Protein AF-A0A8T4ZK67-F1 (afdb_monomer_lite)

Structure (mmCIF, N/CA/C/O backbone):
data_AF-A0A8T4ZK67-F1
#
_entry.id   AF-A0A8T4ZK67-F1
#
loop_
_atom_site.group_PDB
_atom_site.id
_atom_site.type_symbol
_atom_site.label_atom_id
_atom_site.label_alt_id
_atom_site.label_comp_id
_atom_site.label_asym_id
_atom_site.label_entity_id
_atom_site.label_seq_id
_atom_site.pdbx_PDB_ins_code
_atom_site.Cartn_x
_atom_site.Cartn_y
_atom_site.Cartn_z
_atom_site.occupancy
_atom_site.B_iso_or_equiv
_atom_site.auth_seq_id
_atom_site.auth_comp_id
_atom_site.auth_asym_id
_atom_site.auth_atom_id
_atom_site.pdbx_PDB_model_num
ATOM 1 N N . MET A 1 1 ? 19.513 6.076 -13.081 1.00 89.06 1 MET A N 1
ATOM 2 C CA . MET A 1 1 ? 19.685 5.201 -14.266 1.00 89.06 1 MET A CA 1
ATOM 3 C C . MET A 1 1 ? 20.317 5.959 -15.417 1.00 89.06 1 MET A C 1
ATOM 5 O O . MET A 1 1 ? 19.949 7.102 -15.662 1.00 89.06 1 MET A O 1
ATOM 9 N N . LYS A 1 2 ? 21.153 5.302 -16.224 1.00 92.25 2 LYS A N 1
ATOM 10 C CA . LYS A 1 2 ? 21.658 5.875 -17.479 1.00 92.25 2 LYS A CA 1
ATOM 11 C C . LYS A 1 2 ? 21.014 5.206 -18.690 1.00 92.25 2 LYS A C 1
ATOM 13 O O . LYS A 1 2 ? 21.149 3.998 -18.878 1.00 92.25 2 LYS A O 1
ATOM 18 N N . ILE A 1 3 ? 20.343 5.988 -19.533 1.00 94.81 3 ILE A N 1
ATOM 19 C CA . ILE A 1 3 ? 19.858 5.528 -20.842 1.00 94.81 3 ILE A CA 1
ATOM 20 C C . ILE A 1 3 ? 21.001 5.695 -21.847 1.00 94.81 3 ILE A C 1
ATOM 22 O O . ILE A 1 3 ? 21.497 6.801 -22.047 1.00 94.81 3 ILE A O 1
ATOM 26 N N . LEU A 1 4 ? 21.455 4.591 -22.442 1.00 93.31 4 LEU A N 1
ATOM 27 C CA . LEU A 1 4 ? 22.541 4.598 -23.426 1.00 93.31 4 LEU A CA 1
ATOM 28 C C . LEU A 1 4 ? 22.022 4.841 -24.840 1.00 93.31 4 LEU A C 1
ATOM 30 O O . LEU A 1 4 ? 22.664 5.536 -25.619 1.00 93.31 4 LEU A O 1
ATOM 34 N N . GLU A 1 5 ? 20.885 4.237 -25.177 1.00 94.00 5 GLU A N 1
ATOM 35 C CA . GLU A 1 5 ? 20.332 4.281 -26.524 1.00 94.00 5 GLU A CA 1
ATOM 36 C C . GLU A 1 5 ? 18.824 4.029 -26.491 1.00 94.00 5 GLU A C 1
ATOM 38 O O . GLU A 1 5 ? 18.356 3.124 -25.798 1.00 94.00 5 GLU A O 1
ATOM 43 N N . THR A 1 6 ? 18.074 4.798 -27.277 1.00 93.75 6 THR A N 1
ATOM 44 C CA . THR A 1 6 ? 16.626 4.643 -27.444 1.00 93.75 6 THR A CA 1
ATOM 45 C C . THR A 1 6 ? 16.321 4.544 -28.930 1.00 93.75 6 THR A C 1
ATOM 47 O O . THR A 1 6 ? 16.503 5.513 -29.665 1.00 93.75 6 THR A O 1
ATOM 50 N N . ASN A 1 7 ? 15.826 3.392 -29.379 1.00 92.38 7 ASN A N 1
ATOM 51 C CA . ASN A 1 7 ? 15.426 3.177 -30.763 1.00 92.38 7 ASN A CA 1
ATOM 52 C C . ASN A 1 7 ? 14.009 2.601 -30.815 1.00 92.38 7 ASN A C 1
ATOM 54 O O . ASN A 1 7 ? 13.793 1.391 -30.875 1.00 92.38 7 ASN A O 1
ATOM 58 N N . LEU A 1 8 ? 13.026 3.504 -30.813 1.00 89.62 8 LEU A N 1
ATOM 59 C CA . LEU A 1 8 ? 11.607 3.139 -30.822 1.00 89.62 8 LEU A CA 1
ATOM 60 C C . LEU A 1 8 ? 11.163 2.509 -32.149 1.00 89.62 8 LEU A C 1
ATOM 62 O O . LEU A 1 8 ? 10.215 1.732 -32.150 1.00 89.62 8 LEU A O 1
ATOM 66 N N . LYS A 1 9 ? 11.860 2.792 -33.262 1.00 84.81 9 LYS A N 1
ATOM 67 C CA . LYS A 1 9 ? 11.578 2.171 -34.570 1.00 84.81 9 LYS A CA 1
ATOM 68 C C . LYS A 1 9 ? 11.889 0.676 -34.553 1.00 84.81 9 LYS A C 1
ATOM 70 O O . LYS A 1 9 ? 11.106 -0.112 -35.064 1.00 84.81 9 LYS A O 1
ATOM 75 N N . ASN A 1 10 ? 12.999 0.307 -33.914 1.00 83.88 10 ASN A N 1
ATOM 76 C CA . ASN A 1 10 ? 13.413 -1.083 -33.723 1.00 83.88 10 ASN A CA 1
ATOM 77 C C . ASN A 1 10 ? 12.908 -1.673 -32.392 1.00 83.88 10 ASN A C 1
ATOM 79 O O . ASN A 1 10 ? 13.289 -2.780 -32.025 1.00 83.88 10 ASN A O 1
ATOM 83 N N . GLY A 1 11 ? 12.074 -0.932 -31.653 1.00 91.56 11 GLY A N 1
ATOM 84 C CA . GLY A 1 11 ? 11.416 -1.396 -30.435 1.00 91.56 11 GLY A CA 1
ATOM 85 C C . GLY A 1 11 ? 12.327 -1.629 -29.227 1.00 91.56 11 GLY A C 1
ATOM 86 O O . GLY A 1 11 ? 11.892 -2.316 -28.301 1.00 91.56 11 GLY A O 1
ATOM 87 N N . TYR A 1 12 ? 13.546 -1.074 -29.174 1.00 94.31 12 TYR A N 1
ATOM 88 C CA . TYR A 1 12 ? 14.473 -1.319 -28.058 1.00 94.31 12 TYR A CA 1
ATOM 89 C C . TYR A 1 12 ? 14.955 -0.066 -27.323 1.00 94.31 12 TYR A C 1
ATOM 91 O O . TYR A 1 12 ? 15.088 1.021 -27.889 1.00 94.31 12 TYR A O 1
ATOM 99 N N . VAL A 1 13 ? 15.269 -0.256 -26.040 1.00 96.75 13 VAL A N 1
ATOM 100 C CA . VAL A 1 13 ? 15.920 0.732 -25.174 1.00 96.75 13 VAL A CA 1
ATOM 101 C C . VAL A 1 13 ? 17.054 0.052 -24.413 1.00 96.75 13 VAL A C 1
ATOM 103 O O . VAL A 1 13 ? 16.867 -1.004 -23.805 1.00 96.75 13 VAL A O 1
ATOM 106 N N . LYS A 1 14 ? 18.242 0.656 -24.446 1.00 96.62 14 LYS A N 1
ATOM 107 C CA . LYS A 1 14 ? 19.442 0.181 -23.756 1.00 96.62 14 LYS A CA 1
ATOM 108 C C . LYS A 1 14 ? 19.721 1.049 -22.538 1.00 96.62 14 LYS A C 1
ATOM 110 O O . LYS A 1 14 ? 19.848 2.268 -22.649 1.00 96.62 14 LYS A O 1
ATOM 115 N N . VAL A 1 15 ? 19.850 0.412 -21.381 1.00 96.88 15 VAL A N 1
ATOM 116 C CA . VAL A 1 15 ? 19.938 1.077 -20.077 1.00 96.88 15 VAL A CA 1
ATOM 117 C C . VAL A 1 15 ? 21.036 0.470 -19.212 1.00 96.88 15 VAL A C 1
ATOM 119 O O . VAL A 1 15 ? 21.424 -0.687 -19.388 1.00 96.88 15 VAL A O 1
ATOM 122 N N . VAL A 1 16 ? 21.524 1.262 -18.262 1.00 96.25 16 VAL A N 1
ATOM 123 C CA . VAL A 1 16 ? 22.438 0.842 -17.199 1.00 96.25 16 VAL A CA 1
ATOM 124 C C . VAL A 1 16 ? 21.830 1.274 -15.860 1.00 96.25 16 VAL A C 1
ATOM 126 O O . VAL A 1 16 ? 21.692 2.480 -15.634 1.00 96.25 16 VAL A O 1
ATOM 129 N N . PRO A 1 17 ? 21.443 0.331 -14.982 1.00 94.25 17 PRO A N 1
ATOM 130 C CA . PRO A 1 17 ? 21.007 0.655 -13.630 1.00 94.25 17 PRO A CA 1
ATOM 131 C C . PRO A 1 17 ? 22.216 1.091 -12.796 1.00 94.25 17 PRO A C 1
ATOM 133 O O . PRO A 1 17 ? 23.233 0.406 -12.775 1.00 94.25 17 PRO A O 1
ATOM 136 N N . GLU A 1 18 ? 22.122 2.226 -12.119 1.00 90.44 18 GLU A N 1
ATOM 137 C CA . GLU A 1 18 ? 23.173 2.816 -11.281 1.00 90.44 18 GLU A CA 1
ATOM 138 C C . GLU A 1 18 ? 22.795 2.785 -9.796 1.00 90.44 18 GLU A C 1
ATOM 140 O O . GLU A 1 18 ? 23.676 2.718 -8.944 1.00 90.44 18 GLU A O 1
ATOM 145 N N . THR A 1 19 ? 21.496 2.784 -9.482 1.00 87.88 19 THR A N 1
ATOM 146 C CA . THR A 1 19 ? 20.968 2.734 -8.112 1.00 87.88 19 THR A CA 1
ATOM 147 C C . THR A 1 19 ? 19.999 1.565 -7.918 1.00 87.88 19 THR A C 1
ATOM 149 O O . THR A 1 19 ? 19.511 0.967 -8.878 1.00 87.88 19 THR A O 1
ATOM 152 N N . LEU A 1 20 ? 19.686 1.233 -6.660 1.00 86.25 20 LEU A N 1
ATOM 153 C CA . LEU A 1 20 ? 18.661 0.228 -6.348 1.00 86.25 20 LEU A CA 1
ATOM 154 C C . LEU A 1 20 ? 17.262 0.654 -6.822 1.00 86.25 20 LEU A C 1
ATOM 156 O O . LEU A 1 20 ? 16.488 -0.197 -7.253 1.00 86.25 20 LEU A O 1
ATOM 160 N N . ASP A 1 21 ? 16.967 1.957 -6.814 1.00 87.31 21 ASP A N 1
ATOM 161 C CA . ASP A 1 21 ? 15.710 2.508 -7.333 1.00 87.31 21 ASP A CA 1
ATOM 162 C C . ASP A 1 21 ? 15.529 2.200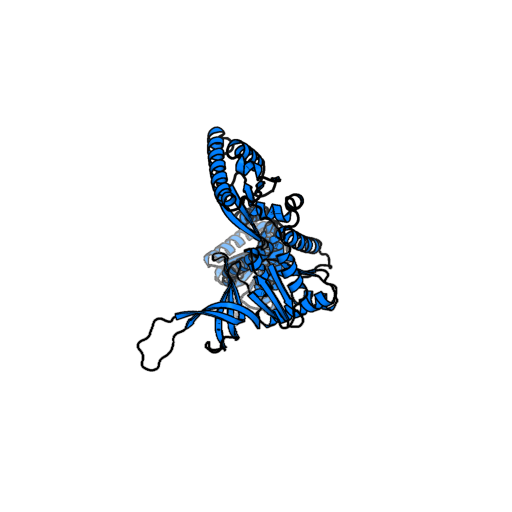 -8.827 1.00 87.31 21 ASP A C 1
ATOM 164 O O . ASP A 1 21 ? 14.422 1.902 -9.281 1.00 87.31 21 ASP A O 1
ATOM 168 N N . ASP A 1 22 ? 16.620 2.188 -9.600 1.00 91.25 22 ASP A N 1
ATOM 169 C CA . ASP A 1 22 ? 16.575 1.858 -11.027 1.00 91.25 22 ASP A CA 1
ATOM 170 C C . ASP A 1 22 ? 16.051 0.437 -11.264 1.00 91.25 22 ASP A C 1
ATOM 172 O O . ASP A 1 22 ? 15.295 0.204 -12.208 1.00 91.25 22 ASP A O 1
ATOM 176 N N . PHE A 1 23 ? 16.381 -0.516 -10.386 1.00 91.75 23 PHE A N 1
ATOM 177 C CA . PHE A 1 23 ? 15.831 -1.867 -10.483 1.00 91.75 23 PHE A CA 1
ATOM 178 C C . PHE A 1 23 ? 14.336 -1.920 -10.231 1.00 91.75 23 PHE A C 1
ATOM 180 O O . PHE A 1 23 ? 13.676 -2.748 -10.847 1.00 91.75 23 PHE A O 1
ATOM 187 N N . TRP A 1 24 ? 13.785 -1.046 -9.394 1.00 88.12 24 TRP A N 1
ATOM 188 C CA . TRP A 1 24 ? 12.339 -0.949 -9.224 1.00 88.12 24 TRP A CA 1
ATOM 189 C C . TRP A 1 24 ? 11.647 -0.341 -10.454 1.00 88.12 24 TRP A C 1
ATOM 191 O O . TRP A 1 24 ? 10.546 -0.753 -10.835 1.00 88.12 24 TRP A O 1
ATOM 201 N N . HIS A 1 25 ? 12.295 0.601 -11.143 1.00 90.81 25 HIS A N 1
ATOM 202 C CA . HIS A 1 25 ? 11.775 1.114 -12.416 1.00 90.81 25 HIS A CA 1
ATOM 203 C C . HIS A 1 25 ? 11.803 0.057 -13.511 1.00 90.81 25 HIS A C 1
ATOM 205 O O . HIS A 1 25 ? 10.788 -0.156 -14.170 1.00 90.81 25 HIS A O 1
ATOM 211 N N . LEU A 1 26 ? 12.931 -0.636 -13.675 1.00 93.81 26 LEU A N 1
ATOM 212 C CA . LEU A 1 26 ? 13.087 -1.731 -14.639 1.00 93.81 26 LEU A CA 1
ATOM 213 C C . LEU A 1 26 ? 12.150 -2.893 -14.306 1.00 93.81 26 LEU A C 1
ATOM 215 O O . LEU A 1 26 ? 11.414 -3.344 -15.184 1.00 93.81 26 LEU A O 1
ATOM 219 N N . TYR A 1 27 ? 12.127 -3.252 -13.017 1.00 91.75 27 TYR A N 1
ATOM 220 C CA . TYR A 1 27 ? 10.978 -3.671 -12.214 1.00 91.75 27 TYR A CA 1
ATOM 221 C C . TYR A 1 27 ? 9.688 -3.590 -12.987 1.00 91.75 27 TYR A C 1
ATOM 223 O O . TYR A 1 27 ? 9.265 -4.548 -13.617 1.00 91.75 27 TYR A O 1
ATOM 231 N N . ASN A 1 28 ? 9.129 -2.386 -12.960 1.00 89.81 28 ASN A N 1
ATOM 232 C CA . ASN A 1 28 ? 7.803 -2.045 -13.437 1.00 89.81 28 ASN A CA 1
ATOM 233 C C . ASN A 1 28 ? 7.686 -1.804 -14.946 1.00 89.81 28 ASN A C 1
ATOM 235 O O . ASN A 1 28 ? 6.564 -1.725 -15.440 1.00 89.81 28 ASN A O 1
ATOM 239 N N . VAL A 1 29 ? 8.795 -1.737 -15.683 1.00 92.81 29 VAL A N 1
ATOM 240 C CA . VAL A 1 29 ? 8.796 -1.568 -17.145 1.00 92.81 29 VAL A CA 1
ATOM 241 C C . VAL A 1 29 ? 8.787 -2.910 -17.876 1.00 92.81 29 VAL A C 1
ATOM 243 O O . VAL A 1 29 ? 8.132 -3.025 -18.907 1.00 92.81 29 VAL A O 1
ATOM 246 N N . ILE A 1 30 ? 9.478 -3.935 -17.373 1.00 93.62 30 ILE A N 1
ATOM 247 C CA . ILE A 1 30 ? 9.640 -5.218 -18.079 1.00 93.62 30 ILE A CA 1
ATOM 248 C C . ILE A 1 30 ? 8.435 -6.120 -17.804 1.00 93.62 30 ILE A C 1
ATOM 250 O O . ILE A 1 30 ? 8.153 -6.436 -16.646 1.00 93.62 30 ILE A O 1
ATOM 254 N N . TYR A 1 31 ? 7.729 -6.546 -18.849 1.00 91.06 31 TYR A N 1
ATOM 255 C CA . TYR A 1 31 ? 6.524 -7.374 -18.784 1.00 91.06 31 TYR A CA 1
ATOM 256 C C . TYR A 1 31 ? 6.778 -8.785 -19.324 1.00 91.06 31 TYR A C 1
ATOM 258 O O . TYR A 1 31 ? 7.672 -9.019 -20.135 1.00 91.06 31 TYR A O 1
ATOM 266 N N . LYS A 1 32 ? 5.950 -9.748 -18.895 1.00 90.38 32 LYS A N 1
ATOM 267 C CA . LYS A 1 32 ? 5.917 -11.095 -19.489 1.00 90.38 32 LYS A CA 1
ATOM 268 C C . LYS A 1 32 ? 5.676 -10.982 -21.000 1.00 90.38 32 LYS A C 1
ATOM 270 O O . LYS A 1 32 ? 4.782 -10.248 -21.426 1.00 90.38 32 LYS A O 1
ATOM 275 N N . GLY A 1 33 ? 6.471 -11.702 -21.784 1.00 90.81 33 GLY A N 1
ATOM 276 C CA . GLY A 1 33 ? 6.458 -11.689 -23.246 1.00 90.81 33 GLY A CA 1
ATOM 277 C C . GLY A 1 33 ? 7.436 -10.712 -23.906 1.00 90.81 33 GLY A C 1
ATOM 278 O O . GLY A 1 33 ? 7.656 -10.857 -25.109 1.00 90.81 33 GLY A O 1
ATOM 279 N N . ASP A 1 34 ? 8.033 -9.782 -23.153 1.00 94.56 34 ASP A N 1
ATOM 280 C CA . ASP A 1 34 ? 9.116 -8.922 -23.646 1.00 94.56 34 ASP A CA 1
ATOM 281 C C . ASP A 1 34 ? 10.407 -9.718 -23.855 1.00 94.56 34 ASP A C 1
ATOM 283 O O . ASP A 1 34 ? 10.543 -10.850 -23.386 1.00 94.56 34 ASP A O 1
ATOM 287 N N . GLU A 1 35 ? 11.386 -9.112 -24.520 1.00 97.06 35 GLU A N 1
ATOM 288 C CA . GLU A 1 35 ? 12.711 -9.699 -24.696 1.00 97.06 35 GLU A CA 1
ATOM 289 C C . GLU A 1 35 ? 13.759 -8.826 -24.010 1.00 97.06 35 GLU A C 1
ATOM 291 O O . GLU A 1 35 ? 13.757 -7.600 -24.123 1.00 97.06 35 GLU A O 1
ATOM 296 N N . VAL A 1 36 ? 14.658 -9.462 -23.263 1.00 97.62 36 VAL A N 1
ATOM 297 C CA . VAL A 1 36 ? 15.734 -8.773 -22.551 1.00 97.62 36 VAL A CA 1
ATOM 298 C C . VAL A 1 36 ? 17.068 -9.397 -22.905 1.00 97.62 36 VAL A C 1
ATOM 300 O O . VAL A 1 36 ? 17.227 -10.613 -22.829 1.00 97.62 36 VAL A O 1
ATOM 303 N N . TYR A 1 37 ? 18.037 -8.548 -23.231 1.00 96.94 37 TYR A N 1
ATOM 304 C CA . TYR A 1 37 ? 19.378 -8.947 -23.628 1.00 96.94 37 TYR A CA 1
ATOM 305 C C . TYR A 1 37 ? 20.418 -8.407 -22.655 1.00 96.94 37 TYR A C 1
ATOM 307 O O . TYR A 1 37 ? 20.444 -7.207 -22.364 1.00 96.94 37 TYR A O 1
ATOM 315 N N . ALA A 1 38 ? 21.294 -9.282 -22.170 1.00 96.38 38 ALA A N 1
ATOM 316 C CA . ALA A 1 38 ? 22.402 -8.914 -21.295 1.00 96.38 38 ALA A CA 1
ATOM 317 C C . ALA A 1 38 ? 23.521 -9.962 -21.333 1.00 96.38 38 ALA A C 1
ATOM 319 O O . ALA A 1 38 ? 23.321 -11.106 -21.749 1.00 96.38 38 ALA A O 1
ATOM 320 N N . TYR A 1 39 ? 24.700 -9.575 -20.845 1.00 92.44 39 TYR A N 1
ATOM 321 C CA . TYR A 1 39 ? 25.764 -10.530 -20.553 1.00 92.44 39 TYR A CA 1
ATOM 322 C C . TYR A 1 39 ? 25.437 -11.332 -19.293 1.00 92.44 39 TYR A C 1
ATOM 324 O O . TYR A 1 39 ? 24.970 -10.798 -18.286 1.00 92.44 39 TYR A O 1
ATOM 332 N N . THR A 1 40 ? 25.698 -12.631 -19.341 1.00 91.00 40 THR A N 1
ATOM 333 C CA . THR A 1 40 ? 25.498 -13.555 -18.226 1.00 91.00 40 THR A CA 1
ATOM 334 C C . THR A 1 40 ? 26.558 -14.646 -18.259 1.00 91.00 40 THR A C 1
ATOM 336 O O . THR A 1 40 ? 27.257 -14.820 -19.253 1.00 91.00 40 THR A O 1
ATOM 339 N N . THR A 1 41 ? 26.693 -15.387 -17.163 1.00 86.88 41 THR A N 1
ATOM 340 C CA . THR A 1 41 ? 27.604 -16.531 -17.103 1.00 86.88 41 THR A CA 1
ATOM 341 C C . THR A 1 41 ? 26.812 -17.829 -17.151 1.00 86.88 41 THR A C 1
ATOM 343 O O . THR A 1 41 ? 25.779 -17.963 -16.488 1.00 86.88 41 THR A O 1
ATOM 346 N N . ARG A 1 42 ? 27.286 -18.799 -17.934 1.00 80.94 42 ARG A N 1
ATOM 347 C CA . ARG A 1 42 ? 26.660 -20.120 -18.069 1.00 80.94 42 ARG A CA 1
ATOM 348 C C . ARG A 1 42 ? 27.729 -21.202 -18.027 1.00 80.94 42 ARG A C 1
ATOM 350 O O . ARG A 1 42 ? 28.797 -21.041 -18.606 1.00 80.94 42 ARG A O 1
ATOM 357 N N . GLU A 1 43 ? 27.445 -22.282 -17.307 1.00 82.75 43 GLU A N 1
ATOM 358 C CA . GLU A 1 43 ? 28.290 -23.475 -17.319 1.00 82.75 43 GLU A CA 1
ATOM 359 C C . GLU A 1 43 ? 27.948 -24.298 -18.564 1.00 82.75 43 GLU A C 1
ATOM 361 O O . GLU A 1 43 ? 26.792 -24.688 -18.752 1.00 82.75 43 GLU A O 1
ATOM 366 N N . LEU A 1 44 ? 28.940 -24.527 -19.421 1.00 75.12 44 LEU A N 1
ATOM 367 C CA . LEU A 1 44 ? 28.830 -25.462 -20.531 1.00 75.12 44 LEU A CA 1
ATOM 368 C C . LEU A 1 44 ? 29.417 -26.802 -20.104 1.00 75.12 44 LEU A C 1
ATOM 370 O O . LEU A 1 44 ? 30.593 -26.905 -19.748 1.00 75.12 44 LEU A O 1
ATOM 374 N N . LYS A 1 45 ? 28.584 -27.838 -20.158 1.00 68.44 45 LYS A N 1
ATOM 375 C CA . LYS A 1 45 ? 29.040 -29.223 -20.105 1.00 68.44 45 LYS A CA 1
ATOM 376 C C . LYS A 1 45 ? 29.155 -29.704 -21.544 1.00 68.44 45 LYS A C 1
ATOM 378 O O . LYS A 1 45 ? 28.161 -29.737 -22.261 1.00 68.44 45 LYS A O 1
ATOM 383 N N . LEU A 1 46 ? 30.377 -29.997 -21.975 1.00 62.44 46 LEU A N 1
ATOM 384 C CA . LEU A 1 46 ? 30.610 -30.674 -23.244 1.00 62.44 46 LEU A CA 1
ATOM 385 C C . LEU A 1 46 ? 30.242 -32.146 -23.034 1.00 62.44 46 LEU A C 1
ATOM 387 O O . LEU A 1 46 ? 30.981 -32.879 -22.376 1.00 62.44 46 LEU A O 1
ATOM 391 N N . ASP A 1 47 ? 29.078 -32.557 -23.535 1.00 56.31 47 ASP A N 1
ATOM 392 C CA . ASP A 1 47 ? 28.666 -33.961 -23.521 1.00 56.31 47 ASP A CA 1
ATOM 393 C C . ASP A 1 47 ? 29.454 -34.730 -24.594 1.00 56.31 47 ASP A C 1
ATOM 395 O O . ASP A 1 47 ? 29.013 -34.905 -25.730 1.00 56.31 47 ASP A O 1
ATOM 399 N N . GLU A 1 48 ? 30.649 -35.202 -24.241 1.00 58.22 48 GLU A N 1
ATOM 400 C CA . GLU A 1 48 ? 31.336 -36.244 -25.006 1.00 58.22 48 GLU A CA 1
ATOM 401 C C . GLU A 1 48 ? 30.675 -37.595 -24.692 1.00 58.22 48 GLU A C 1
ATOM 403 O O . GLU A 1 48 ? 30.783 -38.116 -23.576 1.00 58.22 48 GLU A O 1
ATOM 408 N N . LYS A 1 49 ? 29.990 -38.196 -25.678 1.00 48.88 49 LYS A N 1
ATOM 409 C CA . LYS A 1 49 ? 29.554 -39.597 -25.572 1.00 48.88 49 LYS A CA 1
ATOM 410 C C . LYS A 1 49 ? 30.804 -40.447 -25.294 1.00 48.88 49 LYS A C 1
ATOM 412 O O . LYS A 1 49 ? 31.722 -40.442 -26.106 1.00 48.88 49 LYS A O 1
ATOM 417 N N . TYR A 1 50 ? 30.809 -41.155 -24.160 1.00 54.44 50 TYR A N 1
ATOM 418 C CA . TYR A 1 50 ? 31.873 -42.038 -23.637 1.00 54.44 50 TYR A CA 1
ATOM 419 C C . TYR A 1 50 ? 32.995 -41.417 -22.769 1.00 54.44 50 TYR A C 1
ATOM 421 O O . TYR A 1 50 ? 33.915 -42.145 -22.396 1.00 54.44 50 TYR A O 1
ATOM 429 N N . ALA A 1 51 ? 32.917 -40.147 -22.344 1.00 60.91 51 ALA A N 1
ATOM 430 C CA . ALA A 1 51 ? 33.911 -39.556 -21.429 1.00 60.91 51 ALA A CA 1
ATOM 431 C C . ALA A 1 51 ? 33.437 -39.450 -19.962 1.00 60.91 51 ALA A C 1
ATOM 433 O O . ALA A 1 51 ? 32.254 -39.280 -19.668 1.00 60.91 51 ALA A O 1
ATOM 434 N N . ARG A 1 52 ? 34.386 -39.515 -19.011 1.00 58.53 52 ARG A N 1
ATOM 435 C CA . ARG A 1 52 ? 34.145 -39.250 -17.577 1.00 58.53 52 ARG A CA 1
ATOM 436 C C . ARG A 1 52 ? 33.630 -37.808 -17.413 1.00 58.53 52 ARG A C 1
ATOM 438 O O . ARG A 1 52 ? 34.245 -36.916 -17.999 1.00 58.53 52 ARG A O 1
ATOM 445 N N . PRO A 1 53 ? 32.578 -37.543 -16.612 1.00 57.59 53 PRO A N 1
ATOM 446 C CA . PRO A 1 53 ? 32.016 -36.200 -16.477 1.00 57.59 53 PRO A CA 1
ATOM 447 C C . PRO A 1 53 ? 33.084 -35.205 -16.002 1.00 57.59 53 PRO A C 1
ATOM 449 O O . PRO A 1 53 ? 33.545 -35.267 -14.860 1.00 57.59 53 PRO A O 1
ATOM 452 N N . LYS A 1 54 ? 33.500 -34.298 -16.894 1.00 61.22 54 LYS A N 1
ATOM 453 C CA . LYS A 1 54 ? 34.368 -33.161 -16.564 1.00 61.22 54 LYS A CA 1
ATOM 454 C C . LYS A 1 54 ? 33.525 -32.051 -15.928 1.00 61.22 54 LYS A C 1
ATOM 456 O O . LYS A 1 54 ? 32.352 -31.877 -16.253 1.00 61.22 54 LYS A O 1
ATOM 461 N N . ARG A 1 55 ? 34.127 -31.307 -14.995 1.00 61.16 55 ARG A N 1
ATOM 462 C CA . ARG A 1 55 ? 33.534 -30.103 -14.387 1.00 61.16 55 ARG A CA 1
ATOM 463 C C . ARG A 1 55 ? 33.314 -29.084 -15.513 1.00 61.16 55 ARG A C 1
ATOM 465 O O . ARG A 1 55 ? 34.255 -28.839 -16.263 1.00 61.16 55 ARG A O 1
ATOM 472 N N . GLY A 1 56 ? 32.094 -28.572 -15.681 1.00 68.75 56 GLY A N 1
ATOM 473 C CA . GLY A 1 56 ? 31.783 -27.678 -16.792 1.00 68.75 56 GLY A CA 1
ATOM 474 C C . GLY A 1 56 ? 32.540 -26.357 -16.673 1.00 68.75 56 GLY A C 1
ATOM 475 O O . GLY A 1 56 ? 32.820 -25.879 -15.570 1.00 68.75 56 GLY A O 1
ATOM 476 N N . GLU A 1 57 ? 32.890 -25.772 -17.815 1.00 75.88 57 GLU A N 1
ATOM 477 C CA . GLU A 1 57 ? 33.562 -24.476 -17.863 1.00 75.88 57 GLU A CA 1
ATOM 478 C C . GLU A 1 57 ? 32.517 -23.357 -17.861 1.00 75.88 57 GLU A C 1
ATOM 480 O O . GLU A 1 57 ? 31.497 -23.428 -18.555 1.00 75.88 57 GLU A O 1
ATOM 485 N N . ARG A 1 58 ? 32.740 -22.322 -17.045 1.00 83.75 58 ARG A N 1
ATOM 486 C CA . ARG A 1 58 ? 31.814 -21.196 -16.919 1.00 83.75 58 ARG A CA 1
ATOM 487 C C . ARG A 1 58 ? 32.241 -20.078 -17.860 1.00 83.75 58 ARG A C 1
ATOM 489 O O . ARG A 1 58 ? 33.204 -19.374 -17.580 1.00 83.75 58 ARG A O 1
ATOM 496 N N . ILE A 1 59 ? 31.492 -19.892 -18.940 1.00 86.06 59 ILE A N 1
ATOM 497 C CA . ILE A 1 59 ? 31.773 -18.868 -19.950 1.00 86.06 59 ILE A CA 1
ATOM 498 C C . ILE A 1 59 ? 30.846 -17.659 -19.795 1.00 86.06 59 ILE A C 1
ATOM 500 O O . ILE A 1 59 ? 29.710 -17.784 -19.326 1.00 86.06 59 ILE A O 1
ATOM 504 N N . SER A 1 60 ? 31.335 -16.480 -20.187 1.00 88.25 60 SER A N 1
ATOM 505 C CA . SER A 1 60 ? 30.529 -15.260 -20.309 1.00 88.25 60 SER A CA 1
ATOM 506 C C . SER A 1 60 ? 29.903 -15.199 -21.698 1.00 88.25 60 SER A C 1
ATOM 508 O O . SER A 1 60 ? 30.604 -15.349 -22.697 1.00 88.25 60 SER A O 1
ATOM 510 N N . VAL A 1 61 ? 28.591 -14.992 -21.766 1.00 91.31 61 VAL A N 1
ATOM 511 C CA . VAL A 1 61 ? 27.817 -15.018 -23.012 1.00 91.31 61 VAL A CA 1
ATOM 512 C C . VAL A 1 61 ? 26.763 -13.923 -23.031 1.00 91.31 61 VAL A C 1
ATOM 514 O O . VAL A 1 61 ? 26.170 -13.594 -22.003 1.00 91.31 61 VAL A O 1
ATOM 517 N N . PHE A 1 62 ? 26.523 -13.361 -24.213 1.00 93.00 62 PHE A N 1
ATOM 518 C CA . PHE A 1 62 ? 25.437 -12.417 -24.448 1.00 93.00 62 PHE A CA 1
ATOM 519 C C . PHE A 1 62 ? 24.186 -13.188 -24.866 1.00 93.00 62 PHE A C 1
ATOM 521 O O . PHE A 1 62 ? 24.197 -13.856 -25.898 1.00 93.00 62 PHE A O 1
ATOM 528 N N . LEU A 1 63 ? 23.129 -13.128 -24.054 1.00 94.00 63 LEU A N 1
ATOM 529 C CA . LEU A 1 63 ? 21.891 -13.876 -24.282 1.00 94.00 63 LEU A CA 1
ATOM 530 C C . LEU A 1 63 ? 20.685 -12.942 -24.305 1.00 94.00 63 LEU A C 1
ATOM 532 O O . LEU A 1 63 ? 20.600 -12.017 -23.497 1.00 94.00 63 LEU A O 1
ATOM 536 N N . GLY A 1 64 ? 19.742 -13.247 -25.192 1.00 96.12 64 GLY A N 1
ATOM 537 C CA . GLY A 1 64 ? 18.379 -12.735 -25.188 1.00 96.12 64 GLY A CA 1
ATOM 538 C C . GLY A 1 64 ? 17.435 -13.737 -24.534 1.00 96.12 64 GLY A C 1
ATOM 539 O O . GLY A 1 64 ? 17.418 -14.917 -24.899 1.00 96.12 64 GLY A O 1
ATOM 540 N N . VAL A 1 65 ? 16.643 -13.274 -23.572 1.00 96.75 65 VAL A N 1
ATOM 541 C CA . VAL A 1 65 ? 15.632 -14.068 -22.872 1.00 96.75 65 VAL A CA 1
ATOM 542 C C . VAL A 1 65 ? 14.256 -13.457 -23.101 1.00 96.75 65 VAL A C 1
ATOM 544 O O . VAL A 1 65 ? 14.039 -12.278 -22.824 1.00 96.75 65 VAL A O 1
ATOM 547 N N . LYS A 1 66 ? 13.313 -14.283 -23.559 1.00 96.94 66 LYS A N 1
ATOM 548 C CA . LYS A 1 66 ? 11.890 -13.958 -23.605 1.00 96.94 66 LYS A CA 1
ATOM 549 C C . LYS A 1 66 ? 11.300 -14.113 -22.212 1.00 96.94 66 LYS A C 1
ATOM 551 O O . LYS A 1 66 ? 11.249 -15.223 -21.683 1.00 96.94 66 LYS A O 1
ATOM 556 N N . VAL A 1 67 ? 10.898 -12.995 -21.625 1.00 96.19 67 VAL A N 1
ATOM 557 C CA . VAL A 1 67 ? 10.552 -12.859 -20.211 1.00 96.19 67 VAL A CA 1
ATOM 558 C C . VAL A 1 67 ? 9.298 -13.658 -19.875 1.00 96.19 67 VAL A C 1
ATOM 560 O O . VAL A 1 67 ? 8.242 -13.456 -20.472 1.00 96.19 67 VAL A O 1
ATOM 563 N N . GLU A 1 68 ? 9.397 -14.518 -18.867 1.00 92.44 68 GLU A N 1
ATOM 564 C CA . GLU A 1 68 ? 8.250 -15.159 -18.219 1.00 92.44 68 GLU A CA 1
ATOM 565 C C . GLU A 1 68 ? 7.976 -14.547 -16.844 1.00 92.44 68 GLU A C 1
ATOM 567 O O . GLU A 1 68 ? 6.821 -14.293 -16.512 1.00 92.44 68 GLU A O 1
ATOM 572 N N . ASN A 1 69 ? 9.028 -14.252 -16.072 1.00 91.12 69 ASN A N 1
ATOM 573 C CA . ASN A 1 69 ? 8.912 -13.636 -14.753 1.00 91.12 69 ASN A CA 1
ATOM 574 C C . ASN A 1 69 ? 10.091 -12.693 -14.468 1.00 91.12 69 ASN A C 1
ATOM 576 O O . ASN A 1 69 ? 11.213 -12.921 -14.925 1.00 91.12 69 ASN A O 1
ATOM 580 N N . VAL A 1 70 ? 9.854 -11.653 -13.671 1.00 93.06 70 VAL A N 1
ATOM 581 C CA . VAL A 1 70 ? 10.882 -10.717 -13.207 1.00 93.06 70 VAL A CA 1
ATOM 582 C C . VAL A 1 70 ? 10.794 -10.627 -11.693 1.00 93.06 70 VAL A C 1
ATOM 584 O O . VAL A 1 70 ? 9.724 -10.384 -11.151 1.00 93.06 70 VAL A O 1
ATOM 587 N N . VAL A 1 71 ? 11.921 -10.802 -11.012 1.00 89.75 71 VAL A N 1
ATOM 588 C CA . VAL A 1 71 ? 12.032 -10.701 -9.556 1.00 89.75 71 VAL A CA 1
ATOM 589 C C . VAL A 1 71 ? 13.125 -9.702 -9.229 1.00 89.75 71 VAL A C 1
ATOM 591 O O . VAL A 1 71 ? 14.260 -9.843 -9.685 1.00 89.75 71 VAL A O 1
ATOM 594 N N . TRP A 1 72 ? 12.799 -8.699 -8.425 1.00 88.44 72 TRP A N 1
ATOM 595 C CA . TRP A 1 72 ? 13.793 -7.793 -7.872 1.00 88.44 72 TRP A CA 1
ATOM 596 C C . TRP A 1 72 ? 14.194 -8.262 -6.472 1.00 88.44 72 TRP A C 1
ATOM 598 O O . TRP A 1 72 ? 13.392 -8.259 -5.541 1.00 88.44 72 TRP A O 1
ATOM 608 N N . ASP A 1 73 ? 15.440 -8.709 -6.345 1.00 84.62 73 ASP A N 1
ATOM 609 C CA . ASP A 1 73 ? 16.020 -9.153 -5.085 1.00 84.62 73 ASP A CA 1
ATOM 610 C C . ASP A 1 73 ? 16.722 -7.969 -4.413 1.00 84.62 73 ASP A C 1
ATOM 612 O O . ASP A 1 73 ? 17.831 -7.580 -4.796 1.00 84.62 73 ASP A O 1
ATOM 616 N N . LYS A 1 74 ? 16.047 -7.375 -3.427 1.00 78.19 74 LYS A N 1
ATOM 617 C CA . LYS A 1 74 ? 16.546 -6.220 -2.672 1.00 78.19 74 LYS A CA 1
ATOM 618 C C . LYS A 1 74 ? 17.781 -6.544 -1.840 1.00 78.19 74 LYS A C 1
ATOM 620 O O . LYS A 1 74 ? 18.680 -5.715 -1.750 1.00 78.19 74 LYS A O 1
ATOM 625 N N . LEU A 1 75 ? 17.830 -7.742 -1.256 1.00 78.00 75 LEU A N 1
ATOM 626 C CA . LEU A 1 75 ? 18.925 -8.165 -0.383 1.00 78.00 75 LEU A CA 1
ATOM 627 C C . LEU A 1 75 ? 20.214 -8.346 -1.181 1.00 78.00 75 LEU A C 1
ATOM 629 O O . LEU A 1 75 ? 21.282 -7.927 -0.744 1.00 78.00 75 LEU A O 1
ATOM 633 N N . LEU A 1 76 ? 20.110 -8.950 -2.367 1.00 82.69 76 LEU A N 1
ATOM 634 C CA . LEU A 1 76 ? 21.256 -9.155 -3.251 1.00 82.69 76 LEU A CA 1
ATOM 635 C C . LEU A 1 76 ? 21.536 -7.965 -4.175 1.00 82.69 76 LEU A C 1
ATOM 637 O O . LEU A 1 76 ? 22.548 -7.990 -4.877 1.00 82.69 76 LEU A O 1
ATOM 641 N N . GLY A 1 77 ? 20.647 -6.968 -4.220 1.00 85.69 77 GLY A N 1
ATOM 642 C CA . GLY A 1 77 ? 20.747 -5.822 -5.122 1.00 85.69 77 GLY A CA 1
ATOM 643 C C . GLY A 1 77 ? 20.785 -6.245 -6.591 1.00 85.69 77 GLY A C 1
ATOM 644 O O . GLY A 1 77 ? 21.643 -5.784 -7.344 1.00 85.69 77 GLY A O 1
ATOM 645 N N . LYS A 1 78 ? 19.917 -7.186 -6.992 1.00 92.38 78 LYS A N 1
ATOM 646 C CA . LYS A 1 78 ? 19.899 -7.749 -8.354 1.00 92.38 78 LYS A CA 1
ATOM 647 C C . LYS A 1 78 ? 18.494 -7.835 -8.927 1.00 92.38 78 LYS A C 1
ATOM 649 O O . LYS A 1 78 ? 17.553 -8.241 -8.249 1.00 92.38 78 LYS A O 1
ATOM 654 N N . LEU A 1 79 ? 18.378 -7.559 -10.223 1.00 95.12 79 LEU A N 1
ATOM 655 C CA . LEU A 1 79 ? 17.164 -7.808 -10.995 1.00 95.12 79 LEU A CA 1
ATOM 656 C C . LEU A 1 79 ? 17.292 -9.148 -11.727 1.00 95.12 79 LEU A C 1
ATOM 658 O O . LEU A 1 79 ? 18.162 -9.325 -12.580 1.00 95.12 79 LEU A O 1
ATOM 662 N N . ARG A 1 80 ? 16.442 -10.111 -11.373 1.00 94.81 80 ARG A N 1
ATOM 663 C CA . ARG A 1 80 ? 16.448 -11.473 -11.915 1.00 94.81 80 ARG A CA 1
ATOM 664 C C . ARG A 1 80 ? 15.318 -11.624 -12.920 1.00 94.81 80 ARG A C 1
ATOM 666 O O . ARG A 1 80 ? 14.147 -11.569 -12.563 1.00 94.81 80 ARG A O 1
ATOM 673 N N . ILE A 1 81 ? 15.676 -11.823 -14.178 1.00 96.88 81 ILE A N 1
ATOM 674 C CA . ILE A 1 81 ? 14.743 -11.913 -15.299 1.00 96.88 81 ILE A CA 1
ATOM 675 C C . ILE A 1 81 ? 14.771 -13.348 -15.796 1.00 96.88 81 ILE A C 1
ATOM 677 O O . ILE A 1 81 ? 15.760 -13.792 -16.382 1.00 96.88 81 ILE A O 1
ATOM 681 N N . HIS A 1 82 ? 13.710 -14.085 -15.498 1.00 96.06 82 HIS A N 1
ATOM 682 C CA . HIS A 1 82 ? 13.561 -15.484 -15.857 1.00 96.06 82 HIS A CA 1
ATOM 683 C C . HIS A 1 82 ? 12.742 -15.626 -17.138 1.00 96.06 82 HIS A C 1
ATOM 685 O O . HIS A 1 82 ? 11.719 -14.963 -17.315 1.00 96.06 82 HIS A O 1
ATOM 691 N N . GLY A 1 83 ? 13.178 -16.519 -18.018 1.00 95.94 83 GLY A N 1
ATOM 692 C CA . GLY A 1 83 ? 12.425 -16.876 -19.204 1.00 95.94 83 GLY A CA 1
ATOM 693 C C . GLY A 1 83 ? 13.176 -17.845 -20.104 1.00 95.94 83 GLY A C 1
ATOM 694 O O . GLY A 1 83 ? 14.165 -18.461 -19.697 1.00 95.94 83 GLY A O 1
ATOM 695 N N . ARG A 1 84 ? 12.711 -17.971 -21.345 1.00 95.56 84 ARG A N 1
ATOM 696 C CA . ARG A 1 84 ? 13.318 -18.856 -22.349 1.00 95.56 84 ARG A CA 1
ATOM 697 C C . ARG A 1 84 ? 14.319 -18.097 -23.201 1.00 95.56 84 ARG A C 1
ATOM 699 O O . ARG A 1 84 ? 14.053 -16.971 -23.608 1.00 95.56 84 ARG A O 1
ATOM 706 N N . ILE A 1 85 ? 15.448 -18.722 -23.512 1.00 94.62 85 ILE A N 1
ATOM 707 C CA . ILE A 1 85 ? 16.445 -18.148 -24.418 1.00 94.62 85 ILE A CA 1
ATOM 708 C C . ILE A 1 85 ? 15.829 -18.004 -25.816 1.00 94.62 85 ILE A C 1
ATOM 710 O O . ILE A 1 85 ? 15.479 -19.007 -26.440 1.00 94.62 85 ILE A O 1
ATOM 714 N N . CYS A 1 86 ? 15.712 -16.770 -26.308 1.00 93.12 86 CYS A N 1
ATOM 715 C CA . CYS A 1 86 ? 15.270 -16.462 -27.672 1.00 93.12 86 CYS A CA 1
ATOM 716 C C . CYS A 1 86 ? 16.441 -16.148 -28.614 1.00 93.12 86 CYS A C 1
ATOM 718 O O . CYS A 1 86 ? 16.320 -16.342 -29.819 1.00 93.12 86 CYS A O 1
ATOM 720 N N . SER A 1 87 ? 17.579 -15.705 -28.075 1.00 91.81 87 SER A N 1
ATOM 721 C CA . SER A 1 87 ? 18.779 -15.381 -28.846 1.00 91.81 87 SER A CA 1
ATOM 722 C C . SER A 1 87 ? 20.021 -15.788 -28.063 1.00 91.81 87 SER A C 1
ATOM 724 O O . SER A 1 87 ? 20.152 -15.463 -26.881 1.00 91.81 87 SER A O 1
ATOM 726 N N . ALA A 1 88 ? 20.917 -16.527 -28.706 1.00 89.31 88 ALA A N 1
ATOM 727 C CA . ALA A 1 88 ? 22.166 -16.983 -28.120 1.00 89.31 88 ALA A CA 1
ATOM 728 C C . ALA A 1 88 ? 23.221 -17.210 -29.212 1.00 89.31 88 ALA A C 1
ATOM 730 O O . ALA A 1 88 ? 22.848 -17.395 -30.373 1.00 89.31 88 ALA A O 1
ATOM 731 N N . PRO A 1 89 ? 24.518 -17.231 -28.861 1.00 86.38 89 PRO A N 1
ATOM 732 C CA . PRO A 1 89 ? 25.557 -17.728 -29.756 1.00 86.38 89 PRO A CA 1
ATOM 733 C C . PRO A 1 89 ? 25.335 -19.216 -30.093 1.00 86.38 89 PRO A C 1
ATOM 735 O O . PRO A 1 89 ? 24.700 -19.937 -29.323 1.00 86.38 89 PRO A O 1
ATOM 738 N N . GLU A 1 90 ? 25.885 -19.686 -31.218 1.00 80.69 90 GLU A N 1
ATOM 739 C CA . GLU A 1 90 ? 25.631 -21.032 -31.779 1.00 80.69 90 GLU A CA 1
ATOM 740 C C . GLU A 1 90 ? 25.904 -22.195 -30.809 1.00 80.69 90 GLU A C 1
ATOM 742 O O . GLU A 1 90 ? 25.291 -23.255 -30.910 1.00 80.69 90 GLU A O 1
ATOM 747 N N . ASN A 1 91 ? 26.796 -22.000 -29.836 1.00 79.50 91 ASN A N 1
ATOM 748 C CA . ASN A 1 91 ? 27.175 -23.006 -28.844 1.00 79.50 91 ASN A CA 1
ATOM 749 C C . ASN A 1 91 ? 26.171 -23.166 -27.685 1.00 79.50 91 ASN A C 1
ATOM 751 O O . ASN A 1 91 ? 26.423 -23.953 -26.769 1.00 79.50 91 ASN A O 1
ATOM 755 N N . ILE A 1 92 ? 25.061 -22.422 -27.681 1.00 82.56 92 ILE A N 1
ATOM 756 C CA . ILE A 1 92 ? 24.050 -22.467 -26.622 1.00 82.56 92 ILE A CA 1
ATOM 757 C C . ILE A 1 92 ? 22.683 -22.834 -27.209 1.00 82.56 92 ILE A C 1
ATOM 759 O O . ILE A 1 92 ? 22.191 -22.140 -28.100 1.00 82.56 92 ILE A O 1
ATOM 763 N N . PRO A 1 93 ? 22.009 -23.872 -26.672 1.00 82.00 93 PRO A N 1
ATOM 764 C CA . PRO A 1 93 ? 20.686 -24.250 -27.143 1.00 82.00 93 PRO A CA 1
ATOM 765 C C . PRO A 1 93 ? 19.661 -23.154 -26.832 1.00 82.00 93 PRO A C 1
ATOM 767 O O . PRO A 1 93 ? 19.504 -22.720 -25.685 1.00 82.00 93 PRO A O 1
ATOM 770 N N . THR A 1 94 ? 18.935 -22.732 -27.864 1.00 86.50 94 THR A N 1
ATOM 771 C CA . THR A 1 94 ? 17.784 -21.833 -27.747 1.00 86.50 94 THR A CA 1
ATOM 772 C C . THR A 1 94 ? 16.558 -22.587 -27.222 1.00 86.50 94 THR A C 1
ATOM 774 O O . THR A 1 94 ? 16.500 -23.815 -27.225 1.00 86.50 94 THR A O 1
ATOM 777 N N . GLY A 1 95 ? 15.580 -21.860 -26.679 1.00 85.50 95 GLY A N 1
ATOM 778 C CA . GLY A 1 95 ? 14.354 -22.435 -26.112 1.00 85.50 95 GLY A CA 1
ATOM 779 C C . GLY A 1 95 ? 14.490 -23.002 -24.693 1.00 85.50 95 GLY A C 1
ATOM 780 O O . GLY A 1 95 ? 13.474 -23.196 -24.026 1.00 85.50 95 GLY A O 1
ATOM 781 N N . VAL A 1 96 ? 15.714 -23.202 -24.192 1.00 89.81 96 VAL A N 1
ATOM 782 C CA . VAL A 1 96 ? 15.966 -23.598 -22.798 1.00 89.81 96 VAL A CA 1
ATOM 783 C C . VAL A 1 96 ? 15.771 -22.405 -21.865 1.00 89.81 96 VAL A C 1
ATOM 785 O O . VAL A 1 96 ? 16.014 -21.251 -22.221 1.00 89.81 96 VAL A O 1
ATOM 788 N N . TYR A 1 97 ? 15.352 -22.694 -20.640 1.00 93.12 97 TYR A N 1
ATOM 789 C CA . TYR A 1 97 ? 15.215 -21.707 -19.586 1.00 93.12 97 TYR A CA 1
ATOM 790 C C . TYR A 1 97 ? 16.558 -21.135 -19.123 1.00 93.12 97 TYR A C 1
ATOM 792 O O . TYR A 1 97 ? 17.558 -21.846 -18.978 1.00 93.12 97 TYR A O 1
ATOM 800 N N . HIS A 1 98 ? 16.570 -19.829 -18.862 1.00 93.50 98 HIS A N 1
ATOM 801 C CA . HIS A 1 98 ? 17.688 -19.123 -18.244 1.00 93.50 98 HIS A CA 1
ATOM 802 C C . HIS A 1 98 ? 17.176 -17.964 -17.386 1.00 93.50 98 HIS A C 1
ATOM 804 O O . HIS A 1 98 ? 16.055 -17.482 -17.562 1.00 93.50 98 HIS A O 1
ATOM 810 N N . THR A 1 99 ? 18.009 -17.511 -16.453 1.00 94.69 99 THR A N 1
ATOM 811 C CA . THR A 1 99 ? 17.711 -16.343 -15.621 1.00 94.69 99 THR A CA 1
ATOM 812 C C . THR A 1 99 ? 18.848 -15.341 -15.728 1.00 94.69 99 THR A C 1
ATOM 814 O O . THR A 1 99 ? 19.946 -15.576 -15.220 1.00 94.69 99 THR A O 1
ATOM 817 N N . LEU A 1 100 ? 18.586 -14.201 -16.365 1.00 95.44 100 LEU A N 1
ATOM 818 C CA . LEU A 1 100 ? 19.517 -13.077 -16.389 1.00 95.44 100 LEU A CA 1
ATOM 819 C C . LEU A 1 100 ? 19.512 -12.420 -15.008 1.00 95.44 100 LEU A C 1
ATOM 821 O O . LEU A 1 100 ? 18.469 -11.986 -14.534 1.00 95.44 100 LEU A O 1
ATOM 825 N N . SER A 1 101 ? 20.665 -12.379 -14.343 1.00 94.19 101 SER A N 1
ATOM 826 C CA . SER A 1 101 ? 20.827 -11.699 -13.052 1.00 94.19 101 SER A CA 1
ATOM 827 C C . SER A 1 101 ? 21.593 -10.400 -13.274 1.00 94.19 101 SER A C 1
ATOM 829 O O . SER A 1 101 ? 22.820 -10.418 -13.350 1.00 94.19 101 SER A O 1
ATOM 831 N N . ILE A 1 102 ? 20.864 -9.297 -13.417 1.00 95.88 102 ILE A N 1
ATOM 832 C CA . ILE A 1 102 ? 21.423 -7.972 -13.687 1.00 95.88 102 ILE A CA 1
ATOM 833 C C . ILE A 1 102 ? 21.878 -7.345 -12.368 1.00 95.88 102 ILE A C 1
ATOM 835 O O . ILE A 1 102 ? 21.090 -7.239 -11.427 1.00 95.88 102 ILE A O 1
ATOM 839 N N . ALA A 1 103 ? 23.149 -6.956 -12.302 1.00 93.81 103 ALA A N 1
ATOM 840 C CA . ALA A 1 103 ? 23.731 -6.204 -11.193 1.00 93.81 103 ALA A CA 1
ATOM 841 C C . ALA A 1 103 ? 23.833 -4.709 -11.542 1.00 93.81 103 ALA A C 1
ATOM 843 O O . ALA A 1 103 ? 23.650 -4.319 -12.698 1.00 93.81 103 ALA A O 1
ATOM 844 N N . LEU A 1 104 ? 24.120 -3.868 -10.543 1.00 92.62 104 LEU A N 1
ATOM 845 C CA . LEU A 1 104 ? 24.360 -2.443 -10.777 1.00 92.62 104 LEU A CA 1
ATOM 846 C C . LEU A 1 104 ? 25.514 -2.256 -11.768 1.00 92.62 104 LEU A C 1
ATOM 848 O O . LEU A 1 104 ? 26.421 -3.085 -11.868 1.00 92.62 104 LEU A O 1
ATOM 852 N N . HIS A 1 105 ? 25.432 -1.182 -12.541 1.00 93.56 105 HIS A N 1
ATOM 853 C CA . HIS A 1 105 ? 26.347 -0.810 -13.616 1.00 93.56 105 HIS A CA 1
ATOM 854 C C . HIS A 1 105 ? 26.473 -1.843 -14.749 1.00 93.56 105 HIS A C 1
ATOM 856 O O . HIS A 1 105 ? 27.334 -1.710 -15.618 1.00 93.56 105 HIS A O 1
ATOM 862 N N . THR A 1 106 ? 25.597 -2.853 -14.793 1.00 94.19 106 THR A N 1
ATOM 863 C CA . THR A 1 106 ? 25.570 -3.844 -15.875 1.00 94.19 106 THR A CA 1
ATOM 864 C C . THR A 1 106 ? 24.607 -3.392 -16.976 1.00 94.19 106 THR A C 1
ATOM 866 O O . THR A 1 106 ? 23.418 -3.230 -16.703 1.00 94.19 106 THR A O 1
ATOM 869 N N . PRO A 1 107 ? 25.064 -3.201 -18.227 1.00 95.75 107 PRO A N 1
ATOM 870 C CA . PRO A 1 107 ? 24.184 -2.799 -19.315 1.00 95.75 107 PRO A CA 1
ATOM 871 C C . PRO A 1 107 ? 23.207 -3.913 -19.690 1.00 95.75 107 PRO A C 1
ATOM 873 O O . PRO A 1 107 ? 23.581 -5.083 -19.801 1.00 95.75 107 PRO A O 1
ATOM 876 N N . MET A 1 108 ? 21.968 -3.524 -19.970 1.00 96.81 108 MET A N 1
ATOM 877 C CA . MET A 1 108 ? 20.932 -4.408 -20.492 1.00 96.81 108 MET A CA 1
ATOM 878 C C . MET A 1 108 ? 20.120 -3.711 -21.584 1.00 96.81 108 MET A C 1
ATOM 880 O O . MET A 1 108 ? 20.006 -2.485 -21.610 1.00 96.81 108 MET A O 1
ATOM 884 N N . THR A 1 109 ? 19.555 -4.500 -22.492 1.00 97.56 109 THR A N 1
ATOM 885 C CA . THR A 1 109 ? 18.681 -4.009 -23.566 1.00 97.56 109 THR A CA 1
ATOM 886 C C . THR A 1 109 ? 17.302 -4.617 -23.396 1.00 97.56 109 THR A C 1
ATOM 888 O O . THR A 1 109 ? 17.181 -5.834 -23.281 1.00 97.56 109 THR A O 1
ATOM 891 N N . ILE A 1 110 ? 16.275 -3.774 -23.366 1.00 97.56 110 ILE A N 1
ATOM 892 C CA . ILE A 1 110 ? 14.872 -4.180 -23.293 1.00 97.56 110 ILE A CA 1
ATOM 893 C C . ILE A 1 110 ? 14.275 -3.988 -24.679 1.00 97.56 110 ILE A C 1
ATOM 895 O O . ILE A 1 110 ? 14.382 -2.901 -25.245 1.00 97.56 110 ILE A O 1
ATOM 899 N N . VAL A 1 111 ? 13.628 -5.022 -25.201 1.00 96.69 111 VAL A N 1
ATOM 900 C CA . VAL A 1 111 ? 12.925 -5.004 -26.481 1.00 96.69 111 VAL A CA 1
ATOM 901 C C . VAL A 1 111 ? 11.449 -5.282 -26.225 1.00 96.69 111 VAL A C 1
ATOM 903 O O . VAL A 1 111 ? 11.085 -6.267 -25.577 1.00 96.69 111 VAL A O 1
ATOM 906 N N . LYS A 1 112 ? 10.593 -4.395 -26.732 1.00 93.94 112 LYS A N 1
ATOM 907 C CA . LYS A 1 112 ? 9.134 -4.489 -26.629 1.00 93.94 112 LYS A CA 1
ATOM 908 C C . LYS A 1 112 ? 8.513 -4.408 -28.012 1.00 93.94 112 LYS A C 1
ATOM 910 O O . LYS A 1 112 ? 8.978 -3.659 -28.866 1.00 93.94 112 LYS A O 1
ATOM 915 N N . LYS A 1 113 ? 7.385 -5.100 -28.192 1.00 88.81 113 LYS A N 1
ATOM 916 C CA . LYS A 1 113 ? 6.557 -4.966 -29.404 1.00 88.81 113 LYS A CA 1
ATOM 917 C C . LYS A 1 113 ? 6.051 -3.536 -29.594 1.00 88.81 113 LYS A C 1
ATOM 919 O O . LYS A 1 113 ? 6.009 -3.037 -30.711 1.00 88.81 113 LYS A O 1
ATOM 924 N N . SER A 1 114 ? 5.659 -2.891 -28.499 1.00 87.50 114 SER A N 1
ATOM 925 C CA . SER A 1 114 ? 5.231 -1.496 -28.481 1.00 87.50 114 SER A CA 1
ATOM 926 C C . SER A 1 114 ? 5.618 -0.852 -27.158 1.00 87.50 114 SER A C 1
ATOM 928 O O . SER A 1 114 ? 5.304 -1.390 -26.096 1.00 87.50 114 SER A O 1
ATOM 930 N N . TRP A 1 115 ? 6.269 0.305 -27.228 1.00 91.56 115 TRP A N 1
ATOM 931 C CA . TRP A 1 115 ? 6.550 1.142 -26.066 1.00 91.56 115 TRP A CA 1
ATOM 932 C C . TRP A 1 115 ? 5.379 2.092 -25.829 1.00 91.56 115 TRP A C 1
ATOM 934 O O . TRP A 1 115 ? 5.074 2.918 -26.689 1.00 91.56 115 TRP A O 1
ATOM 944 N N . SER A 1 116 ? 4.728 1.968 -24.674 1.00 88.69 116 SER A N 1
ATOM 945 C CA . SER A 1 116 ? 3.685 2.904 -24.247 1.00 88.69 116 SER A CA 1
ATOM 946 C C . SER A 1 116 ? 4.298 4.173 -23.659 1.00 88.69 116 SER A C 1
ATOM 948 O O . SER A 1 116 ? 5.460 4.181 -23.235 1.00 88.69 116 SER A O 1
ATOM 950 N N . LYS A 1 117 ? 3.516 5.256 -23.600 1.00 88.81 117 LYS A N 1
ATOM 951 C CA . LYS A 1 117 ? 4.016 6.565 -23.159 1.00 88.81 117 LYS A CA 1
ATOM 952 C C . LYS A 1 117 ? 4.508 6.517 -21.709 1.00 88.81 117 LYS A C 1
ATOM 954 O O . LYS A 1 117 ? 5.619 6.960 -21.430 1.00 88.81 117 LYS A O 1
ATOM 959 N N . HIS A 1 118 ? 3.750 5.879 -20.818 1.00 88.06 118 HIS A N 1
ATOM 960 C CA . HIS A 1 118 ? 4.104 5.716 -19.408 1.00 88.06 118 HIS A CA 1
ATOM 961 C C . HIS A 1 118 ? 5.389 4.901 -19.184 1.00 88.06 118 HIS A C 1
ATOM 963 O O . HIS A 1 118 ? 6.072 5.110 -18.182 1.00 88.06 118 HIS A O 1
ATOM 969 N N . HIS A 1 119 ? 5.756 3.983 -20.093 1.00 91.31 119 HIS A N 1
ATOM 970 C CA . HIS A 1 119 ? 7.042 3.275 -20.006 1.00 91.31 119 HIS A CA 1
ATOM 971 C C . HIS A 1 119 ? 8.199 4.244 -20.217 1.00 91.31 119 HIS A C 1
ATOM 973 O O . HIS A 1 119 ? 9.152 4.242 -19.443 1.00 91.31 119 HIS A O 1
ATOM 979 N N . LEU A 1 120 ? 8.099 5.077 -21.252 1.00 91.25 120 LEU A N 1
ATOM 980 C CA . LEU A 1 120 ? 9.131 6.047 -21.606 1.00 91.25 120 LEU A CA 1
ATOM 981 C C . LEU A 1 120 ? 9.229 7.156 -20.560 1.00 91.25 120 LEU A C 1
ATOM 983 O O . LEU A 1 120 ? 10.327 7.430 -20.087 1.00 91.25 120 LEU A O 1
ATOM 987 N N . GLU A 1 121 ? 8.093 7.712 -20.129 1.00 89.25 121 GLU A N 1
ATOM 988 C CA . GLU A 1 121 ? 8.035 8.713 -19.056 1.00 89.25 121 GLU A CA 1
ATOM 989 C C . GLU A 1 121 ? 8.656 8.173 -17.758 1.00 89.25 121 GLU A C 1
ATOM 991 O O . GLU A 1 121 ? 9.412 8.881 -17.093 1.00 89.25 121 GLU A O 1
ATOM 996 N N . ARG A 1 122 ? 8.421 6.895 -17.420 1.00 90.00 122 ARG A N 1
ATOM 997 C CA . ARG A 1 122 ? 9.042 6.246 -16.255 1.00 90.00 122 ARG A CA 1
ATOM 998 C C . ARG A 1 122 ? 10.556 6.096 -16.406 1.00 90.00 122 ARG A C 1
ATOM 1000 O O . ARG A 1 122 ? 11.279 6.419 -15.466 1.00 90.00 122 ARG A O 1
ATOM 1007 N N . LEU A 1 123 ? 11.043 5.608 -17.550 1.00 92.00 123 LEU A N 1
ATOM 1008 C CA . LEU A 1 123 ? 12.486 5.469 -17.792 1.00 92.00 123 LEU A CA 1
ATOM 1009 C C . LEU A 1 123 ? 13.189 6.834 -17.782 1.00 92.00 123 LEU A C 1
ATOM 1011 O O . LEU A 1 123 ? 14.275 6.968 -17.221 1.00 92.00 123 LEU A O 1
ATOM 1015 N N . GLU A 1 124 ? 12.561 7.850 -18.369 1.00 89.75 124 GLU A N 1
ATOM 1016 C CA . GLU A 1 124 ? 13.074 9.216 -18.399 1.00 89.75 124 GLU A CA 1
ATOM 1017 C C . GLU A 1 124 ? 13.108 9.838 -16.998 1.00 89.75 124 GLU A C 1
ATOM 1019 O O . GLU A 1 124 ? 14.125 10.419 -16.614 1.00 89.75 124 GLU A O 1
ATOM 1024 N N . ALA A 1 125 ? 12.047 9.661 -16.203 1.00 84.62 125 ALA A N 1
ATOM 1025 C CA . ALA A 1 125 ? 12.008 10.097 -14.810 1.00 84.62 125 ALA A CA 1
ATOM 1026 C C . ALA A 1 125 ? 13.130 9.442 -13.989 1.00 84.62 125 ALA A C 1
ATOM 1028 O O . ALA A 1 125 ? 13.876 10.143 -13.311 1.00 84.62 125 ALA A O 1
ATOM 1029 N N . ALA A 1 126 ? 13.323 8.127 -14.125 1.00 87.25 126 ALA A N 1
ATOM 1030 C CA . ALA A 1 126 ? 14.407 7.391 -13.469 1.00 87.25 126 ALA A CA 1
ATOM 1031 C C . ALA A 1 126 ? 15.810 7.828 -13.932 1.00 87.25 126 ALA A C 1
ATOM 1033 O O . ALA A 1 126 ? 16.782 7.735 -13.181 1.00 87.25 126 ALA A O 1
ATOM 1034 N N . SER A 1 127 ? 15.937 8.314 -15.171 1.00 87.12 127 SER A N 1
ATOM 1035 C CA . SER A 1 127 ? 17.208 8.823 -15.691 1.00 87.12 127 SER A CA 1
ATOM 1036 C C . SER A 1 127 ? 17.535 10.238 -15.221 1.00 87.12 127 SER A C 1
ATOM 1038 O O . SER A 1 127 ? 18.708 10.577 -15.089 1.00 87.12 127 SER A O 1
ATOM 1040 N N . LYS A 1 128 ? 16.512 11.063 -14.974 1.00 82.25 128 LYS A N 1
ATOM 1041 C CA . LYS A 1 128 ? 16.653 12.443 -14.483 1.00 82.25 128 LYS A CA 1
ATOM 1042 C C . LYS A 1 128 ? 16.668 12.540 -12.959 1.00 82.25 128 LYS A C 1
ATOM 1044 O O . LYS A 1 128 ? 17.029 13.589 -12.425 1.00 82.25 128 LYS A O 1
ATOM 1049 N N . ALA A 1 129 ? 16.243 11.488 -12.266 1.00 70.94 129 ALA A N 1
ATOM 1050 C CA . ALA A 1 129 ? 16.142 11.494 -10.821 1.00 70.94 129 ALA A CA 1
ATOM 1051 C C . ALA A 1 129 ? 17.522 11.683 -10.173 1.00 70.94 129 ALA A C 1
ATOM 1053 O O . ALA A 1 129 ? 18.434 10.878 -10.342 1.00 70.94 129 ALA A O 1
ATOM 1054 N N . SER A 1 130 ? 17.646 12.761 -9.400 1.00 63.53 130 SER A N 1
ATOM 1055 C CA . SER A 1 130 ? 18.792 13.066 -8.532 1.00 63.53 130 SER A CA 1
ATOM 1056 C C . SER A 1 130 ? 18.362 13.063 -7.058 1.00 63.53 130 SER A C 1
ATOM 1058 O O . SER A 1 130 ? 18.963 13.725 -6.213 1.00 63.53 130 SER A O 1
ATOM 1060 N N . GLU A 1 131 ? 17.268 12.360 -6.749 1.00 66.62 131 GLU A N 1
ATOM 1061 C CA . GLU A 1 131 ? 16.679 12.340 -5.413 1.00 66.62 131 GLU A CA 1
ATOM 1062 C C . GLU A 1 131 ? 17.689 11.770 -4.414 1.00 66.62 131 GLU A C 1
ATOM 1064 O O . GLU A 1 131 ? 18.073 10.602 -4.482 1.00 66.62 131 GLU A O 1
ATOM 1069 N N . LYS A 1 132 ? 18.153 12.614 -3.487 1.00 70.88 132 LYS A N 1
ATOM 1070 C CA . LYS A 1 132 ? 18.933 12.146 -2.343 1.00 70.88 132 LYS A CA 1
ATOM 1071 C C . LYS A 1 132 ? 17.972 11.456 -1.388 1.00 70.88 132 LYS A C 1
ATOM 1073 O O . LYS A 1 132 ? 16.964 12.049 -1.010 1.00 70.88 132 LYS A O 1
ATOM 1078 N N . GLN A 1 133 ? 18.304 10.235 -0.984 1.00 82.50 133 GLN A N 1
ATOM 1079 C CA . GLN A 1 133 ? 17.577 9.567 0.088 1.00 82.50 133 GLN A CA 1
ATOM 1080 C C . GLN A 1 133 ? 17.681 10.404 1.367 1.00 82.50 133 GLN A C 1
ATOM 1082 O O . GLN A 1 133 ? 18.692 11.068 1.610 1.00 82.50 133 GLN A O 1
ATOM 1087 N N . ILE A 1 134 ? 16.618 10.389 2.162 1.00 89.12 134 ILE A N 1
ATOM 1088 C CA . ILE A 1 134 ? 16.497 11.117 3.421 1.00 89.12 134 ILE A CA 1
ATOM 1089 C C . ILE A 1 134 ? 16.242 10.100 4.521 1.00 89.12 134 ILE A C 1
ATOM 1091 O O . ILE A 1 134 ? 15.467 9.159 4.343 1.00 89.12 134 ILE A O 1
ATOM 1095 N N . ILE A 1 135 ? 16.894 10.296 5.660 1.00 93.19 135 ILE A N 1
ATOM 1096 C CA . ILE A 1 135 ? 16.655 9.522 6.871 1.00 93.19 135 ILE A CA 1
ATOM 1097 C C . ILE A 1 135 ? 15.546 10.219 7.660 1.00 93.19 135 ILE A C 1
ATOM 1099 O O . ILE A 1 135 ? 15.658 11.398 7.985 1.00 93.19 135 ILE A O 1
ATOM 1103 N N . ILE A 1 136 ? 14.482 9.495 7.987 1.00 94.19 136 ILE A N 1
ATOM 1104 C CA . ILE A 1 136 ? 13.391 9.976 8.833 1.00 94.19 136 ILE A CA 1
ATOM 1105 C C . ILE A 1 136 ? 13.476 9.238 10.168 1.00 94.19 136 ILE A C 1
ATOM 1107 O O . ILE A 1 136 ? 13.380 8.011 10.214 1.00 94.19 136 ILE A O 1
ATOM 1111 N N . LEU A 1 137 ? 13.656 9.992 11.251 1.00 96.56 137 LEU A N 1
ATOM 1112 C CA . LEU A 1 137 ? 13.590 9.496 12.623 1.00 96.56 137 LEU A CA 1
ATOM 1113 C C . LEU A 1 137 ? 12.266 9.928 13.242 1.00 96.56 137 LEU A C 1
ATOM 1115 O O . LEU A 1 137 ? 12.058 11.117 13.450 1.00 96.56 137 LEU A O 1
ATOM 1119 N N . SER A 1 138 ? 11.413 8.974 13.588 1.00 96.12 138 SER A N 1
ATOM 1120 C CA . SER A 1 138 ? 10.216 9.200 14.397 1.00 96.12 138 SER A CA 1
ATOM 1121 C C . SER A 1 138 ? 10.495 8.817 15.839 1.00 96.12 138 SER A C 1
ATOM 1123 O O . SER A 1 138 ? 10.902 7.686 16.074 1.00 96.12 138 SER A O 1
ATOM 1125 N N . ILE A 1 139 ? 10.316 9.732 16.792 1.00 95.00 139 ILE A N 1
ATOM 1126 C CA . ILE A 1 139 ? 10.630 9.501 18.210 1.00 95.00 139 ILE A CA 1
ATOM 1127 C C . ILE A 1 139 ? 9.569 10.092 19.145 1.00 95.00 139 ILE A C 1
ATOM 1129 O O . ILE A 1 139 ? 9.159 11.247 18.999 1.00 95.00 139 ILE A O 1
ATOM 1133 N N . ASP A 1 140 ? 9.153 9.313 20.137 1.00 91.81 140 ASP A N 1
ATOM 1134 C CA . ASP A 1 140 ? 8.277 9.729 21.233 1.00 91.81 140 ASP A CA 1
ATOM 1135 C C . ASP A 1 140 ? 8.715 9.085 22.566 1.00 91.81 140 ASP A C 1
ATOM 1137 O O . ASP A 1 140 ? 9.859 8.647 22.706 1.00 91.81 140 ASP A O 1
ATOM 1141 N N . ASP A 1 141 ? 7.854 9.108 23.586 1.00 87.38 141 A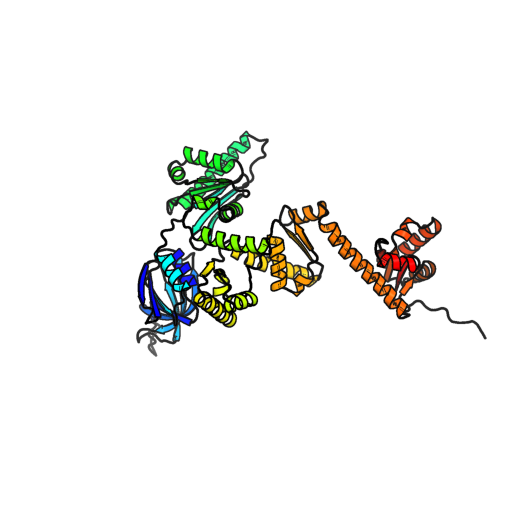SP A N 1
ATOM 1142 C CA . ASP A 1 141 ? 8.125 8.494 24.889 1.00 87.38 141 ASP A CA 1
ATOM 1143 C C . ASP A 1 141 ? 7.749 7.003 24.975 1.00 87.38 141 ASP A C 1
ATOM 1145 O O . ASP A 1 141 ? 7.943 6.388 26.028 1.00 87.38 141 ASP A O 1
ATOM 1149 N N . GLU A 1 142 ? 7.277 6.412 23.875 1.00 86.81 142 GLU A N 1
ATOM 1150 C CA . GLU A 1 142 ? 7.010 4.980 23.720 1.00 86.81 142 GLU A CA 1
ATOM 1151 C C . GLU A 1 142 ? 8.079 4.271 22.876 1.00 86.81 142 GLU A C 1
ATOM 1153 O O . GLU A 1 142 ? 8.203 3.044 22.943 1.00 86.81 142 GLU A O 1
ATOM 1158 N N . GLY A 1 143 ? 8.875 5.005 22.095 1.00 91.38 143 GLY A N 1
ATOM 1159 C CA . GLY A 1 143 ? 9.939 4.430 21.283 1.00 91.38 143 GLY A CA 1
ATOM 1160 C C . GLY A 1 143 ? 10.424 5.313 20.136 1.00 91.38 143 GLY A C 1
ATOM 1161 O O . GLY A 1 143 ? 10.173 6.518 20.078 1.00 91.38 143 GLY A O 1
ATOM 1162 N N . TYR A 1 144 ? 11.155 4.698 19.206 1.00 95.25 144 TYR A N 1
ATOM 1163 C CA . TYR A 1 144 ? 11.558 5.346 17.960 1.00 95.25 144 TYR A CA 1
ATOM 1164 C C . TYR A 1 144 ? 11.500 4.394 16.764 1.00 95.25 144 TYR A C 1
ATOM 1166 O O . TYR A 1 144 ? 11.605 3.175 16.899 1.00 95.25 144 TYR A O 1
ATOM 1174 N N . ALA A 1 145 ? 11.379 4.968 15.571 1.00 95.06 145 ALA A N 1
ATOM 1175 C CA . ALA A 1 145 ? 11.566 4.281 14.303 1.00 95.06 145 ALA A CA 1
ATOM 1176 C C . ALA A 1 145 ? 12.485 5.094 13.388 1.00 95.06 145 ALA A C 1
ATOM 1178 O O . ALA A 1 145 ? 12.367 6.316 13.292 1.00 95.06 145 ALA A O 1
ATOM 1179 N N . LEU A 1 146 ? 13.387 4.401 12.702 1.00 95.00 146 LEU A N 1
ATOM 1180 C CA . LEU A 1 146 ? 14.300 4.947 11.707 1.00 95.00 146 LEU A CA 1
ATOM 1181 C C . LEU A 1 146 ? 13.962 4.371 10.343 1.00 95.00 146 LEU A C 1
ATOM 1183 O O . LEU A 1 146 ? 13.909 3.150 10.169 1.00 95.00 146 LEU A O 1
ATOM 1187 N N . ALA A 1 147 ? 13.802 5.251 9.365 1.00 92.00 147 ALA A N 1
ATOM 1188 C CA . ALA A 1 147 ? 13.559 4.859 7.992 1.00 92.00 147 ALA A CA 1
ATOM 1189 C C . ALA A 1 147 ? 14.386 5.673 7.003 1.00 92.00 147 ALA A C 1
ATOM 1191 O O . ALA A 1 147 ? 14.773 6.805 7.284 1.00 92.00 147 ALA A O 1
ATOM 1192 N N . THR A 1 148 ? 14.615 5.107 5.823 1.00 89.56 148 THR A N 1
ATOM 1193 C CA . THR A 1 148 ? 15.179 5.823 4.675 1.00 89.56 14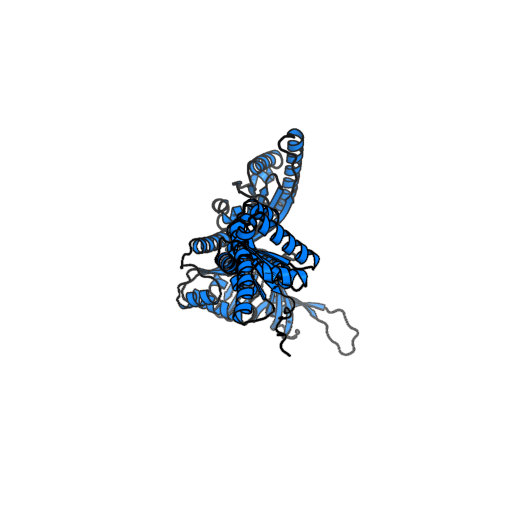8 THR A CA 1
ATOM 1194 C C . THR A 1 148 ? 14.141 5.918 3.570 1.00 89.56 148 THR A C 1
ATOM 1196 O O . THR A 1 148 ? 13.492 4.923 3.245 1.00 89.56 148 THR A O 1
ATOM 1199 N N . THR A 1 149 ? 13.996 7.092 2.963 1.00 86.44 149 THR A N 1
ATOM 1200 C CA . THR A 1 149 ? 13.162 7.248 1.766 1.00 86.44 149 THR A CA 1
ATOM 1201 C C . THR A 1 149 ? 13.858 6.630 0.558 1.00 86.44 149 THR A C 1
ATOM 1203 O O . THR A 1 149 ? 15.034 6.912 0.322 1.00 86.44 149 THR A O 1
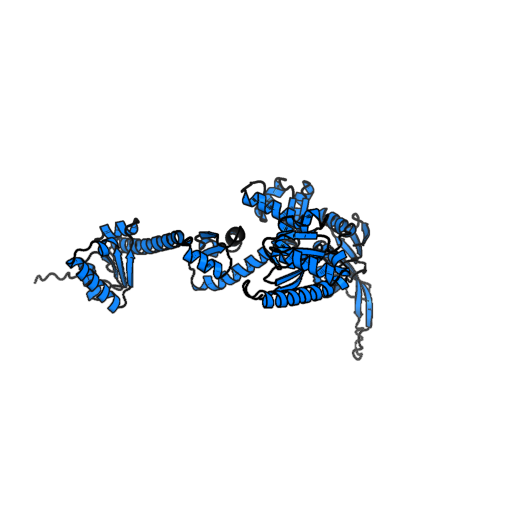ATOM 1206 N N . ALA A 1 150 ? 13.120 5.881 -0.246 1.00 82.38 150 ALA A N 1
ATOM 1207 C CA . ALA A 1 150 ? 13.529 5.395 -1.557 1.00 82.38 150 ALA A CA 1
ATOM 1208 C C . ALA A 1 150 ? 12.450 5.750 -2.589 1.00 82.38 150 ALA A C 1
ATOM 1210 O O . ALA A 1 150 ? 11.336 6.117 -2.222 1.00 82.38 150 ALA A O 1
ATOM 1211 N N . GLN A 1 151 ? 12.727 5.631 -3.886 1.00 78.81 151 GLN A N 1
ATOM 1212 C CA . GLN A 1 151 ? 11.722 5.993 -4.900 1.00 78.81 151 GLN A CA 1
ATOM 1213 C C . GLN A 1 151 ? 10.534 5.025 -4.929 1.00 78.81 151 GLN A C 1
ATOM 1215 O O . GLN A 1 151 ? 9.457 5.371 -5.404 1.00 78.81 151 GLN A O 1
ATOM 1220 N N . TYR A 1 152 ? 10.726 3.818 -4.407 1.00 75.69 152 TYR A N 1
ATOM 1221 C CA . TYR A 1 152 ? 9.697 2.792 -4.284 1.00 75.69 152 TYR A CA 1
ATOM 1222 C C . TYR A 1 152 ? 8.951 2.827 -2.943 1.00 75.69 152 TYR A C 1
ATOM 1224 O O . TYR A 1 152 ? 8.062 2.005 -2.738 1.00 75.69 152 TYR A O 1
ATOM 1232 N N . GLY A 1 153 ? 9.292 3.726 -2.016 1.00 79.50 153 GLY A N 1
ATOM 1233 C CA . GLY A 1 153 ? 8.622 3.803 -0.720 1.00 79.50 153 GLY A CA 1
ATOM 1234 C C . GLY A 1 153 ? 9.553 4.156 0.433 1.00 79.50 153 GLY A C 1
ATOM 1235 O O . GLY A 1 153 ? 10.511 4.913 0.292 1.00 79.50 153 GLY A O 1
ATOM 1236 N N . VAL A 1 154 ? 9.240 3.624 1.610 1.00 83.94 154 VAL A N 1
ATOM 1237 C CA . VAL A 1 154 ? 9.966 3.907 2.850 1.00 83.94 154 VAL A CA 1
ATOM 1238 C C . VAL A 1 154 ? 10.513 2.601 3.404 1.00 83.94 154 VAL A C 1
ATOM 1240 O O . VAL A 1 154 ? 9.747 1.705 3.745 1.00 83.94 154 VAL A O 1
ATOM 1243 N N . ASP A 1 155 ? 11.835 2.507 3.526 1.00 85.31 155 ASP A N 1
ATOM 1244 C CA . ASP A 1 155 ? 12.489 1.344 4.118 1.00 85.31 155 ASP A CA 1
ATOM 1245 C C . ASP A 1 155 ? 12.703 1.571 5.612 1.00 85.31 155 ASP A C 1
ATOM 1247 O O . ASP A 1 155 ? 13.579 2.344 6.011 1.00 85.31 155 ASP A O 1
ATOM 1251 N N . ILE A 1 156 ? 11.936 0.864 6.443 1.00 88.50 156 ILE A N 1
ATOM 1252 C CA . ILE A 1 156 ? 12.145 0.847 7.894 1.00 88.50 156 ILE A CA 1
ATOM 1253 C C . ILE A 1 156 ? 13.437 0.081 8.190 1.00 88.50 156 ILE A C 1
ATOM 1255 O O . ILE A 1 156 ? 13.541 -1.114 7.918 1.00 88.50 156 ILE A O 1
ATOM 1259 N N . LYS A 1 157 ? 14.440 0.776 8.731 1.00 90.69 157 LYS A N 1
ATOM 1260 C CA . LYS A 1 157 ? 15.731 0.184 9.112 1.00 90.69 157 LYS A CA 1
ATOM 1261 C C . LYS A 1 157 ? 15.695 -0.359 10.529 1.00 90.69 157 LYS A C 1
ATOM 1263 O O . LYS A 1 157 ? 16.274 -1.408 10.794 1.00 90.69 157 LYS A O 1
ATOM 1268 N N . GLN A 1 158 ? 15.011 0.346 11.424 1.00 90.19 158 GLN A N 1
ATOM 1269 C CA . GLN A 1 158 ? 14.887 -0.053 12.817 1.00 90.19 158 GLN A CA 1
ATOM 1270 C C . GLN A 1 158 ? 13.607 0.507 13.428 1.00 90.19 158 GLN A C 1
ATOM 1272 O O . GLN A 1 158 ? 13.223 1.638 13.142 1.00 90.19 158 GLN A O 1
ATOM 1277 N N . GLU A 1 159 ? 12.977 -0.269 14.300 1.00 92.19 159 GLU A N 1
ATOM 1278 C CA . GLU A 1 159 ? 11.897 0.184 15.170 1.00 92.19 159 GLU A CA 1
ATOM 1279 C C . GLU A 1 159 ? 12.123 -0.411 16.554 1.00 92.19 159 GLU A C 1
ATOM 1281 O O . GLU A 1 159 ? 12.466 -1.588 16.695 1.00 92.19 159 GLU A O 1
ATOM 1286 N N . GLU A 1 160 ? 11.964 0.413 17.578 1.00 91.06 160 GLU A N 1
ATOM 1287 C CA . GLU A 1 160 ? 12.188 0.004 18.949 1.00 91.06 160 GLU A CA 1
ATOM 1288 C C . GLU A 1 160 ? 11.161 0.635 19.880 1.00 91.06 160 GLU A C 1
ATOM 1290 O O . GLU A 1 160 ? 10.858 1.821 19.776 1.00 91.06 160 GLU A O 1
ATOM 1295 N N . ARG A 1 161 ? 10.654 -0.167 20.820 1.00 88.06 161 ARG A N 1
ATOM 1296 C CA . ARG A 1 161 ? 9.741 0.279 21.872 1.00 88.06 161 ARG A CA 1
ATOM 1297 C C . ARG A 1 161 ? 10.445 0.317 23.215 1.00 88.06 161 ARG A C 1
ATOM 1299 O O . ARG A 1 161 ? 11.207 -0.590 23.549 1.00 88.06 161 ARG A O 1
ATOM 1306 N N . VAL A 1 162 ? 10.119 1.324 24.010 1.00 88.12 162 VAL A N 1
ATOM 1307 C CA . VAL A 1 162 ? 10.685 1.556 25.335 1.00 88.12 162 VAL A CA 1
ATOM 1308 C C . VAL A 1 162 ? 9.564 1.808 26.335 1.00 88.12 162 VAL A C 1
ATOM 1310 O O . VAL A 1 162 ? 8.527 2.380 26.021 1.00 88.12 162 VAL A O 1
ATOM 1313 N N . LYS A 1 163 ? 9.768 1.351 27.572 1.00 84.00 163 LYS A N 1
ATOM 1314 C CA . LYS A 1 163 ? 8.890 1.668 28.700 1.00 84.00 163 LYS A CA 1
ATOM 1315 C C . LYS A 1 163 ? 9.619 2.627 29.621 1.00 84.00 163 LYS A C 1
ATOM 1317 O O . LYS A 1 163 ? 10.477 2.211 30.395 1.00 84.00 163 LYS A O 1
ATOM 1322 N N . LEU A 1 164 ? 9.287 3.908 29.520 1.00 84.44 164 LEU A N 1
ATOM 1323 C CA . LEU A 1 164 ? 9.876 4.921 30.384 1.00 84.44 164 LEU A CA 1
ATOM 1324 C C . LEU A 1 164 ? 9.182 4.952 31.760 1.00 84.44 164 LEU A C 1
ATOM 1326 O O . LEU A 1 164 ? 7.960 4.791 31.826 1.00 84.44 164 LEU A O 1
ATOM 1330 N N . PRO A 1 165 ? 9.927 5.201 32.856 1.00 82.81 165 PRO A N 1
ATOM 1331 C CA . PRO A 1 165 ? 9.353 5.385 34.190 1.00 82.81 165 PRO A CA 1
ATOM 1332 C C . PRO A 1 165 ? 8.294 6.492 34.222 1.00 82.81 165 PRO A C 1
ATOM 1334 O O . PRO A 1 165 ? 8.359 7.445 33.441 1.00 82.81 165 PRO A O 1
ATOM 1337 N N . GLY A 1 166 ? 7.324 6.391 35.133 1.00 75.69 166 GLY A N 1
ATOM 1338 C CA . GLY A 1 166 ? 6.219 7.348 35.238 1.00 75.69 166 GLY A CA 1
ATOM 1339 C C . GLY A 1 166 ? 6.685 8.791 35.474 1.00 75.69 166 GLY A C 1
ATOM 1340 O O . GLY A 1 166 ? 7.769 9.039 35.995 1.00 75.69 166 GLY A O 1
ATOM 1341 N N . LYS A 1 167 ? 5.843 9.773 35.123 1.00 74.00 167 LYS A N 1
ATOM 1342 C CA . LYS A 1 167 ? 6.179 11.212 35.208 1.00 74.00 167 LYS A CA 1
ATOM 1343 C C . LYS A 1 167 ? 6.528 11.705 36.626 1.00 74.00 167 LYS A C 1
ATOM 1345 O O . LYS A 1 167 ? 7.115 12.770 36.749 1.00 74.00 167 LYS A O 1
ATOM 1350 N N . LEU A 1 168 ? 6.171 10.945 37.665 1.00 75.69 168 LEU A N 1
ATOM 1351 C CA . LEU A 1 168 ? 6.437 11.264 39.073 1.00 75.69 168 LEU A CA 1
ATOM 1352 C C . LEU A 1 168 ? 7.841 10.836 39.547 1.00 75.69 168 LEU A C 1
ATOM 1354 O O . LEU A 1 168 ? 8.291 11.299 40.589 1.00 75.69 168 LEU A O 1
ATOM 1358 N N . GLU A 1 169 ? 8.551 9.986 38.796 1.00 77.94 169 GLU A N 1
ATOM 1359 C CA . GLU A 1 169 ? 9.903 9.518 39.137 1.00 77.94 169 GLU A CA 1
ATOM 1360 C C . GLU A 1 169 ? 10.979 10.283 38.343 1.00 77.94 169 GLU A C 1
ATOM 1362 O O . GLU A 1 169 ? 11.664 9.721 37.486 1.00 77.94 169 GLU A O 1
ATOM 1367 N N . THR A 1 170 ? 11.121 11.584 38.607 1.00 77.44 170 THR A N 1
ATOM 1368 C CA . THR A 1 170 ? 11.895 12.527 37.775 1.00 77.44 170 THR A CA 1
ATOM 1369 C C . THR A 1 170 ? 13.353 12.115 37.529 1.00 77.44 170 THR A C 1
ATOM 1371 O O . THR A 1 170 ? 13.794 12.126 36.381 1.00 77.44 170 THR A O 1
ATOM 1374 N N . GLU A 1 171 ? 14.103 11.708 38.561 1.00 79.69 171 GLU A N 1
ATOM 1375 C CA . GLU A 1 171 ? 15.525 11.339 38.417 1.00 79.69 171 GLU A CA 1
ATOM 1376 C C . GLU A 1 171 ? 15.718 10.034 37.634 1.00 79.69 171 GLU A C 1
ATOM 1378 O O . GLU A 1 171 ? 16.512 9.976 36.692 1.00 79.69 171 GLU A O 1
ATOM 1383 N N . LYS A 1 172 ? 14.935 8.997 37.960 1.00 82.12 172 LYS A N 1
ATOM 1384 C CA . LYS A 1 172 ? 14.971 7.715 37.240 1.00 82.12 172 LYS A CA 1
ATOM 1385 C C . LYS A 1 172 ? 14.547 7.889 35.784 1.00 82.12 172 LYS A C 1
ATOM 1387 O O . LYS A 1 172 ? 15.148 7.294 34.891 1.00 82.12 172 LYS A O 1
ATOM 1392 N N . ARG A 1 173 ? 13.538 8.731 35.531 1.00 84.38 173 ARG A N 1
ATOM 1393 C CA . ARG A 1 173 ? 13.069 9.041 34.178 1.00 84.38 173 ARG A CA 1
ATOM 1394 C C . ARG A 1 173 ? 14.122 9.804 33.378 1.00 84.38 173 ARG A C 1
ATOM 1396 O O . ARG A 1 173 ? 14.299 9.492 32.206 1.00 84.38 173 ARG A O 1
ATOM 1403 N N . ALA A 1 174 ? 14.838 10.752 33.984 1.00 84.44 174 ALA A N 1
ATOM 1404 C CA . ALA A 1 174 ? 15.918 11.476 33.312 1.00 84.44 174 ALA A CA 1
ATOM 1405 C C . ALA A 1 174 ? 17.072 10.542 32.907 1.00 84.44 174 ALA A C 1
ATOM 1407 O O . ALA A 1 174 ? 17.537 10.605 31.768 1.00 84.44 174 ALA A O 1
ATOM 1408 N N . GLY A 1 175 ? 17.481 9.631 33.800 1.00 87.31 175 GLY A N 1
ATOM 1409 C CA . GLY A 1 175 ? 18.483 8.604 33.495 1.00 87.31 175 GLY A CA 1
ATOM 1410 C C . GLY A 1 175 ? 18.054 7.685 32.346 1.00 87.31 175 GLY A C 1
ATOM 1411 O O . GLY A 1 175 ? 18.785 7.545 31.366 1.00 87.31 175 GLY A O 1
ATOM 1412 N N . ALA A 1 176 ? 16.834 7.141 32.421 1.00 88.62 176 ALA A N 1
ATOM 1413 C CA . ALA A 1 176 ? 16.271 6.278 31.380 1.00 88.62 176 ALA A CA 1
ATOM 1414 C C . ALA A 1 176 ? 16.116 6.998 30.027 1.00 88.62 176 ALA A C 1
ATOM 1416 O O . ALA A 1 176 ? 16.369 6.410 28.979 1.00 88.62 176 ALA A O 1
ATOM 1417 N N . MET A 1 177 ? 15.746 8.284 30.033 1.00 89.56 177 MET A N 1
ATOM 1418 C CA . MET A 1 177 ? 15.643 9.092 28.814 1.00 89.56 177 MET A CA 1
ATOM 1419 C C . MET A 1 177 ? 17.010 9.311 28.156 1.00 89.56 177 MET A C 1
ATOM 1421 O O . MET A 1 177 ? 17.126 9.255 26.935 1.00 89.56 177 MET A O 1
ATOM 1425 N N . ASN A 1 178 ? 18.061 9.536 28.947 1.00 91.75 178 ASN A N 1
ATOM 1426 C CA . ASN A 1 178 ? 19.411 9.702 28.412 1.00 91.75 178 ASN A CA 1
ATOM 1427 C C . ASN A 1 178 ? 19.937 8.396 27.790 1.00 91.75 178 ASN A C 1
ATOM 1429 O O . ASN A 1 178 ? 20.514 8.405 26.705 1.00 91.75 178 ASN A O 1
ATOM 1433 N N . GLU A 1 179 ? 19.691 7.254 28.438 1.00 92.62 179 GLU A N 1
ATOM 1434 C CA . GLU A 1 179 ? 20.006 5.939 27.868 1.00 92.62 179 GLU A CA 1
ATOM 1435 C C . GLU A 1 179 ? 19.243 5.694 26.558 1.00 92.62 179 GLU A C 1
ATOM 1437 O O . GLU A 1 179 ? 19.835 5.294 25.553 1.00 92.62 179 GLU A O 1
ATOM 1442 N N . PHE A 1 180 ? 17.952 6.026 26.537 1.00 94.31 180 PHE A N 1
ATOM 1443 C CA . PHE A 1 180 ? 17.115 5.956 25.344 1.00 94.31 180 PHE A CA 1
ATOM 1444 C C . PHE A 1 180 ? 17.653 6.818 24.191 1.00 94.31 180 PHE A C 1
ATOM 1446 O O . PHE A 1 180 ? 17.755 6.349 23.053 1.00 94.31 180 PHE A O 1
ATOM 1453 N N . PHE A 1 181 ? 18.069 8.054 24.471 1.00 95.81 181 PHE A N 1
ATOM 1454 C CA . PHE A 1 181 ? 18.675 8.938 23.475 1.00 95.81 181 PHE A CA 1
ATOM 1455 C C . PHE A 1 181 ? 20.021 8.421 22.973 1.00 95.81 181 PHE A C 1
ATOM 1457 O O . PHE A 1 181 ? 20.268 8.448 21.768 1.00 95.81 181 PHE A O 1
ATOM 1464 N N . ARG A 1 182 ? 20.871 7.878 23.850 1.00 95.19 182 ARG A N 1
ATOM 1465 C CA . ARG A 1 182 ? 22.126 7.237 23.429 1.00 95.19 182 ARG A CA 1
ATOM 1466 C C . ARG A 1 182 ? 21.871 6.065 22.494 1.00 95.19 182 ARG A C 1
ATOM 1468 O O . ARG A 1 182 ? 22.515 5.981 21.452 1.00 95.19 182 ARG A O 1
ATOM 1475 N N . LYS A 1 183 ? 20.896 5.216 22.819 1.00 95.06 183 LYS A N 1
ATOM 1476 C CA . LYS A 1 183 ? 20.512 4.086 21.970 1.00 95.06 183 LYS A CA 1
ATOM 1477 C C . LYS A 1 183 ? 19.999 4.548 20.606 1.00 95.06 183 LYS A C 1
ATOM 1479 O O . LYS A 1 183 ? 20.475 4.067 19.581 1.00 95.06 183 LYS A O 1
ATOM 1484 N N . THR A 1 184 ? 19.118 5.548 20.597 1.00 95.75 184 THR A N 1
ATOM 1485 C CA . THR A 1 184 ? 18.610 6.170 19.365 1.00 95.75 184 THR A CA 1
ATOM 1486 C C . THR A 1 184 ? 19.753 6.738 18.517 1.00 95.75 184 THR A C 1
ATOM 1488 O O . THR A 1 184 ? 19.784 6.534 17.305 1.00 95.75 184 THR A O 1
ATOM 1491 N N . LEU A 1 185 ? 20.724 7.418 19.137 1.00 96.38 185 LEU A N 1
ATOM 1492 C CA . LEU A 1 185 ? 21.908 7.949 18.459 1.00 96.38 185 LEU A CA 1
ATOM 1493 C C . LEU A 1 185 ? 22.773 6.833 17.859 1.00 96.38 185 LEU A C 1
ATOM 1495 O O . LEU A 1 185 ? 23.221 6.974 16.725 1.00 96.38 185 LEU A O 1
ATOM 1499 N N . THR A 1 186 ? 23.000 5.729 18.577 1.00 95.38 186 THR A N 1
ATOM 1500 C CA . THR A 1 186 ? 23.752 4.580 18.047 1.00 95.38 186 THR A CA 1
ATOM 1501 C C . THR A 1 186 ? 23.096 4.032 16.783 1.00 95.38 186 THR A C 1
ATOM 1503 O O . THR A 1 186 ? 23.767 3.860 15.766 1.00 95.38 186 THR A O 1
ATOM 1506 N N . SER A 1 187 ? 21.783 3.828 16.821 1.00 95.06 187 SER A N 1
ATOM 1507 C CA . SER A 1 187 ? 21.003 3.356 15.678 1.00 95.06 187 SER A CA 1
ATOM 1508 C C . SER A 1 187 ? 20.990 4.343 14.514 1.00 95.06 187 SER A C 1
ATOM 1510 O O . SER A 1 187 ? 21.189 3.956 13.363 1.00 95.06 187 SER A O 1
ATOM 1512 N N . LEU A 1 188 ? 20.826 5.637 14.797 1.00 95.25 188 LEU A N 1
ATOM 1513 C CA . LEU A 1 188 ? 20.884 6.683 13.779 1.00 95.25 188 LEU A CA 1
ATOM 1514 C C . LEU A 1 188 ? 22.265 6.739 13.116 1.00 95.25 188 LEU A C 1
ATOM 1516 O O . LEU A 1 188 ? 22.349 6.859 11.897 1.00 95.25 188 LEU A O 1
ATOM 1520 N N . ARG A 1 189 ? 23.341 6.604 13.900 1.00 94.88 189 ARG A N 1
ATOM 1521 C CA . ARG A 1 189 ? 24.719 6.601 13.400 1.00 94.88 189 ARG A CA 1
ATOM 1522 C C . ARG A 1 189 ? 24.985 5.411 12.478 1.00 94.88 189 ARG A C 1
ATOM 1524 O O . ARG A 1 189 ? 25.532 5.615 11.403 1.00 94.88 189 ARG A O 1
ATOM 1531 N N . GLN A 1 190 ? 24.514 4.211 12.826 1.00 91.81 190 GLN A N 1
ATOM 1532 C CA . GLN A 1 190 ? 24.637 3.027 11.960 1.00 91.81 190 GLN A CA 1
ATOM 1533 C C . GLN A 1 190 ? 24.018 3.240 10.572 1.00 91.81 190 GLN A C 1
ATOM 1535 O O . GLN A 1 190 ? 24.584 2.801 9.576 1.00 91.81 190 GLN A O 1
ATOM 1540 N N . VAL A 1 191 ? 22.870 3.919 10.499 1.00 90.81 191 VAL A N 1
ATOM 1541 C CA . VAL A 1 191 ? 22.203 4.217 9.222 1.00 90.81 191 VAL A CA 1
ATOM 1542 C C . VAL A 1 191 ? 22.875 5.389 8.498 1.00 90.81 191 VAL A C 1
ATOM 1544 O O . VAL A 1 191 ? 23.003 5.371 7.273 1.00 90.81 191 VAL A O 1
ATOM 1547 N N . TRP A 1 192 ? 23.307 6.415 9.235 1.00 93.62 192 TRP A N 1
ATOM 1548 C CA . TRP A 1 192 ? 23.879 7.634 8.663 1.00 93.62 192 TRP A CA 1
ATOM 1549 C C . TRP A 1 192 ? 25.305 7.442 8.134 1.00 93.62 192 TRP A C 1
ATOM 1551 O O . TRP A 1 192 ? 25.602 7.953 7.057 1.00 93.62 192 TRP A O 1
ATOM 1561 N N . ASP A 1 193 ? 26.158 6.667 8.810 1.00 88.69 193 ASP A N 1
ATOM 1562 C CA . ASP A 1 193 ? 27.564 6.458 8.421 1.00 88.69 193 ASP A CA 1
ATOM 1563 C C . ASP A 1 193 ? 27.714 5.785 7.044 1.00 88.69 193 ASP A C 1
ATOM 1565 O O . ASP A 1 193 ? 28.744 5.927 6.390 1.00 88.69 193 ASP A O 1
ATOM 1569 N N . CYS A 1 194 ? 26.688 5.074 6.561 1.00 76.56 194 CYS A N 1
ATOM 1570 C CA . CYS A 1 194 ? 26.741 4.439 5.246 1.00 76.56 194 CYS A CA 1
ATOM 1571 C C . CYS A 1 194 ? 26.729 5.447 4.088 1.00 76.56 194 CYS A C 1
ATOM 1573 O O . CYS A 1 194 ? 27.350 5.193 3.059 1.00 76.56 194 CYS A O 1
ATOM 1575 N N . MET A 1 195 ? 25.978 6.547 4.217 1.00 73.50 195 MET A N 1
ATOM 1576 C CA . MET A 1 195 ? 25.634 7.406 3.072 1.00 73.50 195 MET A CA 1
ATOM 1577 C C . MET A 1 195 ? 25.594 8.912 3.380 1.00 73.50 195 MET A C 1
ATOM 1579 O O . MET A 1 195 ? 25.427 9.720 2.465 1.00 73.50 195 MET A O 1
ATOM 1583 N N . HIS A 1 196 ? 25.707 9.301 4.652 1.00 87.25 196 HIS A N 1
ATOM 1584 C CA . HIS A 1 196 ? 25.609 10.677 5.151 1.00 87.25 196 HIS A CA 1
ATOM 1585 C C . HIS A 1 196 ? 24.393 11.444 4.609 1.00 87.25 196 HIS A C 1
ATOM 1587 O O . HIS A 1 196 ? 24.459 12.626 4.262 1.00 87.25 196 HIS A O 1
ATOM 1593 N N . HIS A 1 197 ? 23.263 10.743 4.507 1.00 89.25 197 HIS A N 1
ATOM 1594 C CA . HIS A 1 197 ? 22.019 11.312 4.013 1.00 89.25 197 HIS A CA 1
ATOM 1595 C C . HIS A 1 197 ? 21.461 12.378 4.971 1.00 89.25 197 HIS A C 1
ATOM 1597 O O . HIS A 1 197 ? 21.680 12.295 6.183 1.00 89.25 197 HIS A O 1
ATOM 1603 N N . PRO A 1 198 ? 20.728 13.383 4.456 1.00 91.19 198 PRO A N 1
ATOM 1604 C CA . PRO A 1 198 ? 20.055 14.355 5.306 1.00 91.19 198 PRO A CA 1
ATOM 1605 C C . PRO A 1 198 ? 19.027 13.689 6.226 1.00 91.19 198 PRO A C 1
ATOM 1607 O O . PRO A 1 198 ? 18.423 12.680 5.860 1.00 91.19 198 PRO A O 1
ATOM 1610 N N . ILE A 1 199 ? 18.819 14.265 7.409 1.00 94.50 199 ILE A N 1
ATOM 1611 C CA . ILE A 1 199 ? 17.981 13.697 8.470 1.00 94.50 199 ILE A CA 1
ATOM 1612 C C . ILE A 1 199 ? 16.796 14.621 8.746 1.00 94.50 199 ILE A C 1
ATOM 1614 O O . ILE A 1 199 ? 16.954 15.835 8.852 1.00 94.50 199 ILE A O 1
ATOM 1618 N N . ILE A 1 200 ? 15.612 14.050 8.933 1.00 95.00 200 ILE A N 1
ATOM 1619 C CA . ILE A 1 200 ? 14.441 14.744 9.468 1.00 95.00 200 ILE A CA 1
ATOM 1620 C C . ILE A 1 200 ? 14.006 14.034 10.740 1.00 95.00 200 ILE A C 1
ATOM 1622 O O . ILE A 1 200 ? 13.857 12.813 10.758 1.00 95.00 200 ILE A O 1
ATOM 1626 N N . ILE A 1 201 ? 13.785 14.807 11.801 1.00 96.62 201 ILE A N 1
ATOM 1627 C CA . ILE A 1 201 ? 13.292 14.284 13.074 1.00 96.62 201 ILE A CA 1
ATOM 1628 C C . ILE A 1 201 ? 11.815 14.640 13.192 1.00 96.62 201 ILE A C 1
ATOM 1630 O O . ILE A 1 201 ? 11.430 15.805 13.129 1.00 96.62 201 ILE A O 1
ATOM 1634 N N . ILE A 1 202 ? 10.975 13.640 13.388 1.00 95.88 202 ILE A N 1
ATOM 1635 C CA . ILE A 1 202 ? 9.552 13.798 13.648 1.00 95.88 202 ILE A CA 1
ATOM 1636 C C . ILE A 1 202 ? 9.213 13.182 15.002 1.00 95.88 202 ILE A C 1
ATOM 1638 O O . ILE A 1 202 ? 9.931 12.324 15.510 1.00 95.88 202 ILE A O 1
ATOM 1642 N N . GLY A 1 203 ? 8.136 13.637 15.626 1.00 91.81 203 GLY A N 1
ATOM 1643 C CA . GLY A 1 203 ? 7.708 13.047 16.888 1.00 91.81 203 GLY A CA 1
ATOM 1644 C C . GLY A 1 203 ? 6.581 13.779 17.592 1.00 91.81 203 GLY A C 1
ATOM 1645 O O . GLY A 1 203 ? 6.278 14.948 17.305 1.00 91.81 203 GLY A O 1
ATOM 1646 N N . VAL A 1 204 ? 5.996 13.096 18.569 1.00 87.00 204 VAL A N 1
ATOM 1647 C CA . VAL A 1 204 ? 4.922 13.624 19.413 1.00 87.00 204 VAL A CA 1
ATOM 1648 C C . VAL A 1 204 ? 5.520 14.433 20.569 1.00 87.00 204 VAL A C 1
ATOM 1650 O O . VAL A 1 204 ? 6.566 14.101 21.128 1.00 87.00 204 VAL A O 1
ATOM 1653 N N . GLY A 1 205 ? 4.875 15.545 20.927 1.00 86.12 205 GLY A N 1
ATOM 1654 C CA . GLY A 1 205 ? 5.264 16.341 22.097 1.00 86.12 205 GLY A CA 1
ATOM 1655 C C . GLY A 1 205 ? 6.683 16.925 22.021 1.00 86.12 205 GLY A C 1
ATOM 1656 O O . GLY A 1 205 ? 7.112 17.421 20.976 1.00 86.12 205 GLY A O 1
ATOM 1657 N N . PHE A 1 206 ? 7.403 16.915 23.146 1.00 89.31 206 PHE A N 1
ATOM 1658 C CA . PHE A 1 206 ? 8.708 17.579 23.285 1.00 89.31 206 PHE A CA 1
ATOM 1659 C C . PHE A 1 206 ? 9.916 16.664 23.039 1.00 89.31 206 PHE A C 1
ATOM 1661 O O . PHE A 1 206 ? 10.999 17.181 22.772 1.00 89.31 206 PHE A O 1
ATOM 1668 N N . VAL A 1 207 ? 9.734 15.336 23.033 1.00 91.50 207 VAL A N 1
ATOM 1669 C CA . VAL A 1 207 ? 10.838 14.356 22.978 1.00 91.50 207 VAL A CA 1
ATOM 1670 C C . VAL A 1 207 ? 11.733 14.567 21.755 1.00 91.50 207 VAL A C 1
ATOM 1672 O O . VAL A 1 207 ? 12.951 14.618 21.889 1.00 91.50 207 VAL A O 1
ATOM 1675 N N . LYS A 1 208 ? 11.148 14.818 20.577 1.00 94.50 208 LYS A N 1
ATOM 1676 C CA . LYS A 1 208 ? 11.895 15.158 19.352 1.00 94.50 208 LYS A CA 1
ATOM 1677 C C . LYS A 1 208 ? 12.815 16.375 19.499 1.00 94.50 208 LYS A C 1
ATOM 1679 O O . LYS A 1 208 ? 13.920 16.390 18.964 1.00 94.50 208 LYS A O 1
ATOM 1684 N N . ASN A 1 209 ? 12.368 17.400 20.226 1.00 95.25 209 ASN A N 1
ATOM 1685 C CA . ASN A 1 209 ? 13.110 18.645 20.399 1.00 95.25 209 ASN A CA 1
ATOM 1686 C C . ASN A 1 209 ? 14.254 18.433 21.384 1.00 95.25 209 ASN A C 1
ATOM 1688 O O . ASN A 1 209 ? 15.346 18.967 21.192 1.00 95.25 209 ASN A O 1
ATOM 1692 N N . ASP A 1 210 ? 14.003 17.646 22.427 1.00 94.62 210 ASP A N 1
ATOM 1693 C CA . ASP A 1 210 ? 15.006 17.298 23.423 1.00 94.62 210 ASP A CA 1
ATOM 1694 C C . ASP A 1 210 ? 16.066 16.367 22.829 1.00 94.62 210 ASP A C 1
ATOM 1696 O O . ASP A 1 210 ? 17.255 16.607 23.029 1.00 94.62 210 ASP A O 1
ATOM 1700 N N . PHE A 1 211 ? 15.671 15.417 21.979 1.00 95.94 211 PHE A N 1
ATOM 1701 C CA . PHE A 1 211 ? 16.613 14.608 21.211 1.00 95.94 211 PHE A CA 1
ATOM 1702 C C . PHE A 1 211 ? 17.433 15.455 20.223 1.00 95.94 211 PHE A C 1
ATOM 1704 O O . PHE A 1 211 ? 18.652 15.321 20.149 1.00 95.94 211 PHE A O 1
ATOM 1711 N N . ALA A 1 212 ? 16.818 16.411 19.519 1.00 95.94 212 ALA A N 1
ATOM 1712 C CA . ALA A 1 212 ? 17.550 17.330 18.641 1.00 95.94 212 ALA A CA 1
ATOM 1713 C C . ALA A 1 212 ? 18.542 18.237 19.404 1.00 95.94 212 ALA A C 1
ATOM 1715 O O . ALA A 1 212 ? 19.580 18.631 18.867 1.00 95.94 212 ALA A O 1
ATOM 1716 N N . LYS A 1 213 ? 18.253 18.598 20.663 1.00 96.00 213 LYS A N 1
ATOM 1717 C CA . LYS A 1 213 ? 19.223 19.272 21.549 1.00 96.00 213 LYS A CA 1
ATOM 1718 C C . LYS A 1 213 ? 20.338 18.316 21.975 1.00 96.00 213 LYS A C 1
ATOM 1720 O O . LYS A 1 213 ? 21.499 18.700 21.903 1.00 96.00 213 LYS A O 1
ATOM 1725 N N . PHE A 1 214 ? 19.996 17.088 22.358 1.00 95.94 214 PHE A N 1
ATOM 1726 C CA . PHE A 1 214 ? 20.955 16.042 22.709 1.00 95.94 214 PHE A CA 1
ATOM 1727 C C . PHE A 1 214 ? 21.959 15.788 21.572 1.00 95.94 214 PHE A C 1
ATOM 1729 O O . PHE A 1 214 ? 23.164 15.833 21.807 1.00 95.94 214 PHE A O 1
ATOM 1736 N N . LEU A 1 215 ? 21.488 15.655 20.325 1.00 95.75 215 LEU A N 1
ATOM 1737 C CA . LEU A 1 215 ? 22.351 15.507 19.145 1.00 95.75 215 LEU A CA 1
ATOM 1738 C C . LEU A 1 215 ? 23.337 16.668 18.983 1.00 95.75 215 LEU A C 1
ATOM 1740 O O . LEU A 1 215 ? 24.502 16.441 18.679 1.00 95.75 215 LEU A O 1
ATOM 1744 N N . ARG A 1 216 ? 22.901 17.914 19.207 1.00 95.25 216 ARG A N 1
ATOM 1745 C CA . ARG A 1 216 ? 23.783 19.089 19.099 1.00 95.25 216 ARG A CA 1
ATOM 1746 C C . ARG A 1 216 ? 24.917 19.087 20.123 1.00 95.25 216 ARG A C 1
ATOM 1748 O O . ARG A 1 216 ? 25.958 19.665 19.834 1.00 95.25 216 ARG A O 1
ATOM 1755 N N . ASN A 1 217 ? 24.725 18.444 21.271 1.00 94.00 217 ASN A N 1
ATOM 1756 C CA . ASN A 1 217 ? 25.732 18.372 22.325 1.00 94.00 217 ASN A CA 1
ATOM 1757 C C . ASN A 1 217 ? 26.669 17.168 22.147 1.00 94.00 217 ASN A C 1
ATOM 1759 O O . ASN A 1 217 ? 27.877 17.309 22.304 1.00 94.00 217 ASN A O 1
ATOM 1763 N N . GLU A 1 218 ? 26.121 16.000 21.808 1.00 93.94 218 GLU A N 1
ATOM 1764 C CA . GLU A 1 218 ? 26.849 14.719 21.821 1.00 93.94 218 GLU A CA 1
ATOM 1765 C C . GLU A 1 218 ? 27.362 14.290 20.431 1.00 93.94 218 GLU A C 1
ATOM 1767 O O . GLU A 1 218 ? 28.335 13.548 20.331 1.00 93.94 218 GLU A O 1
ATOM 1772 N N . ALA A 1 219 ? 26.731 14.744 19.340 1.00 93.25 219 ALA A N 1
ATOM 1773 C CA . ALA A 1 219 ? 27.030 14.313 17.969 1.00 93.25 219 ALA A CA 1
ATOM 1774 C C . ALA A 1 219 ? 26.861 15.460 16.954 1.00 93.25 219 ALA A C 1
ATOM 1776 O O . ALA A 1 219 ? 25.932 15.490 16.141 1.00 93.25 219 ALA A O 1
ATOM 1777 N N . THR A 1 220 ? 27.774 16.434 17.009 1.00 92.56 220 THR A N 1
ATOM 1778 C CA . THR A 1 220 ? 27.722 17.648 16.168 1.00 92.56 220 THR A CA 1
ATOM 1779 C C . THR A 1 220 ? 27.824 17.374 14.662 1.00 92.56 220 THR A C 1
ATOM 1781 O O . THR A 1 220 ? 27.333 18.170 13.862 1.00 92.56 220 THR A O 1
ATOM 1784 N N . ASP A 1 221 ? 28.437 16.260 14.267 1.00 92.88 221 ASP A N 1
ATOM 1785 C CA . ASP A 1 221 ? 28.525 15.766 12.891 1.00 92.88 221 ASP A CA 1
ATOM 1786 C C . ASP A 1 221 ? 27.144 15.385 12.338 1.00 92.88 221 ASP A C 1
ATOM 1788 O O . ASP A 1 221 ? 26.722 15.894 11.296 1.00 92.88 221 ASP A O 1
ATOM 1792 N N . ILE A 1 222 ? 26.399 14.571 13.087 1.00 93.75 222 ILE A N 1
ATOM 1793 C CA . ILE A 1 222 ? 25.042 14.142 12.732 1.00 93.75 222 ILE A CA 1
ATOM 1794 C C . ILE A 1 222 ? 24.070 15.318 12.841 1.00 93.75 222 ILE A C 1
ATOM 1796 O O . ILE A 1 222 ? 23.231 15.513 11.961 1.00 93.75 222 ILE A O 1
ATOM 1800 N N . ALA A 1 223 ? 24.210 16.155 13.874 1.00 93.44 223 ALA A N 1
ATOM 1801 C CA . ALA A 1 223 ? 23.335 17.305 14.095 1.00 93.44 223 ALA A CA 1
ATOM 1802 C C . ALA A 1 223 ? 23.331 18.295 12.916 1.00 93.44 223 ALA A C 1
ATOM 1804 O O . ALA A 1 223 ? 22.287 18.862 12.604 1.00 93.44 223 ALA A O 1
ATOM 1805 N N . LYS A 1 224 ? 24.466 18.473 12.223 1.00 93.19 224 LYS A N 1
ATOM 1806 C CA . LYS A 1 224 ? 24.562 19.315 11.013 1.00 93.19 224 LYS A CA 1
ATOM 1807 C C . LYS A 1 224 ? 23.791 18.752 9.818 1.00 93.19 224 LYS A C 1
ATOM 1809 O O . LYS A 1 224 ? 23.452 19.507 8.913 1.00 93.19 224 LYS A O 1
ATOM 1814 N N . SER A 1 225 ? 23.526 17.448 9.814 1.00 93.44 225 SER A N 1
ATOM 1815 C CA . SER A 1 225 ? 22.753 16.778 8.764 1.00 93.44 225 SER A CA 1
ATOM 1816 C C . SER A 1 225 ? 21.246 16.828 9.017 1.00 93.44 225 SER A C 1
ATOM 1818 O O . SER A 1 225 ? 20.477 16.445 8.136 1.00 93.44 225 SER A O 1
ATOM 1820 N N . VAL A 1 226 ? 20.806 17.300 10.190 1.00 94.50 226 VAL A N 1
ATOM 1821 C CA . VAL A 1 226 ? 19.385 17.477 10.510 1.00 94.50 226 VAL A CA 1
ATOM 1822 C C . VAL A 1 226 ? 18.839 18.684 9.748 1.00 94.50 226 VAL A C 1
ATOM 1824 O O . VAL A 1 226 ? 19.206 19.824 10.019 1.00 94.50 226 VAL A O 1
ATOM 1827 N N . MET A 1 227 ? 17.945 18.424 8.798 1.00 92.19 227 MET A N 1
ATOM 1828 C CA . MET A 1 227 ? 17.288 19.445 7.983 1.00 92.19 227 MET A CA 1
ATOM 1829 C C . MET A 1 227 ? 16.127 20.114 8.711 1.00 92.19 227 MET A C 1
ATOM 1831 O O . MET A 1 227 ? 15.887 21.303 8.517 1.00 92.19 227 MET A O 1
ATOM 1835 N N . ASP A 1 228 ? 15.363 19.345 9.490 1.00 92.50 228 ASP A N 1
ATOM 1836 C CA . ASP A 1 228 ? 14.110 19.819 10.070 1.00 92.50 228 ASP A CA 1
ATOM 1837 C C . ASP A 1 228 ? 13.662 18.957 11.255 1.00 92.50 228 ASP A C 1
ATOM 1839 O O . ASP A 1 228 ? 14.013 17.776 11.359 1.00 92.50 228 ASP A O 1
ATOM 1843 N N . VAL A 1 229 ? 12.854 19.562 12.128 1.00 94.75 229 VAL A N 1
ATOM 1844 C CA . VAL A 1 229 ? 12.223 18.904 13.275 1.00 94.75 229 VAL A CA 1
ATOM 1845 C C . VAL A 1 229 ? 10.726 19.215 13.255 1.00 94.75 229 VAL A C 1
ATOM 1847 O O . VAL A 1 229 ? 10.326 20.368 13.425 1.00 94.75 229 VAL A O 1
ATOM 1850 N N . LYS A 1 230 ? 9.879 18.201 13.045 1.00 93.94 230 LYS A N 1
ATOM 1851 C CA . LYS A 1 230 ? 8.427 18.363 12.838 1.00 93.94 230 LYS A CA 1
ATOM 1852 C C . LYS A 1 230 ? 7.583 17.609 13.862 1.00 93.94 230 LYS A C 1
ATOM 1854 O O . LYS A 1 230 ? 7.986 16.587 14.404 1.00 93.94 230 LYS A O 1
ATOM 1859 N N . SER A 1 231 ? 6.396 18.133 14.153 1.00 91.38 231 SER A N 1
ATOM 1860 C CA . SER A 1 231 ? 5.430 17.479 15.044 1.00 91.38 231 SER A CA 1
ATOM 1861 C C . SER A 1 231 ? 4.499 16.562 14.262 1.00 91.38 231 SER A C 1
ATOM 1863 O O . SER A 1 231 ? 3.985 16.966 13.226 1.00 91.38 231 SER A O 1
ATOM 1865 N N . VAL A 1 232 ? 4.245 15.376 14.803 1.00 88.81 232 VAL A N 1
ATOM 1866 C CA . VAL A 1 232 ? 3.231 14.420 14.328 1.00 88.81 232 VAL A CA 1
ATOM 1867 C C . VAL A 1 232 ? 2.359 13.982 15.503 1.00 88.81 232 VAL A C 1
ATOM 1869 O O . VAL A 1 232 ? 2.706 14.257 16.657 1.00 88.81 232 VAL A O 1
ATOM 1872 N N . ASN A 1 233 ? 1.228 13.340 15.220 1.00 78.50 233 ASN A N 1
ATOM 1873 C CA . ASN A 1 233 ? 0.291 12.858 16.233 1.00 78.50 233 ASN A CA 1
ATOM 1874 C C . ASN A 1 233 ? 0.638 11.455 16.749 1.00 78.50 233 ASN A C 1
ATOM 1876 O O . ASN A 1 233 ? 0.265 11.128 17.871 1.00 78.50 233 ASN A O 1
ATOM 1880 N N . ASN A 1 234 ? 1.375 10.655 15.974 1.00 80.50 234 ASN A N 1
ATOM 1881 C CA . ASN A 1 234 ? 1.839 9.320 16.362 1.00 80.50 234 ASN A CA 1
ATOM 1882 C C . ASN A 1 234 ? 3.368 9.216 16.271 1.00 80.50 234 ASN A C 1
ATOM 1884 O O . ASN A 1 234 ? 3.971 9.835 15.398 1.00 80.50 234 ASN A O 1
ATOM 1888 N N . GLY A 1 235 ? 4.010 8.428 17.138 1.00 82.56 235 GLY A N 1
ATOM 1889 C CA . GLY A 1 235 ? 5.423 8.062 16.991 1.00 82.56 235 GLY A CA 1
ATOM 1890 C C . GLY A 1 235 ? 5.629 6.750 16.234 1.00 82.56 235 GLY A C 1
ATOM 1891 O O . GLY A 1 235 ? 4.721 6.223 15.585 1.00 82.56 235 GLY A O 1
ATOM 1892 N N . GLY A 1 236 ? 6.863 6.240 16.267 1.00 86.12 236 GLY A N 1
ATOM 1893 C CA . GLY A 1 236 ? 7.252 5.014 15.566 1.00 86.12 236 GLY A CA 1
ATOM 1894 C C . GLY A 1 236 ? 6.997 5.065 14.054 1.00 86.12 236 GLY A C 1
ATOM 1895 O O . GLY A 1 236 ? 7.004 6.136 13.437 1.00 86.12 236 GLY A O 1
ATOM 1896 N N . THR A 1 237 ? 6.769 3.899 13.449 1.00 85.81 237 THR A N 1
ATOM 1897 C CA . THR A 1 237 ? 6.485 3.760 12.007 1.00 85.81 237 THR A CA 1
ATOM 1898 C C . THR A 1 237 ? 5.235 4.525 11.565 1.00 85.81 237 THR A C 1
ATOM 1900 O O . THR A 1 237 ? 5.254 5.182 10.524 1.00 85.81 237 THR A O 1
ATOM 1903 N N . ALA A 1 238 ? 4.175 4.518 12.379 1.00 80.19 238 ALA A N 1
ATOM 1904 C CA . ALA A 1 238 ? 2.937 5.249 12.107 1.00 80.19 238 ALA A CA 1
ATOM 1905 C C . ALA A 1 238 ? 3.173 6.761 11.955 1.00 80.19 238 ALA A C 1
ATOM 1907 O O . ALA A 1 238 ? 2.627 7.379 11.041 1.00 80.19 238 ALA A O 1
ATOM 1908 N N . GLY A 1 239 ? 4.043 7.339 12.791 1.00 82.44 239 GLY A N 1
ATOM 1909 C CA . GLY A 1 239 ? 4.445 8.741 12.684 1.00 82.44 239 GLY A CA 1
ATOM 1910 C C . GLY A 1 239 ? 5.117 9.089 11.358 1.00 82.44 239 GLY A C 1
ATOM 1911 O O . GLY A 1 239 ? 4.846 10.145 10.791 1.00 82.44 239 GLY A O 1
ATOM 1912 N N . ILE A 1 240 ? 5.952 8.191 10.820 1.00 87.56 240 ILE A N 1
ATOM 1913 C CA . ILE A 1 240 ? 6.641 8.391 9.530 1.00 87.56 240 ILE A CA 1
ATOM 1914 C C . ILE A 1 240 ? 5.626 8.480 8.396 1.00 87.56 240 ILE A C 1
ATOM 1916 O O . ILE A 1 240 ? 5.667 9.408 7.587 1.00 87.56 240 ILE A O 1
ATOM 1920 N N . TYR A 1 241 ? 4.678 7.549 8.370 1.00 81.50 241 TYR A N 1
ATOM 1921 C CA . TYR A 1 241 ? 3.627 7.537 7.364 1.00 81.50 241 TYR A CA 1
ATOM 1922 C C . TYR A 1 241 ? 2.655 8.717 7.502 1.00 81.50 241 TYR A C 1
ATOM 1924 O O . TYR A 1 241 ? 2.250 9.310 6.504 1.00 81.50 241 TYR A O 1
ATOM 1932 N N . GLU A 1 242 ? 2.320 9.123 8.728 1.00 79.50 242 GLU A N 1
ATOM 1933 C CA . GLU A 1 242 ? 1.538 10.337 8.983 1.00 79.50 242 GLU A CA 1
ATOM 1934 C C . GLU A 1 242 ? 2.250 11.598 8.471 1.00 79.50 242 GLU A C 1
ATOM 1936 O O . GLU A 1 242 ? 1.623 12.458 7.848 1.00 79.50 242 GLU A O 1
ATOM 1941 N N . ALA A 1 243 ? 3.561 11.714 8.693 1.00 84.19 243 ALA A N 1
ATOM 1942 C CA . ALA A 1 243 ? 4.338 12.857 8.221 1.00 84.19 243 ALA A CA 1
ATOM 1943 C C . ALA A 1 243 ? 4.341 12.958 6.687 1.00 84.19 243 ALA A C 1
ATOM 1945 O O . ALA A 1 243 ? 4.279 14.055 6.132 1.00 84.19 243 ALA A O 1
ATOM 1946 N N . LEU A 1 244 ? 4.375 11.820 5.994 1.00 81.88 244 LEU A N 1
ATOM 1947 C CA . LEU A 1 244 ? 4.280 11.792 4.536 1.00 81.88 244 LEU A CA 1
ATOM 1948 C C . LEU A 1 244 ? 2.873 12.180 4.059 1.00 81.88 244 LEU A C 1
ATOM 1950 O O . LEU A 1 244 ? 2.752 13.036 3.187 1.00 81.88 244 LEU A O 1
ATOM 1954 N N . ARG A 1 245 ? 1.814 11.633 4.675 1.00 76.69 245 ARG A N 1
ATOM 1955 C CA . ARG A 1 245 ? 0.410 11.923 4.311 1.00 76.69 245 ARG A CA 1
ATOM 1956 C C . ARG A 1 245 ? -0.037 13.345 4.594 1.00 76.69 245 ARG A C 1
ATOM 1958 O O . ARG A 1 245 ? -0.716 13.957 3.780 1.00 76.69 245 ARG A O 1
ATOM 1965 N N . SER A 1 246 ? 0.345 13.887 5.745 1.00 75.94 246 SER A N 1
ATOM 1966 C CA . SER A 1 246 ? -0.036 15.246 6.147 1.00 75.94 246 SER A CA 1
ATOM 1967 C C . SER A 1 246 ? 0.628 16.338 5.301 1.00 75.94 246 SER A C 1
ATOM 1969 O O . SER A 1 246 ? 0.273 17.508 5.436 1.00 75.94 246 SER A O 1
ATOM 1971 N N . GLY A 1 247 ? 1.611 15.984 4.464 1.00 75.31 247 GLY A N 1
ATOM 1972 C CA . GLY A 1 247 ? 2.391 16.939 3.682 1.00 75.31 247 GLY A CA 1
ATOM 1973 C C . GLY A 1 247 ? 3.312 17.818 4.534 1.00 75.31 247 GLY A C 1
ATOM 1974 O O . GLY A 1 247 ? 3.896 18.777 4.027 1.00 75.31 247 GLY A O 1
ATOM 1975 N N . ILE A 1 248 ? 3.494 17.508 5.828 1.00 82.75 248 ILE A N 1
ATOM 1976 C CA . ILE A 1 248 ? 4.361 18.298 6.721 1.00 82.75 248 ILE A CA 1
ATOM 1977 C C . ILE A 1 248 ? 5.830 18.271 6.276 1.00 82.75 248 ILE A C 1
ATOM 1979 O O . ILE A 1 248 ? 6.612 19.155 6.630 1.00 82.75 248 ILE A O 1
ATOM 1983 N N . LEU A 1 249 ? 6.197 17.262 5.482 1.00 83.50 249 LEU A N 1
ATOM 1984 C CA . LEU A 1 249 ? 7.524 17.097 4.902 1.00 83.50 249 LEU A CA 1
ATOM 1985 C C . LEU A 1 249 ? 7.660 17.703 3.497 1.00 83.50 249 LEU A C 1
ATOM 1987 O O . LEU A 1 249 ? 8.787 17.853 3.031 1.00 83.50 249 LEU A O 1
ATOM 1991 N N . THR A 1 250 ? 6.573 18.112 2.833 1.00 79.88 250 THR A N 1
ATOM 1992 C CA . THR A 1 250 ? 6.589 18.596 1.435 1.00 79.88 250 THR A CA 1
ATOM 1993 C C . THR A 1 250 ? 7.420 19.872 1.264 1.00 79.88 250 THR A C 1
ATOM 1995 O O . THR A 1 250 ? 8.090 20.063 0.249 1.00 79.88 250 THR A O 1
ATOM 1998 N N . SER A 1 251 ? 7.447 20.747 2.277 1.00 73.19 251 SER A N 1
ATOM 1999 C CA . SER A 1 251 ? 8.289 21.954 2.263 1.00 73.19 251 SER A CA 1
ATOM 2000 C C . SER A 1 251 ? 9.787 21.646 2.300 1.00 73.19 251 SER A C 1
ATOM 2002 O O . SER A 1 251 ? 10.593 22.419 1.776 1.00 73.19 251 SER A O 1
ATOM 2004 N N . THR A 1 252 ? 10.142 20.531 2.935 1.00 77.56 252 THR A N 1
ATOM 2005 C CA . THR A 1 252 ? 11.510 20.156 3.314 1.00 77.56 252 THR A CA 1
ATOM 2006 C C . THR A 1 252 ? 12.105 19.175 2.306 1.00 77.56 252 THR A C 1
ATOM 2008 O O . THR A 1 252 ? 13.272 19.284 1.936 1.00 77.56 252 THR A O 1
ATOM 2011 N N . ILE A 1 253 ? 11.276 18.266 1.798 1.00 75.88 253 ILE A N 1
ATOM 2012 C CA . ILE A 1 253 ? 11.610 17.241 0.819 1.00 75.88 253 ILE A CA 1
ATOM 2013 C C . ILE A 1 253 ? 10.970 17.630 -0.523 1.00 75.88 253 ILE A C 1
ATOM 2015 O O . ILE A 1 253 ? 9.909 17.142 -0.907 1.00 75.88 253 ILE A O 1
ATOM 2019 N N . LYS A 1 254 ? 11.604 18.551 -1.253 1.00 67.50 254 LYS A N 1
ATOM 2020 C CA . LYS A 1 254 ? 11.126 18.941 -2.589 1.00 67.50 254 LYS A CA 1
ATOM 2021 C C . LYS A 1 254 ? 11.494 17.868 -3.613 1.00 67.50 254 LYS A C 1
ATOM 2023 O O . LYS A 1 254 ? 12.665 17.509 -3.693 1.00 67.50 254 LYS A O 1
ATOM 2028 N N . LYS A 1 255 ? 10.529 17.472 -4.455 1.00 68.38 255 LYS A N 1
ATOM 2029 C CA . LYS A 1 255 ? 10.701 16.487 -5.544 1.00 68.38 255 LYS A CA 1
ATOM 2030 C C . LYS A 1 255 ? 11.132 15.113 -5.021 1.00 68.38 255 LYS A C 1
ATOM 2032 O O . LYS A 1 255 ? 12.235 14.661 -5.310 1.00 68.38 255 LYS A O 1
ATOM 2037 N N . ASN A 1 256 ? 10.289 14.497 -4.197 1.00 76.69 256 ASN A N 1
ATOM 2038 C CA . ASN A 1 256 ? 10.465 13.107 -3.795 1.00 76.69 256 ASN A CA 1
ATOM 2039 C C . ASN A 1 256 ? 9.250 12.308 -4.230 1.00 76.69 256 ASN A C 1
ATOM 2041 O O . ASN A 1 256 ? 8.113 12.663 -3.905 1.00 76.69 256 ASN A O 1
ATOM 2045 N N . ARG A 1 257 ? 9.511 11.215 -4.942 1.00 79.19 257 ARG A N 1
ATOM 2046 C CA . ARG A 1 257 ? 8.470 10.373 -5.518 1.00 79.19 257 ARG A CA 1
ATOM 2047 C C . ARG A 1 257 ? 7.469 9.844 -4.490 1.00 79.19 257 ARG A C 1
ATOM 2049 O O . ARG A 1 257 ? 6.285 9.769 -4.795 1.00 79.19 257 ARG A O 1
ATOM 2056 N N . VAL A 1 258 ? 7.910 9.515 -3.275 1.00 79.19 258 VAL A N 1
ATOM 2057 C CA . VAL A 1 258 ? 7.017 9.009 -2.220 1.00 79.19 258 VAL A CA 1
ATOM 2058 C C . VAL A 1 258 ? 5.969 10.054 -1.856 1.00 79.19 258 VAL A C 1
ATOM 2060 O O . VAL A 1 258 ? 4.808 9.710 -1.658 1.00 79.19 258 VAL A O 1
ATOM 2063 N N . ILE A 1 259 ? 6.351 11.332 -1.807 1.00 78.94 259 ILE A N 1
ATOM 2064 C CA . ILE A 1 259 ? 5.423 12.429 -1.508 1.00 78.94 259 ILE A CA 1
ATOM 2065 C C . ILE A 1 259 ? 4.436 12.609 -2.659 1.00 78.94 259 ILE A C 1
ATOM 2067 O O . ILE A 1 259 ? 3.238 12.673 -2.409 1.00 78.94 259 ILE A O 1
ATOM 2071 N N . GLU A 1 260 ? 4.907 12.593 -3.908 1.00 80.00 260 GLU A N 1
ATOM 2072 C CA . GLU A 1 260 ? 4.030 12.685 -5.084 1.00 80.00 260 GLU A CA 1
ATOM 2073 C C . GLU A 1 260 ? 3.011 11.532 -5.133 1.00 80.00 260 GLU A C 1
ATOM 2075 O O . GLU A 1 260 ? 1.827 11.754 -5.382 1.00 80.00 260 GLU A O 1
ATOM 2080 N N . GLU A 1 261 ? 3.444 10.297 -4.854 1.00 81.56 261 GLU A N 1
ATOM 2081 C CA . GLU A 1 261 ? 2.554 9.131 -4.779 1.00 81.56 261 GLU A CA 1
ATOM 2082 C C . GLU A 1 261 ? 1.539 9.267 -3.632 1.00 81.56 261 GLU A C 1
ATOM 2084 O O . GLU A 1 261 ? 0.356 8.975 -3.822 1.00 81.56 261 GLU A O 1
ATOM 2089 N N . THR A 1 262 ? 1.975 9.777 -2.476 1.00 78.50 262 THR A N 1
ATOM 2090 C CA . THR A 1 262 ? 1.099 10.022 -1.320 1.00 78.50 262 THR A CA 1
ATOM 2091 C C . THR A 1 262 ? 0.032 11.068 -1.645 1.00 78.50 262 THR A C 1
ATOM 2093 O O . THR A 1 262 ? -1.149 10.843 -1.394 1.00 78.50 262 THR A O 1
ATOM 2096 N N . GLU A 1 263 ? 0.418 12.189 -2.259 1.00 80.75 263 GLU A N 1
ATOM 2097 C CA . GLU A 1 263 ? -0.498 13.267 -2.650 1.00 80.75 263 GLU A CA 1
ATOM 2098 C C . GLU A 1 263 ? -1.559 12.784 -3.647 1.00 80.75 263 GLU A C 1
ATOM 2100 O O . GLU A 1 263 ? -2.731 13.146 -3.528 1.00 80.75 263 GLU A O 1
ATOM 2105 N N . ILE A 1 264 ? -1.178 11.925 -4.601 1.00 85.38 264 ILE A N 1
ATOM 2106 C CA . ILE A 1 264 ? -2.110 11.321 -5.561 1.00 85.38 264 ILE A CA 1
ATOM 2107 C C . ILE A 1 264 ? -3.153 10.446 -4.846 1.00 85.38 264 ILE A C 1
ATOM 2109 O O . ILE A 1 264 ? -4.341 10.514 -5.173 1.00 85.38 264 ILE A O 1
ATOM 2113 N N . ILE A 1 265 ? -2.733 9.622 -3.883 1.00 82.06 265 ILE A N 1
ATOM 2114 C CA . ILE A 1 265 ? -3.653 8.772 -3.115 1.00 82.06 265 ILE A CA 1
ATOM 2115 C C . ILE A 1 265 ? -4.564 9.616 -2.219 1.00 82.06 265 ILE A C 1
ATOM 2117 O O . ILE A 1 265 ? -5.775 9.395 -2.206 1.00 82.06 265 ILE A O 1
ATOM 2121 N N . GLU A 1 266 ? -4.019 10.607 -1.514 1.00 76.69 266 GLU A N 1
ATOM 2122 C CA . GLU A 1 266 ? -4.799 11.519 -0.671 1.00 76.69 266 GLU A CA 1
ATOM 2123 C C . GLU A 1 266 ? -5.830 12.306 -1.489 1.00 76.69 266 GLU A C 1
ATOM 2125 O O . GLU A 1 266 ? -6.971 12.480 -1.059 1.00 76.69 266 GLU A O 1
ATOM 2130 N N . GLU A 1 267 ? -5.482 12.725 -2.708 1.00 81.94 267 GLU A N 1
ATOM 2131 C CA . GLU A 1 267 ? -6.424 13.349 -3.635 1.00 81.94 267 GLU A CA 1
ATOM 2132 C C . GLU A 1 267 ? -7.606 12.415 -3.954 1.00 81.94 267 GLU A C 1
ATOM 2134 O O . GLU A 1 267 ? -8.766 12.832 -3.857 1.00 81.94 267 GLU A O 1
ATOM 2139 N N . ILE A 1 268 ? -7.332 11.147 -4.278 1.00 80.31 268 ILE A N 1
ATOM 2140 C CA . ILE A 1 268 ? -8.362 10.130 -4.547 1.00 80.31 268 ILE A CA 1
ATOM 2141 C C . ILE A 1 268 ? -9.252 9.918 -3.319 1.00 80.31 268 ILE A C 1
ATOM 2143 O O . ILE A 1 268 ? -10.481 9.976 -3.428 1.00 80.31 268 ILE A O 1
ATOM 2147 N N . LEU A 1 269 ? -8.653 9.708 -2.145 1.00 75.56 269 LEU A N 1
ATOM 2148 C CA . LEU A 1 269 ? -9.380 9.472 -0.897 1.00 75.56 269 LEU A CA 1
ATOM 2149 C C . LEU A 1 269 ? -10.234 10.678 -0.502 1.00 75.56 269 LEU A C 1
ATOM 2151 O O . LEU A 1 269 ? -11.374 10.511 -0.068 1.00 75.56 269 LEU A O 1
ATOM 2155 N N . LYS A 1 270 ? -9.736 11.898 -0.717 1.00 75.00 270 LYS A N 1
ATOM 2156 C CA . LYS A 1 270 ? -10.475 13.137 -0.461 1.00 75.00 270 LYS A CA 1
ATOM 2157 C C . LYS A 1 270 ? -11.712 13.262 -1.348 1.00 75.00 270 LYS A C 1
ATOM 2159 O O . LYS A 1 270 ? -12.780 13.602 -0.835 1.00 75.00 270 LYS A O 1
ATOM 2164 N N . ARG A 1 271 ? -11.593 12.981 -2.652 1.00 80.44 271 ARG A N 1
ATOM 2165 C CA . ARG A 1 271 ? -12.743 12.988 -3.579 1.00 80.44 271 ARG A CA 1
ATOM 2166 C C . ARG A 1 271 ? -13.762 11.908 -3.191 1.00 80.44 271 ARG A C 1
ATOM 2168 O O . ARG A 1 271 ? -14.957 12.192 -3.114 1.00 80.44 271 ARG A O 1
ATOM 2175 N N . LEU A 1 272 ? -13.292 10.706 -2.836 1.00 70.62 272 LEU A N 1
ATOM 2176 C CA . LEU A 1 272 ? -14.146 9.596 -2.393 1.00 70.62 272 LEU A CA 1
ATOM 2177 C C . LEU A 1 272 ? -14.873 9.907 -1.080 1.00 70.62 272 LEU A C 1
ATOM 2179 O O . LEU A 1 272 ? -16.059 9.611 -0.948 1.00 70.62 272 LEU A O 1
ATOM 2183 N N . GLY A 1 273 ? -14.178 10.505 -0.110 1.00 64.25 273 GLY A N 1
ATOM 2184 C CA . GLY A 1 273 ? -14.729 10.854 1.200 1.00 64.25 273 GLY A CA 1
ATOM 2185 C C . GLY A 1 273 ? -15.829 11.912 1.129 1.00 64.25 273 GLY A C 1
ATOM 2186 O O . GLY A 1 273 ? -16.757 11.888 1.931 1.00 64.25 273 GLY A O 1
ATOM 2187 N N . LYS A 1 274 ? -15.763 12.802 0.135 1.00 73.44 274 LYS A N 1
ATOM 2188 C CA . LYS A 1 274 ? -16.807 13.793 -0.157 1.00 73.44 274 LYS A CA 1
ATOM 2189 C C . LYS A 1 274 ? -17.970 13.246 -0.992 1.00 73.44 274 LYS A C 1
ATOM 2191 O O . LYS A 1 274 ? -18.954 13.956 -1.172 1.00 73.44 274 LYS A O 1
ATOM 2196 N N . GLY A 1 275 ? -17.859 12.024 -1.516 1.00 69.25 275 GLY A N 1
ATOM 2197 C CA . GLY A 1 275 ? -18.844 11.458 -2.440 1.00 69.25 275 GLY A CA 1
ATOM 2198 C C . GLY A 1 275 ? -18.871 12.157 -3.802 1.00 69.25 275 GLY A C 1
ATOM 2199 O O . GLY A 1 275 ? -19.921 12.205 -4.438 1.00 69.25 275 GLY A O 1
ATOM 2200 N N . GLU A 1 276 ? -17.748 12.730 -4.247 1.00 79.00 276 GLU A N 1
ATOM 2201 C CA . GLU A 1 276 ? -17.660 13.344 -5.574 1.00 79.00 276 GLU A CA 1
ATOM 2202 C C . GLU A 1 276 ? -17.760 12.262 -6.667 1.00 79.00 276 GLU A C 1
ATOM 2204 O O . GLU A 1 276 ? -17.103 11.227 -6.591 1.00 79.00 276 GLU A O 1
ATOM 2209 N N . ALA A 1 277 ? -18.541 12.505 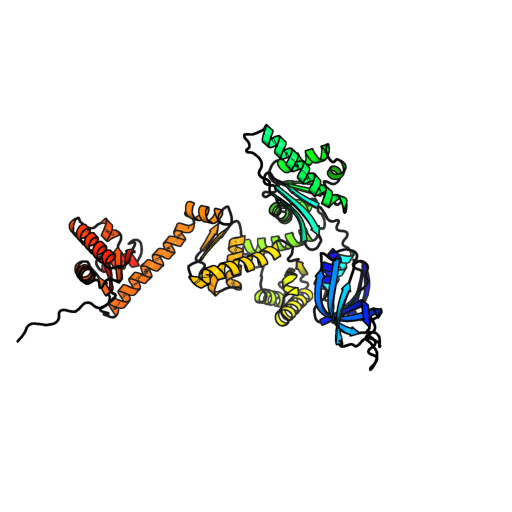-7.725 1.00 81.31 277 ALA A N 1
ATOM 2210 C CA . ALA A 1 277 ? -18.660 11.583 -8.867 1.00 81.31 277 ALA A CA 1
ATOM 2211 C C . ALA A 1 277 ? -17.430 11.600 -9.805 1.00 81.31 277 ALA A C 1
ATOM 2213 O O . ALA A 1 277 ? -17.379 10.869 -10.791 1.00 81.31 277 ALA A O 1
ATOM 2214 N N . THR A 1 278 ? -16.439 12.448 -9.513 1.00 86.69 278 THR A N 1
ATOM 2215 C CA . THR A 1 278 ? -15.205 12.668 -10.292 1.00 86.69 278 THR A CA 1
ATOM 2216 C C . THR A 1 278 ? -14.083 11.687 -9.937 1.00 86.69 278 THR A C 1
ATOM 2218 O O . THR A 1 278 ? -12.930 11.885 -10.328 1.00 86.69 278 THR A O 1
ATOM 2221 N N . VAL A 1 279 ? -14.398 10.642 -9.172 1.00 86.38 279 VAL A N 1
ATOM 2222 C CA . VAL A 1 279 ? -13.475 9.574 -8.798 1.00 86.38 279 VAL A CA 1
ATOM 2223 C C . VAL A 1 279 ? -14.181 8.229 -8.921 1.00 86.38 279 VAL A C 1
ATOM 2225 O O . VAL A 1 279 ? -15.328 8.064 -8.512 1.00 86.38 279 VAL A O 1
ATOM 2228 N N . THR A 1 280 ? -13.488 7.259 -9.505 1.00 82.38 280 THR A N 1
ATOM 2229 C CA . THR A 1 280 ? -13.977 5.890 -9.661 1.00 82.38 280 THR A CA 1
ATOM 2230 C C . THR A 1 280 ? -12.851 4.900 -9.380 1.00 82.38 280 THR A C 1
ATOM 2232 O O . THR A 1 280 ? -11.678 5.277 -9.374 1.00 82.38 280 THR A O 1
ATOM 2235 N N . TYR A 1 281 ? -13.198 3.649 -9.095 1.00 84.38 281 TYR A N 1
ATOM 2236 C CA . TYR A 1 281 ? -12.251 2.579 -8.794 1.00 84.38 281 TYR A CA 1
ATOM 2237 C C . TYR A 1 281 ? -12.802 1.223 -9.253 1.00 84.38 281 TYR A C 1
ATOM 2239 O O . TYR A 1 281 ? -14.008 1.049 -9.417 1.00 84.38 281 TYR A O 1
ATOM 2247 N N . GLY A 1 282 ? -11.908 0.251 -9.446 1.00 80.31 282 GLY A N 1
ATOM 2248 C CA . GLY A 1 282 ? -12.244 -1.084 -9.954 1.00 80.31 282 GLY A CA 1
ATOM 2249 C C . GLY A 1 282 ? -12.228 -1.169 -11.484 1.00 80.31 282 GLY A C 1
ATOM 2250 O O . GLY A 1 282 ? -12.447 -0.174 -12.174 1.00 80.31 282 GLY A O 1
ATOM 2251 N N . PHE A 1 283 ? -11.952 -2.363 -12.020 1.00 81.31 283 PHE A N 1
ATOM 2252 C CA . PHE A 1 283 ? -11.734 -2.577 -13.458 1.00 81.31 283 PHE A CA 1
ATOM 2253 C C . PHE A 1 283 ? -12.912 -2.119 -14.323 1.00 81.31 283 PHE A C 1
ATOM 2255 O O . PHE A 1 283 ? -12.717 -1.317 -15.232 1.00 81.31 283 PHE A O 1
ATOM 2262 N N . ALA A 1 284 ? -14.132 -2.566 -14.010 1.00 83.94 284 ALA A N 1
ATOM 2263 C CA . ALA A 1 284 ? -15.310 -2.293 -14.832 1.00 83.94 284 ALA A CA 1
ATOM 2264 C C . ALA A 1 284 ? -15.644 -0.794 -14.925 1.00 83.94 284 ALA A C 1
ATOM 2266 O O . ALA A 1 284 ? -15.848 -0.262 -16.015 1.00 83.94 284 ALA A O 1
ATOM 2267 N N . GLU A 1 285 ? -15.680 -0.089 -13.792 1.00 85.69 285 GLU A N 1
ATOM 2268 C CA . GLU A 1 285 ? -16.000 1.343 -13.781 1.00 85.69 285 GLU A CA 1
ATOM 2269 C C . GLU A 1 285 ? -14.867 2.193 -14.371 1.00 85.69 285 GLU A C 1
ATOM 2271 O O . GLU A 1 285 ? -15.123 3.172 -15.075 1.00 85.69 285 GLU A O 1
ATOM 2276 N N . THR A 1 286 ? -13.612 1.783 -14.165 1.00 90.69 286 THR A N 1
ATOM 2277 C CA . THR A 1 286 ? -12.449 2.447 -14.772 1.00 90.69 286 THR A CA 1
ATOM 2278 C C . THR A 1 286 ? -12.436 2.274 -16.289 1.00 90.69 286 THR A C 1
ATOM 2280 O O . THR A 1 286 ? -12.174 3.235 -17.008 1.00 90.69 286 THR A O 1
ATOM 2283 N N . GLU A 1 287 ? -12.773 1.086 -16.799 1.00 92.44 287 GLU A N 1
ATOM 2284 C CA . GLU A 1 287 ? -12.881 0.833 -18.238 1.00 92.44 287 GLU A CA 1
ATOM 2285 C C . GLU A 1 287 ? -13.981 1.697 -18.874 1.00 92.44 287 GLU A C 1
ATOM 2287 O O . GLU A 1 287 ? -13.765 2.315 -19.918 1.00 92.44 287 GLU A O 1
ATOM 2292 N N . LYS A 1 288 ? -15.151 1.809 -18.231 1.00 92.50 288 LYS A N 1
ATOM 2293 C CA . LYS A 1 288 ? -16.225 2.703 -18.696 1.00 92.50 288 LYS A CA 1
ATOM 2294 C C . LYS A 1 288 ? -15.750 4.155 -18.758 1.00 92.50 288 LYS A C 1
ATOM 2296 O O . LYS A 1 288 ? -15.933 4.816 -19.780 1.00 92.50 288 LYS A O 1
ATOM 2301 N N . ALA A 1 289 ? -15.104 4.646 -17.700 1.00 93.31 289 ALA A N 1
ATOM 2302 C CA . ALA A 1 289 ? -14.575 6.007 -17.660 1.00 93.31 289 ALA A CA 1
ATOM 2303 C C . ALA A 1 289 ? -13.497 6.243 -18.737 1.00 93.31 289 ALA A C 1
ATOM 2305 O O . ALA A 1 289 ? -13.491 7.295 -19.383 1.00 93.31 289 ALA A O 1
ATOM 2306 N N . ALA A 1 290 ? -12.625 5.258 -18.979 1.00 94.50 290 ALA A N 1
ATOM 2307 C CA . ALA A 1 290 ? -11.609 5.291 -20.031 1.00 94.50 290 ALA A CA 1
ATOM 2308 C C . ALA A 1 290 ? -12.241 5.383 -21.429 1.00 94.50 290 ALA A C 1
ATOM 2310 O O . ALA A 1 290 ? -11.884 6.261 -22.224 1.00 94.50 290 ALA A O 1
ATOM 2311 N N . LYS A 1 291 ? -13.268 4.567 -21.703 1.00 94.31 291 LYS A N 1
ATOM 2312 C CA . LYS A 1 291 ? -14.046 4.600 -22.955 1.00 94.31 291 LYS A CA 1
ATOM 2313 C C . LYS A 1 291 ? -14.776 5.922 -23.166 1.00 94.31 291 LYS A C 1
ATOM 2315 O O . LYS A 1 291 ? -14.847 6.391 -24.301 1.00 94.31 291 LYS A O 1
ATOM 2320 N N . LEU A 1 292 ? -15.222 6.578 -22.100 1.00 93.75 292 LEU A N 1
ATOM 2321 C CA . LEU A 1 292 ? -15.807 7.922 -22.167 1.00 93.75 292 LEU A CA 1
ATOM 2322 C C . LEU A 1 292 ? -14.757 9.041 -22.270 1.00 93.75 292 LEU A C 1
ATOM 2324 O O . LEU A 1 292 ? -15.098 10.161 -22.630 1.00 93.75 292 LEU A O 1
ATOM 2328 N N . GLY A 1 293 ? -13.480 8.750 -22.002 1.00 93.19 293 GLY A N 1
ATOM 2329 C CA . GLY A 1 293 ? -12.416 9.759 -21.987 1.00 93.19 293 GLY A CA 1
ATOM 2330 C C . GLY A 1 293 ? -12.447 10.680 -20.771 1.00 93.19 293 GLY A C 1
ATOM 2331 O O . GLY A 1 293 ? -11.855 11.750 -20.807 1.00 93.19 293 GLY A O 1
ATOM 2332 N N . ALA A 1 294 ? -13.127 10.269 -19.701 1.00 93.81 294 ALA A N 1
ATOM 2333 C CA . ALA A 1 294 ? -13.270 11.053 -18.476 1.00 93.81 294 ALA A CA 1
ATOM 2334 C C . ALA A 1 294 ? -12.083 10.888 -17.505 1.00 93.81 294 ALA A C 1
ATOM 2336 O O . ALA A 1 294 ? -12.054 11.517 -16.450 1.00 93.81 294 ALA A O 1
ATOM 2337 N N . VAL A 1 295 ? -11.114 10.023 -17.826 1.00 95.50 295 VAL A N 1
ATOM 2338 C CA . VAL A 1 295 ? -9.986 9.718 -16.937 1.00 95.50 295 VAL A CA 1
ATOM 2339 C C . VAL A 1 295 ? -8.862 10.731 -17.131 1.00 95.50 295 VAL A C 1
ATOM 2341 O O . VAL A 1 295 ? -8.077 10.639 -18.069 1.00 95.50 295 VAL A O 1
ATOM 2344 N N . GLU A 1 296 ? -8.755 11.669 -16.192 1.00 93.25 296 GLU A N 1
ATOM 2345 C CA . GLU A 1 296 ? -7.633 12.611 -16.100 1.00 93.25 296 GLU A CA 1
ATOM 2346 C C . GLU A 1 296 ? -6.331 11.905 -15.678 1.00 93.25 296 GLU A C 1
ATOM 2348 O O . GLU A 1 296 ? -5.269 12.105 -16.274 1.00 93.25 296 GLU A O 1
ATOM 2353 N N . LYS A 1 297 ? -6.409 11.070 -14.634 1.00 93.25 297 LYS A N 1
ATOM 2354 C CA . LYS A 1 297 ? -5.270 10.380 -14.023 1.00 93.25 297 LYS A CA 1
ATOM 2355 C C . LYS A 1 297 ? -5.696 8.979 -13.576 1.00 93.25 297 LYS A C 1
ATOM 2357 O O . LYS A 1 297 ? -6.556 8.842 -12.712 1.00 93.25 297 LYS A O 1
ATOM 2362 N N . LEU A 1 298 ? -5.091 7.948 -14.158 1.00 93.62 298 LEU A N 1
ATOM 2363 C CA . LEU A 1 298 ? -5.217 6.560 -13.723 1.00 93.62 298 LEU A CA 1
ATOM 2364 C C . LEU A 1 298 ? -4.140 6.248 -12.691 1.00 93.62 298 LEU A C 1
ATOM 2366 O O . LEU A 1 298 ? -2.961 6.503 -12.934 1.00 93.62 298 LEU A O 1
ATOM 2370 N N . VAL A 1 299 ? -4.538 5.630 -11.585 1.00 90.56 299 VAL A N 1
ATOM 2371 C CA . VAL A 1 299 ? -3.619 5.157 -10.552 1.00 90.56 299 VAL A CA 1
ATOM 2372 C C . VAL A 1 299 ? -3.669 3.640 -10.488 1.00 90.56 299 VAL A C 1
ATOM 2374 O O . VAL A 1 299 ? -4.737 3.059 -10.312 1.00 90.56 299 VAL A O 1
ATOM 2377 N N . VAL A 1 300 ? -2.513 2.998 -10.647 1.00 88.56 300 VAL A N 1
ATOM 2378 C CA . VAL A 1 300 ? -2.384 1.537 -10.671 1.00 88.56 300 VAL A CA 1
ATOM 2379 C C . VAL A 1 300 ? -1.354 1.111 -9.637 1.00 88.56 300 VAL A C 1
ATOM 2381 O O . VAL A 1 300 ? -0.220 1.580 -9.661 1.00 88.56 300 VAL A O 1
ATOM 2384 N N . ALA A 1 301 ? -1.718 0.198 -8.744 1.00 84.44 301 ALA A N 1
ATOM 2385 C CA . ALA A 1 301 ? -0.744 -0.416 -7.851 1.00 84.44 301 ALA A CA 1
ATOM 2386 C C . ALA A 1 301 ? 0.193 -1.340 -8.647 1.00 84.44 301 ALA A C 1
ATOM 2388 O O . ALA A 1 301 ? -0.266 -2.139 -9.468 1.00 84.44 301 ALA A O 1
ATOM 2389 N N . ASP A 1 302 ? 1.499 -1.278 -8.390 1.00 81.06 302 ASP A N 1
ATOM 2390 C CA . ASP A 1 302 ? 2.483 -2.124 -9.072 1.00 81.06 302 ASP A CA 1
ATOM 2391 C C . ASP A 1 302 ? 2.189 -3.626 -8.906 1.00 81.06 302 ASP A C 1
ATOM 2393 O O . ASP A 1 302 ? 2.324 -4.395 -9.856 1.00 81.06 302 ASP A O 1
ATOM 2397 N N . SER A 1 303 ? 1.680 -4.045 -7.745 1.00 79.81 303 SER A N 1
ATOM 2398 C CA . SER A 1 303 ? 1.271 -5.430 -7.510 1.00 79.81 303 SER A CA 1
ATOM 2399 C C . SER A 1 303 ? 0.121 -5.873 -8.415 1.00 79.81 303 SER A C 1
ATOM 2401 O O . SER A 1 303 ? 0.123 -7.025 -8.834 1.00 79.81 303 SER A O 1
ATOM 2403 N N . THR A 1 304 ? -0.816 -4.983 -8.765 1.00 82.75 304 THR A N 1
ATOM 2404 C CA . THR A 1 304 ? -1.923 -5.296 -9.682 1.00 82.75 304 THR A CA 1
ATOM 2405 C C . THR A 1 304 ? -1.383 -5.571 -11.076 1.00 82.75 304 THR A C 1
ATOM 2407 O O . THR A 1 304 ? -1.757 -6.553 -11.700 1.00 82.75 304 THR A O 1
ATOM 2410 N N . LEU A 1 305 ? -0.420 -4.771 -11.533 1.00 80.06 305 LEU A N 1
ATOM 2411 C CA . LEU A 1 305 ? 0.258 -4.985 -12.811 1.00 80.06 305 LEU A CA 1
ATOM 2412 C C . LEU A 1 305 ? 1.072 -6.294 -12.835 1.00 80.06 305 LEU A C 1
ATOM 2414 O O . LEU A 1 305 ? 1.244 -6.903 -13.888 1.00 80.06 305 LEU A O 1
ATOM 2418 N N . ARG A 1 306 ? 1.608 -6.707 -11.680 1.00 78.81 306 ARG A N 1
ATOM 2419 C CA . ARG A 1 306 ? 2.553 -7.831 -11.551 1.00 78.81 306 ARG A CA 1
ATOM 2420 C C . ARG A 1 306 ? 1.902 -9.173 -11.248 1.00 78.81 306 ARG A C 1
ATOM 2422 O O . ARG A 1 306 ? 2.443 -10.198 -11.648 1.00 78.81 306 ARG A O 1
ATOM 2429 N N . LYS A 1 307 ? 0.799 -9.165 -10.501 1.00 75.75 307 LYS A N 1
ATOM 2430 C CA . LYS A 1 307 ? 0.086 -10.363 -10.038 1.00 75.75 307 LYS A CA 1
ATOM 2431 C C . LYS A 1 307 ? -1.190 -10.644 -10.834 1.00 75.75 307 LYS A C 1
ATOM 2433 O O . LYS A 1 307 ? -1.801 -11.674 -10.577 1.00 75.75 307 LYS A O 1
ATOM 2438 N N . ALA A 1 308 ? -1.588 -9.753 -11.746 1.00 75.75 308 ALA A N 1
ATOM 2439 C CA . ALA A 1 308 ? -2.696 -10.010 -12.658 1.00 75.75 308 ALA A CA 1
ATOM 2440 C C . ALA A 1 308 ? -2.437 -11.285 -13.469 1.00 75.75 308 ALA A C 1
ATOM 2442 O O . ALA A 1 308 ? -1.308 -11.532 -13.913 1.00 75.75 308 ALA A O 1
ATOM 2443 N N . ASP A 1 309 ? -3.488 -12.077 -13.658 1.00 82.12 309 ASP A N 1
ATOM 2444 C CA . ASP A 1 309 ? -3.460 -13.156 -14.633 1.00 82.12 309 ASP A CA 1
ATOM 2445 C C . ASP A 1 309 ? -3.379 -12.593 -16.064 1.00 82.12 309 ASP A C 1
ATOM 2447 O O . ASP A 1 309 ? -3.361 -11.379 -16.293 1.00 82.12 309 ASP A O 1
ATOM 2451 N N . ASP A 1 310 ? -3.253 -13.479 -17.051 1.00 80.62 310 ASP A N 1
ATOM 2452 C CA . ASP A 1 310 ? -3.074 -13.044 -18.435 1.00 80.62 310 ASP A CA 1
ATOM 2453 C C . ASP A 1 310 ? -4.301 -12.265 -18.964 1.00 80.62 310 ASP A C 1
ATOM 2455 O O . ASP A 1 310 ? -4.131 -11.395 -19.818 1.00 80.62 310 ASP A O 1
ATOM 2459 N N . GLU A 1 311 ? -5.510 -12.517 -18.451 1.00 84.06 311 GLU A N 1
ATOM 2460 C CA . GLU A 1 311 ? -6.737 -11.832 -18.876 1.00 84.06 311 GLU A CA 1
ATOM 2461 C C . GLU A 1 311 ? -6.814 -10.415 -18.291 1.00 84.06 311 GLU A C 1
ATOM 2463 O O . GLU A 1 311 ? -6.891 -9.435 -19.045 1.00 84.06 311 GLU A O 1
ATOM 2468 N N . ASP A 1 312 ? -6.680 -10.292 -16.970 1.00 83.88 312 ASP A N 1
ATOM 2469 C CA . ASP A 1 312 ? -6.678 -9.020 -16.246 1.00 83.88 312 ASP A CA 1
ATOM 2470 C C . ASP A 1 312 ? -5.542 -8.111 -16.714 1.00 83.88 312 ASP A C 1
ATOM 2472 O O . ASP A 1 312 ? -5.712 -6.895 -16.853 1.00 83.88 312 ASP A O 1
ATOM 2476 N N . ARG A 1 313 ? -4.370 -8.684 -17.014 1.00 83.94 313 ARG A N 1
ATOM 2477 C CA . ARG A 1 313 ? -3.228 -7.915 -17.513 1.00 83.94 313 ARG A CA 1
ATOM 2478 C C . ARG A 1 313 ? -3.511 -7.321 -18.889 1.00 83.94 313 ARG A C 1
ATOM 2480 O O . ARG A 1 313 ? -3.224 -6.146 -19.116 1.00 83.94 313 ARG A O 1
ATOM 2487 N N . LEU A 1 314 ? -4.071 -8.108 -19.809 1.00 85.44 314 LEU A N 1
ATOM 2488 C CA . LEU A 1 314 ? -4.432 -7.629 -21.146 1.00 85.44 314 LEU A CA 1
ATOM 2489 C C . LEU A 1 314 ? -5.552 -6.584 -21.087 1.00 85.44 314 LEU A C 1
ATOM 2491 O O . LEU A 1 314 ? -5.545 -5.627 -21.868 1.00 85.44 314 LEU A O 1
ATOM 2495 N N . LEU A 1 315 ? -6.504 -6.740 -20.164 1.00 89.19 315 LEU A N 1
ATOM 2496 C CA . LEU A 1 315 ? -7.527 -5.734 -19.897 1.00 89.19 315 LEU A CA 1
ATOM 2497 C C . LEU A 1 315 ? -6.900 -4.432 -19.382 1.00 89.19 315 LEU A C 1
ATOM 2499 O O . LEU A 1 315 ? -7.183 -3.362 -19.922 1.00 89.19 315 LEU A O 1
ATOM 2503 N N . LEU A 1 316 ? -6.004 -4.514 -18.397 1.00 90.19 316 LEU A N 1
ATOM 2504 C CA . LEU A 1 316 ? -5.312 -3.359 -17.832 1.00 90.19 316 LEU A CA 1
ATOM 2505 C C . LEU A 1 316 ? -4.479 -2.620 -18.885 1.00 90.19 316 LEU A C 1
ATOM 2507 O O . LEU A 1 316 ? -4.582 -1.401 -18.999 1.00 90.19 316 LEU A O 1
ATOM 2511 N N . GLU A 1 317 ? -3.708 -3.343 -19.703 1.00 87.81 317 GLU A N 1
ATOM 2512 C CA . GLU A 1 317 ? -2.931 -2.761 -20.805 1.00 87.81 317 GLU A CA 1
ATOM 2513 C C . GLU A 1 317 ? -3.823 -2.019 -21.809 1.00 87.81 317 GLU A C 1
ATOM 2515 O O . GLU A 1 317 ? -3.458 -0.943 -22.292 1.00 87.81 317 GLU A O 1
ATOM 2520 N N . ARG A 1 318 ? -5.012 -2.559 -22.101 1.00 89.81 318 ARG A N 1
ATOM 2521 C CA . ARG A 1 318 ? -5.998 -1.917 -22.977 1.00 89.81 318 ARG A CA 1
ATOM 2522 C C . ARG A 1 318 ? -6.532 -0.625 -22.367 1.00 89.81 318 ARG A C 1
ATOM 2524 O O . ARG A 1 318 ? -6.508 0.399 -23.043 1.00 89.81 318 ARG A O 1
ATOM 2531 N N . ILE A 1 319 ? -6.941 -0.659 -21.097 1.00 93.12 319 ILE A N 1
ATOM 2532 C CA . ILE A 1 319 ? -7.425 0.516 -20.355 1.00 93.12 319 ILE A CA 1
ATOM 2533 C C . ILE A 1 319 ? -6.349 1.607 -20.331 1.00 93.12 319 ILE A C 1
ATOM 2535 O O . ILE A 1 319 ? -6.618 2.756 -20.676 1.00 93.12 319 ILE A O 1
ATOM 2539 N N . MET A 1 320 ? -5.111 1.246 -19.985 1.00 92.44 320 MET A N 1
ATOM 2540 C CA . MET A 1 320 ? -3.970 2.163 -19.972 1.00 92.44 320 MET A CA 1
ATOM 2541 C C . MET A 1 320 ? -3.758 2.808 -21.348 1.00 92.44 320 MET A C 1
ATOM 2543 O O . MET A 1 320 ? -3.629 4.027 -21.452 1.00 92.44 320 MET A O 1
ATOM 2547 N N . LYS A 1 321 ? -3.786 2.011 -22.420 1.00 90.56 321 LYS A N 1
ATOM 2548 C CA . LYS A 1 321 ? -3.623 2.510 -23.788 1.00 90.56 321 LYS A CA 1
ATOM 2549 C C . LYS A 1 321 ? -4.747 3.462 -24.206 1.00 90.56 321 LYS A C 1
ATOM 2551 O O . LYS A 1 321 ? -4.460 4.491 -24.813 1.00 90.56 321 LYS A O 1
ATOM 2556 N N . GLU A 1 322 ? -6.001 3.147 -23.885 1.00 93.38 322 GLU A N 1
ATOM 2557 C CA . GLU A 1 322 ? -7.146 4.025 -24.172 1.00 93.38 322 GLU A CA 1
ATOM 2558 C C . GLU A 1 322 ? -7.024 5.375 -23.456 1.00 93.38 322 GLU A C 1
ATOM 2560 O O . GLU A 1 322 ? -7.296 6.421 -24.047 1.00 93.38 322 GLU A O 1
ATOM 2565 N N . ILE A 1 323 ? -6.581 5.363 -22.199 1.00 94.81 323 ILE A N 1
ATOM 2566 C CA . ILE A 1 323 ? -6.404 6.575 -21.392 1.00 94.81 323 ILE A CA 1
ATOM 2567 C C . ILE A 1 323 ? -5.272 7.436 -21.955 1.00 94.81 323 ILE A C 1
ATOM 2569 O O . ILE A 1 323 ? -5.459 8.639 -22.134 1.00 94.81 323 ILE A O 1
ATOM 2573 N N . GLU A 1 324 ? -4.134 6.837 -22.318 1.00 91.75 324 GLU A N 1
ATOM 2574 C CA . GLU A 1 324 ? -3.025 7.561 -22.954 1.00 91.75 324 GLU A CA 1
ATOM 2575 C C . GLU A 1 324 ? -3.436 8.208 -24.280 1.00 91.75 324 GLU A C 1
ATOM 2577 O O . GLU A 1 324 ? -3.090 9.362 -24.535 1.00 91.75 324 GLU A O 1
ATOM 2582 N N . GLN A 1 325 ? -4.204 7.496 -25.112 1.00 91.88 325 GLN A N 1
ATOM 2583 C CA . GLN A 1 325 ? -4.713 8.022 -26.385 1.00 91.88 325 GLN A CA 1
ATOM 2584 C C . GLN A 1 325 ? -5.621 9.243 -26.202 1.00 91.88 325 GLN A C 1
ATOM 2586 O O . GLN A 1 325 ? -5.719 10.076 -27.102 1.00 91.88 325 GLN A O 1
ATOM 2591 N N . LYS A 1 326 ? -6.262 9.366 -25.038 1.00 94.31 326 LYS A N 1
ATOM 2592 C CA . LYS A 1 326 ? -7.131 10.490 -24.673 1.00 94.31 326 LYS A CA 1
ATOM 2593 C C . LYS A 1 326 ? -6.439 11.511 -23.766 1.00 94.31 326 LYS A C 1
ATOM 2595 O O . LYS A 1 326 ? -7.112 12.323 -23.142 1.00 94.31 326 LYS A O 1
ATOM 2600 N N . ASN A 1 327 ? -5.104 11.504 -23.734 1.00 90.25 327 ASN A N 1
ATOM 2601 C CA . ASN A 1 327 ? -4.253 12.407 -22.948 1.00 90.25 327 ASN A CA 1
ATOM 2602 C C . ASN A 1 327 ? -4.385 12.279 -21.421 1.00 90.25 327 ASN A C 1
ATOM 2604 O O . ASN A 1 327 ? -3.906 13.152 -20.694 1.00 90.25 327 ASN A O 1
ATOM 2608 N N . GLY A 1 328 ? -4.983 11.198 -20.922 1.00 91.38 328 GLY A N 1
ATOM 2609 C CA . GLY A 1 328 ? -4.948 10.883 -19.501 1.00 91.38 328 GLY A CA 1
ATOM 2610 C C . GLY A 1 328 ? -3.539 10.481 -19.058 1.00 91.38 328 GLY A C 1
ATOM 2611 O O . GLY A 1 328 ? -2.735 9.960 -19.836 1.00 91.38 328 GLY A O 1
ATOM 2612 N N . LYS A 1 329 ? -3.222 10.742 -17.790 1.00 91.19 329 LYS A N 1
ATOM 2613 C CA . LYS A 1 329 ? -1.933 10.386 -17.178 1.00 91.19 329 LYS A CA 1
ATOM 2614 C C . LYS A 1 329 ? -2.032 9.047 -16.464 1.00 91.19 329 LYS A C 1
ATOM 2616 O O . LYS A 1 329 ? -3.061 8.738 -15.876 1.00 91.19 329 LYS A O 1
ATOM 2621 N N . ILE A 1 330 ? -0.948 8.279 -16.453 1.00 91.62 330 ILE A N 1
ATOM 2622 C CA . ILE A 1 330 ? -0.876 7.011 -15.722 1.00 91.62 330 ILE A CA 1
ATOM 2623 C C . ILE A 1 330 ? 0.187 7.125 -14.637 1.00 91.62 330 ILE A C 1
ATOM 2625 O O . ILE A 1 330 ? 1.357 7.365 -14.923 1.00 91.62 330 ILE A O 1
ATOM 2629 N N . ALA A 1 331 ? -0.219 6.897 -13.394 1.00 87.56 331 ALA A N 1
ATOM 2630 C CA . ALA A 1 331 ? 0.664 6.784 -12.247 1.00 87.56 331 ALA A CA 1
ATOM 2631 C C . ALA A 1 331 ? 0.648 5.338 -11.741 1.00 87.56 331 ALA A C 1
ATOM 2633 O O . ALA A 1 331 ? -0.365 4.847 -11.249 1.00 87.56 331 ALA A O 1
ATOM 2634 N N . ILE A 1 332 ? 1.783 4.649 -11.864 1.00 85.88 332 ILE A N 1
ATOM 2635 C CA . ILE A 1 332 ? 1.978 3.350 -11.213 1.00 85.88 332 ILE A CA 1
ATOM 2636 C C . ILE A 1 332 ? 2.623 3.609 -9.851 1.00 85.88 332 ILE A C 1
ATOM 2638 O O . ILE A 1 332 ? 3.741 4.133 -9.815 1.00 85.88 332 ILE A O 1
ATOM 2642 N N . ILE A 1 333 ? 1.925 3.242 -8.780 1.00 83.12 333 ILE A N 1
ATOM 2643 C CA . ILE A 1 333 ? 2.301 3.479 -7.381 1.00 83.12 333 ILE A CA 1
ATOM 2644 C C . ILE A 1 333 ? 2.840 2.190 -6.769 1.00 83.12 333 ILE A C 1
ATOM 2646 O O . ILE A 1 333 ? 2.312 1.103 -7.029 1.00 83.12 333 ILE A O 1
ATOM 2650 N N . SER A 1 334 ? 3.893 2.308 -5.964 1.00 76.62 334 SER A N 1
ATOM 2651 C CA . SER A 1 334 ? 4.465 1.159 -5.267 1.00 76.62 334 SER A CA 1
ATOM 2652 C C . SER A 1 334 ? 3.508 0.619 -4.206 1.00 76.62 334 SER A C 1
ATOM 2654 O O . SER A 1 334 ? 2.974 1.375 -3.395 1.00 76.62 334 SER A O 1
ATOM 2656 N N . THR A 1 335 ? 3.326 -0.700 -4.145 1.00 68.69 335 THR A N 1
ATOM 2657 C CA . THR A 1 335 ? 2.590 -1.327 -3.035 1.00 68.69 335 THR A CA 1
ATOM 2658 C C . THR A 1 335 ? 3.347 -1.337 -1.717 1.00 68.69 335 THR A C 1
ATOM 2660 O O . THR A 1 335 ? 2.757 -1.629 -0.680 1.00 68.69 335 THR A O 1
ATOM 2663 N N . GLU A 1 336 ? 4.623 -0.968 -1.736 1.00 64.44 336 GLU A N 1
ATOM 2664 C CA . GLU A 1 336 ? 5.422 -0.770 -0.527 1.00 64.44 336 GLU A CA 1
ATOM 2665 C C . GLU A 1 336 ? 5.150 0.588 0.138 1.00 64.44 336 GLU A C 1
ATOM 2667 O O . GLU A 1 336 ? 5.612 0.856 1.248 1.00 64.44 336 GLU A O 1
ATOM 2672 N N . HIS A 1 337 ? 4.355 1.437 -0.516 1.00 63.44 337 HIS A N 1
ATOM 2673 C CA . HIS A 1 337 ? 3.703 2.573 0.114 1.00 63.44 337 HIS A CA 1
ATOM 2674 C C . HIS A 1 337 ? 2.501 2.109 0.967 1.00 63.44 337 HIS A C 1
ATOM 2676 O O . HIS A 1 337 ? 1.873 1.090 0.674 1.00 63.44 337 HIS A O 1
ATOM 2682 N N . GLU A 1 338 ? 2.140 2.873 2.008 1.00 56.34 338 GLU A N 1
ATOM 2683 C CA . GLU A 1 338 ? 1.074 2.545 2.981 1.00 56.34 338 GLU A CA 1
ATOM 2684 C C . GLU A 1 338 ? -0.253 2.146 2.296 1.00 56.34 338 GLU A C 1
ATOM 2686 O O . GLU A 1 338 ? -0.952 1.244 2.754 1.00 56.34 338 GLU A O 1
ATOM 2691 N N . ALA A 1 339 ? -0.556 2.732 1.132 1.00 51.59 339 ALA A N 1
ATOM 2692 C CA . ALA A 1 339 ? -1.740 2.417 0.331 1.00 51.59 339 ALA A CA 1
ATOM 2693 C C . ALA A 1 339 ? -1.797 0.956 -0.175 1.00 51.59 339 ALA A C 1
ATOM 2695 O O . ALA A 1 339 ? -2.876 0.363 -0.217 1.00 51.59 339 ALA A O 1
ATOM 2696 N N . GLY A 1 340 ? -0.659 0.347 -0.530 1.00 52.59 340 GLY A N 1
ATOM 2697 C CA . GLY A 1 340 ? -0.598 -1.071 -0.908 1.00 52.59 340 GLY A CA 1
ATOM 2698 C C . GLY A 1 340 ? -0.621 -2.004 0.300 1.00 52.59 340 GLY A C 1
ATOM 2699 O O . GLY A 1 340 ? -1.282 -3.047 0.267 1.00 52.59 340 GLY A O 1
ATOM 2700 N N . ALA A 1 341 ? 0.012 -1.582 1.397 1.00 57.34 341 ALA A N 1
ATOM 2701 C CA . ALA A 1 341 ? -0.021 -2.290 2.671 1.00 57.34 341 ALA A CA 1
ATOM 2702 C C . ALA A 1 341 ? -1.445 -2.390 3.239 1.00 57.34 341 ALA A C 1
ATOM 2704 O O . ALA A 1 341 ? -1.794 -3.431 3.791 1.00 57.34 341 ALA A O 1
ATOM 2705 N N . ILE A 1 342 ? -2.293 -1.369 3.052 1.00 64.06 342 ILE A N 1
ATOM 2706 C CA . ILE A 1 342 ? -3.708 -1.404 3.461 1.00 64.06 342 ILE A CA 1
ATOM 2707 C C . ILE A 1 342 ? -4.473 -2.517 2.732 1.00 64.06 342 ILE A C 1
ATOM 2709 O O . ILE A 1 342 ? -5.243 -3.241 3.361 1.00 64.06 342 ILE A O 1
ATOM 2713 N N . ILE A 1 343 ? -4.245 -2.704 1.428 1.00 58.84 343 ILE A N 1
ATOM 2714 C CA . ILE A 1 343 ? -4.922 -3.758 0.653 1.00 58.84 343 ILE A CA 1
ATOM 2715 C C . ILE A 1 343 ? -4.460 -5.146 1.112 1.00 58.84 343 ILE A C 1
ATOM 2717 O O . ILE A 1 343 ? -5.277 -6.052 1.290 1.00 58.84 343 ILE A O 1
ATOM 2721 N N . GLU A 1 344 ? -3.157 -5.336 1.334 1.00 61.03 344 GLU A N 1
ATOM 2722 C CA . GLU A 1 344 ? -2.642 -6.604 1.860 1.00 61.03 344 GLU A CA 1
ATOM 2723 C C . GLU A 1 344 ? -3.125 -6.867 3.294 1.00 61.03 344 GLU A C 1
ATOM 2725 O O . GLU A 1 344 ? -3.492 -7.994 3.632 1.00 61.03 344 GLU A O 1
ATOM 2730 N N . PHE A 1 345 ? -3.184 -5.822 4.118 1.00 74.81 345 PHE A N 1
ATOM 2731 C CA . PHE A 1 345 ? -3.768 -5.857 5.451 1.00 74.81 345 PHE A CA 1
ATOM 2732 C C . PHE A 1 345 ? -5.231 -6.309 5.393 1.00 74.81 345 PHE A C 1
ATOM 2734 O O . PHE A 1 345 ? -5.577 -7.271 6.072 1.00 74.81 345 PHE A O 1
ATOM 2741 N N . PHE A 1 346 ? -6.058 -5.728 4.517 1.00 83.56 346 PHE A N 1
ATOM 2742 C CA . PHE A 1 346 ? -7.453 -6.143 4.334 1.00 83.56 346 PHE A CA 1
ATOM 2743 C C . PHE A 1 346 ? -7.586 -7.601 3.906 1.00 83.56 346 PHE A C 1
ATOM 2745 O O . PHE A 1 346 ? -8.421 -8.318 4.457 1.00 83.56 346 PHE A O 1
ATOM 2752 N N . ARG A 1 347 ? -6.735 -8.079 2.991 1.00 77.75 347 ARG A N 1
ATOM 2753 C CA . ARG A 1 347 ? -6.712 -9.501 2.613 1.00 77.75 347 ARG A CA 1
ATOM 2754 C C . ARG A 1 347 ? -6.385 -10.400 3.804 1.00 77.75 347 ARG A C 1
ATOM 2756 O O . ARG A 1 347 ? -7.099 -11.370 4.033 1.00 77.75 347 ARG A O 1
ATOM 2763 N N . LYS A 1 348 ? -5.362 -10.063 4.598 1.00 77.38 348 LYS A N 1
ATOM 2764 C CA . LYS A 1 348 ? -5.012 -10.815 5.820 1.00 77.38 348 LYS A CA 1
ATOM 2765 C C . LYS A 1 348 ? -6.159 -10.808 6.832 1.00 77.38 348 LYS A C 1
ATOM 2767 O O . LYS A 1 348 ? -6.508 -11.864 7.355 1.00 77.38 348 LYS A O 1
ATOM 2772 N N . THR A 1 349 ? -6.778 -9.651 7.067 1.00 84.69 349 THR A N 1
ATOM 2773 C CA . THR A 1 349 ? -7.933 -9.518 7.965 1.00 84.69 349 THR A CA 1
ATOM 2774 C C . THR A 1 349 ? -9.122 -10.348 7.485 1.00 84.69 349 THR A C 1
ATOM 2776 O O . THR A 1 349 ? -9.744 -11.018 8.303 1.00 84.69 349 THR A O 1
ATOM 2779 N N . LEU A 1 350 ? -9.416 -10.362 6.181 1.00 88.25 350 LEU A N 1
ATOM 2780 C CA . LEU A 1 350 ? -10.467 -11.201 5.600 1.00 88.25 350 LEU A CA 1
ATOM 2781 C C . LEU A 1 350 ? -10.182 -12.693 5.814 1.00 88.25 350 LEU A C 1
ATOM 2783 O O . LEU A 1 350 ? -11.090 -13.420 6.202 1.00 88.25 350 LEU A O 1
ATOM 2787 N N . THR A 1 351 ? -8.943 -13.151 5.620 1.00 84.56 351 THR A N 1
ATOM 2788 C CA . THR A 1 351 ? -8.573 -14.552 5.877 1.00 84.56 351 THR A CA 1
ATOM 2789 C C . THR A 1 351 ? -8.822 -14.942 7.335 1.00 84.56 351 THR A C 1
ATOM 2791 O O . THR A 1 351 ? -9.434 -15.975 7.596 1.00 84.56 351 THR A O 1
ATOM 2794 N N . SER A 1 352 ? -8.404 -14.107 8.292 1.00 88.06 352 SER A N 1
ATOM 2795 C CA . SER A 1 352 ? -8.661 -14.359 9.717 1.00 88.06 352 SER A CA 1
ATOM 2796 C C . SER A 1 352 ? -10.151 -14.284 10.066 1.00 88.06 352 SER A C 1
ATOM 2798 O O . SER A 1 352 ? -10.631 -15.078 10.870 1.00 88.06 352 SER A O 1
ATOM 2800 N N . LEU A 1 353 ? -10.897 -13.361 9.451 1.00 88.94 353 LEU A N 1
ATOM 2801 C CA . LEU A 1 353 ? -12.342 -13.249 9.639 1.00 88.94 353 LEU A CA 1
ATOM 2802 C C . LEU A 1 353 ? -13.069 -14.494 9.114 1.00 88.94 353 LEU A C 1
ATOM 2804 O O . LEU A 1 353 ? -13.920 -15.020 9.823 1.00 88.94 353 LEU A O 1
ATOM 2808 N N . ARG A 1 354 ? -12.694 -14.998 7.929 1.00 89.12 354 ARG A N 1
ATOM 2809 C CA . ARG A 1 354 ? -13.220 -16.250 7.352 1.00 89.12 354 ARG A CA 1
ATOM 2810 C C . ARG A 1 354 ? -13.037 -17.427 8.300 1.00 89.12 354 ARG A C 1
ATOM 2812 O O . ARG A 1 354 ? -14.009 -18.096 8.616 1.00 89.12 354 ARG A O 1
ATOM 2819 N N . GLN A 1 355 ? -11.828 -17.607 8.836 1.00 86.75 355 GLN A N 1
ATOM 2820 C CA . GLN A 1 355 ? -11.526 -18.703 9.765 1.00 86.75 355 GLN A CA 1
ATOM 2821 C C . GLN A 1 355 ? -12.450 -18.743 10.990 1.00 86.75 355 GLN A C 1
ATOM 2823 O O . GLN A 1 355 ? -12.774 -19.821 11.476 1.00 86.75 355 GLN A O 1
ATOM 2828 N N . VAL A 1 356 ? -12.859 -17.580 11.503 1.00 86.31 356 VAL A N 1
ATOM 2829 C CA . VAL A 1 356 ? -13.771 -17.499 12.653 1.00 86.31 356 VAL A CA 1
ATOM 2830 C C . VAL A 1 356 ? -15.233 -17.603 12.211 1.00 86.31 356 VAL A C 1
ATOM 2832 O O . VAL A 1 356 ? -16.041 -18.237 12.890 1.00 86.31 356 VAL A O 1
ATOM 2835 N N . TRP A 1 357 ? -15.586 -16.977 11.089 1.00 90.50 357 TRP A N 1
ATOM 2836 C CA . TRP A 1 357 ? -16.967 -16.870 10.629 1.00 90.50 357 TRP A CA 1
ATOM 2837 C C . TRP A 1 357 ? -17.504 -18.173 10.026 1.00 90.50 357 TRP A C 1
ATOM 2839 O O . TRP A 1 357 ? -18.657 -18.499 10.294 1.00 90.50 357 TRP A O 1
ATOM 2849 N N . ASP A 1 358 ? -16.683 -18.952 9.315 1.00 84.94 358 ASP A N 1
ATOM 2850 C CA . ASP A 1 358 ? -17.098 -20.207 8.661 1.00 84.94 358 ASP A CA 1
ATOM 2851 C C . ASP A 1 358 ? -17.640 -21.255 9.655 1.00 84.94 358 ASP A C 1
ATOM 2853 O O . ASP A 1 358 ? -18.406 -22.137 9.280 1.00 84.94 358 ASP A O 1
ATOM 2857 N N . CYS A 1 359 ? -17.279 -21.155 10.937 1.00 76.12 359 CYS A N 1
ATOM 2858 C CA . CYS A 1 359 ? -17.748 -22.079 11.971 1.00 76.12 359 CYS A CA 1
ATOM 2859 C C . CYS A 1 359 ? -19.140 -21.737 12.523 1.00 76.12 359 CYS A C 1
ATOM 2861 O O . CYS A 1 359 ? -19.843 -22.632 12.985 1.00 76.12 359 CYS A O 1
ATOM 2863 N N . MET A 1 360 ? -19.516 -20.454 12.547 1.00 75.62 360 MET A N 1
ATOM 2864 C CA . MET A 1 360 ? -20.666 -19.969 13.331 1.00 75.62 360 MET A CA 1
ATOM 2865 C C . MET A 1 360 ? -21.669 -19.158 12.504 1.00 75.62 360 MET A C 1
ATOM 2867 O O . MET A 1 360 ? -22.822 -19.036 12.900 1.00 75.62 360 MET A O 1
ATOM 2871 N N . HIS A 1 361 ? -21.238 -18.561 11.389 1.00 82.56 361 HIS A N 1
ATOM 2872 C CA . HIS A 1 361 ? -22.019 -17.649 10.547 1.00 82.56 361 HIS A CA 1
ATOM 2873 C C . HIS A 1 361 ? -22.738 -16.522 11.312 1.00 82.56 361 HIS A C 1
ATOM 2875 O O . HIS A 1 361 ? -23.793 -16.041 10.905 1.00 82.56 361 HIS A O 1
ATOM 2881 N N . HIS A 1 362 ? -22.159 -16.074 12.427 1.00 82.88 362 HIS A N 1
ATOM 2882 C CA . HIS A 1 362 ? -22.748 -15.019 13.245 1.00 82.88 362 HIS A CA 1
ATOM 2883 C C . HIS A 1 362 ? -22.723 -13.649 12.543 1.00 82.88 362 HIS A C 1
ATOM 2885 O O . HIS A 1 362 ? -21.852 -13.399 11.699 1.00 82.88 362 HIS A O 1
ATOM 2891 N N . PRO A 1 363 ? -23.629 -12.730 12.927 1.00 85.00 363 PRO A N 1
ATOM 2892 C CA . PRO A 1 363 ? -23.594 -11.356 12.452 1.00 85.00 363 PRO A CA 1
ATOM 2893 C C . PRO A 1 363 ? -22.287 -10.647 12.822 1.00 85.00 363 PRO A C 1
ATOM 2895 O O . PRO A 1 363 ? -21.715 -10.855 13.895 1.00 85.00 363 PRO A O 1
ATOM 2898 N N . ILE A 1 364 ? -21.821 -9.775 11.931 1.00 91.12 364 ILE A N 1
ATOM 2899 C CA . ILE A 1 364 ? -20.526 -9.100 12.025 1.00 91.12 364 ILE A CA 1
ATOM 2900 C C . ILE A 1 364 ? -20.748 -7.610 12.277 1.00 91.12 364 ILE A C 1
ATOM 2902 O O . ILE A 1 364 ? -21.526 -6.950 11.589 1.00 91.12 364 ILE A O 1
ATOM 2906 N N . ILE A 1 365 ? -20.007 -7.051 13.229 1.00 91.25 365 ILE A N 1
ATOM 2907 C CA . ILE A 1 365 ? -19.905 -5.605 13.432 1.00 91.25 365 ILE A CA 1
ATOM 2908 C C . ILE A 1 365 ? -18.447 -5.207 13.229 1.00 91.25 365 ILE A C 1
ATOM 2910 O O . ILE A 1 365 ? -17.552 -5.775 13.854 1.00 91.25 365 ILE A O 1
ATOM 2914 N N . ILE A 1 366 ? -18.202 -4.214 12.376 1.00 92.88 366 ILE A N 1
ATOM 2915 C CA . ILE A 1 366 ? -16.851 -3.707 12.120 1.00 92.88 366 ILE A CA 1
ATOM 2916 C C . ILE A 1 366 ? -16.641 -2.445 12.950 1.00 92.88 366 ILE A C 1
ATOM 2918 O O . ILE A 1 366 ? -17.359 -1.457 12.799 1.00 92.88 366 ILE A O 1
ATOM 2922 N N . ILE A 1 367 ? -15.625 -2.449 13.805 1.00 92.19 367 ILE A N 1
ATOM 2923 C CA . ILE A 1 367 ? -15.236 -1.275 14.588 1.00 92.19 367 ILE A CA 1
ATOM 2924 C C . ILE A 1 367 ? -13.806 -0.862 14.265 1.00 92.19 367 ILE A C 1
ATOM 2926 O O . ILE A 1 367 ? -12.940 -1.705 14.040 1.00 92.19 367 ILE A O 1
ATOM 2930 N N . GLY A 1 368 ? -13.546 0.442 14.231 1.00 85.75 368 GLY A N 1
ATOM 2931 C CA . GLY A 1 368 ? -12.192 0.935 14.000 1.00 85.75 368 GLY A CA 1
ATOM 2932 C C . GLY A 1 368 ? -12.039 2.452 13.999 1.00 85.75 368 GLY A C 1
ATOM 2933 O O . GLY A 1 368 ? -13.008 3.222 13.957 1.00 85.75 368 GLY A O 1
ATOM 2934 N N . VAL A 1 369 ? -10.779 2.868 14.016 1.00 79.62 369 VAL A N 1
ATOM 2935 C CA . VAL A 1 369 ? -10.356 4.270 13.971 1.00 79.62 369 VAL A CA 1
ATOM 2936 C C . VAL A 1 369 ? -10.422 4.827 12.549 1.00 79.62 369 VAL A C 1
ATOM 2938 O O . VAL A 1 369 ? -10.197 4.109 11.572 1.00 79.62 369 VAL A O 1
ATOM 2941 N N . GLY A 1 370 ? -10.747 6.116 12.426 1.00 76.06 370 GLY A N 1
ATOM 2942 C CA . GLY A 1 370 ? -10.707 6.837 11.148 1.00 76.06 370 GLY A CA 1
ATOM 2943 C C . GLY A 1 370 ? -11.562 6.213 10.037 1.00 76.06 370 GLY A C 1
ATOM 2944 O O . GLY A 1 370 ? -12.651 5.692 10.289 1.00 76.06 370 GLY A O 1
ATOM 2945 N N . PHE A 1 371 ? -11.081 6.277 8.795 1.00 75.31 371 PHE A N 1
ATOM 2946 C CA . PHE A 1 371 ? -11.812 5.796 7.614 1.00 75.31 371 PHE A CA 1
ATOM 2947 C C . PHE A 1 371 ? -11.550 4.322 7.268 1.00 75.31 371 PHE A C 1
ATOM 2949 O O . PHE A 1 371 ? -12.384 3.707 6.610 1.00 75.31 371 PHE A O 1
ATOM 2956 N N . VAL A 1 372 ? -10.490 3.716 7.815 1.00 77.31 372 VAL A N 1
ATOM 2957 C CA . VAL A 1 372 ? -10.027 2.356 7.474 1.00 77.31 372 VAL A CA 1
ATOM 2958 C C . VAL A 1 372 ? -11.122 1.294 7.630 1.00 77.31 372 VAL A C 1
ATOM 2960 O O . VAL A 1 372 ? -11.255 0.412 6.790 1.00 77.31 372 VAL A O 1
ATOM 2963 N N . LYS A 1 373 ? -11.970 1.396 8.662 1.00 86.88 373 LYS A N 1
ATOM 2964 C CA . LYS A 1 373 ? -13.119 0.486 8.853 1.00 86.88 373 LYS A CA 1
ATOM 2965 C C . LYS A 1 373 ? -14.142 0.548 7.714 1.00 86.88 373 LYS A C 1
ATOM 2967 O O . LYS A 1 373 ? -14.732 -0.468 7.357 1.00 86.88 373 LYS A O 1
ATOM 2972 N N . ASN A 1 374 ? -14.358 1.737 7.154 1.00 82.44 374 ASN A N 1
ATOM 2973 C CA . ASN A 1 374 ? -15.321 1.961 6.083 1.00 82.44 374 ASN A CA 1
ATOM 2974 C C . ASN A 1 374 ? -14.752 1.411 4.779 1.00 82.44 374 ASN A C 1
ATOM 2976 O O . ASN A 1 374 ? -15.472 0.788 4.003 1.00 82.44 374 ASN A O 1
ATOM 2980 N N . ASP A 1 375 ? -13.452 1.602 4.575 1.00 81.31 375 ASP A N 1
ATOM 2981 C CA . ASP A 1 375 ? -12.737 1.072 3.422 1.00 81.31 375 ASP A CA 1
ATOM 2982 C C . ASP A 1 375 ? -12.670 -0.456 3.475 1.00 81.31 375 ASP A C 1
ATOM 2984 O O . ASP A 1 375 ? -12.928 -1.106 2.464 1.00 81.31 375 ASP A O 1
ATOM 2988 N N . PHE A 1 376 ? -12.468 -1.048 4.658 1.00 87.25 376 PHE A N 1
ATOM 2989 C CA . PHE A 1 376 ? -12.551 -2.498 4.837 1.00 87.25 376 PHE A CA 1
ATOM 2990 C C . PHE A 1 376 ? -13.967 -3.030 4.575 1.00 87.25 376 PHE A C 1
ATOM 2992 O O . PHE A 1 376 ? -14.138 -4.031 3.884 1.00 87.25 376 PHE A O 1
ATOM 2999 N N . ALA A 1 377 ? -15.006 -2.337 5.050 1.00 86.56 377 ALA A N 1
ATOM 3000 C CA . ALA A 1 377 ? -16.390 -2.717 4.767 1.00 86.56 377 ALA A CA 1
ATOM 3001 C C . ALA A 1 377 ? -16.714 -2.668 3.260 1.00 86.56 377 ALA A C 1
ATOM 3003 O O . ALA A 1 377 ? -17.420 -3.539 2.752 1.00 86.56 377 ALA A O 1
ATOM 3004 N N . LYS A 1 378 ? -16.184 -1.678 2.526 1.00 80.69 378 LYS A N 1
ATOM 3005 C CA . LYS A 1 378 ? -16.284 -1.618 1.056 1.00 80.69 378 LYS A CA 1
ATOM 3006 C C . LYS A 1 378 ? -15.497 -2.748 0.390 1.00 80.69 378 LYS A C 1
ATOM 3008 O O . LYS A 1 378 ? -16.022 -3.383 -0.517 1.00 80.69 378 LYS A O 1
ATOM 3013 N N . PHE A 1 379 ? -14.282 -3.024 0.861 1.00 83.12 379 PHE A N 1
ATOM 3014 C CA . PHE A 1 379 ? -13.451 -4.128 0.382 1.00 83.12 379 PHE A CA 1
ATOM 3015 C C . PHE A 1 379 ? -14.181 -5.476 0.498 1.00 83.12 379 PHE A C 1
ATOM 3017 O O . PHE A 1 379 ? -14.253 -6.208 -0.486 1.00 83.12 379 PHE A O 1
ATOM 3024 N N . LEU A 1 380 ? -14.818 -5.762 1.642 1.00 87.19 380 LEU A N 1
ATOM 3025 C CA . LEU A 1 380 ? -15.615 -6.981 1.828 1.00 87.19 380 LEU A CA 1
ATOM 3026 C C . LEU A 1 380 ? -16.740 -7.105 0.795 1.00 87.19 380 LEU A C 1
ATOM 3028 O O . LEU A 1 380 ? -16.957 -8.189 0.266 1.00 87.19 380 LEU A O 1
ATOM 3032 N N . ARG A 1 381 ? -17.437 -6.011 0.462 1.00 84.69 381 ARG A N 1
ATOM 3033 C CA . ARG A 1 381 ? -18.519 -6.044 -0.542 1.00 84.69 381 ARG A CA 1
ATOM 3034 C C . ARG A 1 381 ? -18.034 -6.440 -1.933 1.00 84.69 381 ARG A C 1
ATOM 3036 O O . ARG A 1 381 ? -18.812 -7.025 -2.674 1.00 84.69 381 ARG A O 1
ATOM 3043 N N . ASN A 1 382 ? -16.785 -6.132 -2.271 1.00 74.94 382 ASN A N 1
ATOM 3044 C CA . ASN A 1 382 ? -16.217 -6.447 -3.578 1.00 74.94 382 ASN A CA 1
ATOM 3045 C C . ASN A 1 382 ? -15.609 -7.855 -3.614 1.00 74.94 382 ASN A C 1
ATOM 3047 O O . ASN A 1 382 ? -15.802 -8.577 -4.585 1.00 74.94 382 ASN A O 1
ATOM 3051 N N . GLU A 1 383 ? -14.891 -8.248 -2.561 1.00 76.19 383 GLU A N 1
ATOM 3052 C CA . GLU A 1 383 ? -14.040 -9.452 -2.561 1.00 76.19 383 GLU A CA 1
ATOM 3053 C C . GLU A 1 383 ? -14.676 -10.653 -1.836 1.00 76.19 383 GLU A C 1
ATOM 3055 O O . GLU A 1 383 ? -14.277 -11.795 -2.048 1.00 76.19 383 GLU A O 1
ATOM 3060 N N . ALA A 1 384 ? -15.663 -10.423 -0.965 1.00 83.94 384 ALA A N 1
ATOM 3061 C CA . ALA A 1 384 ? -16.296 -11.449 -0.131 1.00 83.94 384 ALA A CA 1
ATOM 3062 C C . ALA A 1 384 ? -17.776 -11.118 0.126 1.00 83.94 384 ALA A C 1
ATOM 3064 O O . ALA A 1 384 ? -18.186 -10.782 1.241 1.00 83.94 384 ALA A O 1
ATOM 3065 N N . THR A 1 385 ? -18.588 -11.184 -0.932 1.00 83.94 385 THR A N 1
ATOM 3066 C CA . THR A 1 385 ? -20.017 -10.817 -0.891 1.00 83.94 385 THR A CA 1
ATOM 3067 C C . THR A 1 385 ? -20.843 -11.654 0.091 1.00 83.94 385 THR A C 1
ATOM 3069 O O . THR A 1 385 ? -21.837 -11.161 0.620 1.00 83.94 385 THR A O 1
ATOM 3072 N N . ASP A 1 386 ? -20.435 -12.892 0.359 1.00 86.94 386 ASP A N 1
ATOM 3073 C CA . ASP A 1 386 ? -21.005 -13.792 1.365 1.00 86.94 386 ASP A CA 1
ATOM 3074 C C . ASP A 1 386 ? -20.859 -13.227 2.785 1.00 86.94 386 ASP A C 1
ATOM 3076 O O . ASP A 1 386 ? -21.847 -13.063 3.504 1.00 86.94 386 ASP A O 1
ATOM 3080 N N . ILE A 1 387 ? -19.643 -12.831 3.155 1.00 89.62 387 ILE A N 1
ATOM 3081 C CA . ILE A 1 387 ? -19.341 -12.248 4.468 1.00 89.62 387 ILE A CA 1
ATOM 3082 C C . ILE A 1 387 ? -19.911 -10.840 4.580 1.00 89.62 387 ILE A C 1
ATOM 3084 O O . ILE A 1 387 ? -20.454 -10.470 5.621 1.00 89.62 387 ILE A O 1
ATOM 3088 N N . ALA A 1 388 ? -19.833 -10.053 3.506 1.00 88.06 388 ALA A N 1
ATOM 3089 C CA . ALA A 1 388 ? -20.314 -8.678 3.490 1.00 88.06 388 ALA A CA 1
ATOM 3090 C C . ALA A 1 388 ? -21.807 -8.565 3.832 1.00 88.06 388 ALA A C 1
ATOM 3092 O O . ALA A 1 388 ? -22.207 -7.597 4.475 1.00 88.06 388 ALA A O 1
ATOM 3093 N N . LYS A 1 389 ? -22.623 -9.556 3.444 1.00 87.12 389 LYS A N 1
ATOM 3094 C CA . LYS A 1 389 ? -24.054 -9.621 3.792 1.00 87.12 389 LYS A CA 1
ATOM 3095 C C . LYS A 1 389 ? -24.302 -9.809 5.287 1.00 87.12 389 LYS A C 1
ATOM 3097 O O . LYS A 1 389 ? -25.342 -9.388 5.779 1.00 87.12 389 LYS A O 1
ATOM 3102 N N . SER A 1 390 ? -23.348 -10.399 5.998 1.00 88.75 390 SER A N 1
ATOM 3103 C CA . SER A 1 390 ? -23.433 -10.625 7.443 1.00 88.75 390 SER A CA 1
ATOM 3104 C C . SER A 1 390 ? -22.996 -9.406 8.257 1.00 88.75 390 SER A C 1
ATOM 3106 O O . SER A 1 390 ? -23.130 -9.406 9.479 1.00 88.75 390 SER A O 1
ATOM 3108 N N . VAL A 1 391 ? -22.475 -8.354 7.613 1.00 90.56 391 VAL A N 1
ATOM 3109 C CA . VAL A 1 391 ? -22.071 -7.115 8.287 1.00 90.56 391 VAL A CA 1
ATOM 3110 C C . VAL A 1 391 ? -23.305 -6.275 8.619 1.00 90.56 391 VAL A C 1
ATOM 3112 O O . VAL A 1 391 ? -23.927 -5.690 7.734 1.00 90.56 391 VAL A O 1
ATOM 3115 N N . MET A 1 392 ? -23.629 -6.168 9.907 1.00 87.50 392 MET A N 1
ATOM 3116 C CA . MET A 1 392 ? -24.780 -5.405 10.399 1.00 87.50 392 MET A CA 1
ATOM 3117 C C . MET A 1 392 ? -24.506 -3.908 10.530 1.00 87.50 392 MET A C 1
ATOM 3119 O O . MET A 1 392 ? -25.407 -3.094 10.334 1.00 87.50 392 MET A O 1
ATOM 3123 N N . ASP A 1 393 ? -23.292 -3.532 10.938 1.00 88.19 393 ASP A N 1
ATOM 3124 C CA . ASP A 1 393 ? -22.962 -2.138 11.233 1.00 88.19 393 ASP A CA 1
ATOM 3125 C C . ASP A 1 393 ? -21.451 -1.886 11.207 1.00 88.19 393 ASP A C 1
ATOM 3127 O O . ASP A 1 393 ? -20.634 -2.800 11.366 1.00 88.19 393 ASP A O 1
ATOM 3131 N N . VAL A 1 394 ? -21.093 -0.615 11.031 1.00 90.19 394 VAL A N 1
ATOM 3132 C CA . VAL A 1 394 ? -19.715 -0.126 11.012 1.00 90.19 394 VAL A CA 1
ATOM 3133 C C . VAL A 1 394 ? -19.619 1.087 11.937 1.00 90.19 394 VAL A C 1
ATOM 3135 O O . VAL A 1 394 ? -20.239 2.119 11.675 1.00 90.19 394 VAL A O 1
ATOM 3138 N N . LYS A 1 395 ? -18.858 0.988 13.035 1.00 89.81 395 LYS A N 1
ATOM 3139 C CA . LYS A 1 395 ? -18.797 2.026 14.085 1.00 89.81 395 LYS A CA 1
ATOM 3140 C C . LYS A 1 395 ? -17.390 2.549 14.349 1.00 89.81 395 LYS A C 1
ATOM 3142 O O . LYS A 1 395 ? -16.395 1.837 14.238 1.00 89.81 395 LYS A O 1
ATOM 3147 N N . SER A 1 396 ? -17.311 3.830 14.697 1.00 87.25 396 SER A N 1
ATOM 3148 C CA . SER A 1 396 ? -16.056 4.496 15.055 1.00 87.25 396 SER A CA 1
ATOM 3149 C C . SER A 1 396 ? -15.700 4.256 16.517 1.00 87.25 396 SER A C 1
ATOM 3151 O O . SER A 1 396 ? -16.559 4.378 17.381 1.00 87.25 396 SER A O 1
ATOM 3153 N N . VAL A 1 397 ? -14.425 3.983 16.773 1.00 85.81 397 VAL A N 1
ATOM 3154 C CA . VAL A 1 397 ? -13.813 3.941 18.112 1.00 85.81 397 VAL A CA 1
ATOM 3155 C C . VAL A 1 397 ? -12.504 4.723 18.083 1.00 85.81 397 VAL A C 1
ATOM 3157 O O . VAL A 1 397 ? -11.990 4.999 16.995 1.00 85.81 397 VAL A O 1
ATOM 3160 N N . ASN A 1 398 ? -11.968 5.076 19.250 1.00 74.12 398 ASN A N 1
ATOM 3161 C CA . ASN A 1 398 ? -10.717 5.830 19.348 1.00 74.12 398 ASN A CA 1
ATOM 3162 C C . ASN A 1 398 ? -9.466 4.948 19.239 1.00 74.12 398 ASN A C 1
ATOM 3164 O O . ASN A 1 398 ? -8.403 5.455 18.896 1.00 74.12 398 ASN A O 1
ATOM 3168 N N . ASN A 1 399 ? -9.585 3.637 19.477 1.00 75.56 399 ASN A N 1
ATOM 3169 C CA . ASN A 1 399 ? -8.469 2.690 19.400 1.00 75.56 399 ASN A CA 1
ATOM 3170 C C . ASN A 1 399 ? -8.819 1.442 18.580 1.00 75.56 399 ASN A C 1
ATOM 3172 O O . ASN A 1 399 ? -9.958 0.982 18.582 1.00 75.56 399 ASN A O 1
ATOM 3176 N N . GLY A 1 400 ? -7.831 0.864 17.893 1.00 81.00 400 GLY A N 1
ATOM 3177 C CA . GLY A 1 400 ? -7.964 -0.438 17.229 1.00 81.00 400 GLY A CA 1
ATOM 3178 C C . GLY A 1 400 ? -7.759 -1.629 18.178 1.00 81.00 400 GLY A C 1
ATOM 3179 O O . GLY A 1 400 ? -7.395 -1.472 19.344 1.00 81.00 400 GLY A O 1
ATOM 3180 N N . GLY A 1 401 ? -7.965 -2.846 17.665 1.00 81.12 401 GLY A N 1
ATOM 3181 C CA . GLY A 1 401 ? -7.696 -4.090 18.397 1.00 81.12 401 GLY A CA 1
ATOM 3182 C C . GLY A 1 401 ? -8.627 -4.334 19.592 1.00 81.12 401 GLY A C 1
ATOM 3183 O O . GLY A 1 401 ? -9.771 -3.882 19.619 1.00 81.12 401 GLY A O 1
ATOM 3184 N N . THR A 1 402 ? -8.136 -5.066 20.597 1.00 82.81 402 THR A N 1
ATOM 3185 C CA . THR A 1 402 ? -8.928 -5.463 21.778 1.00 82.81 402 THR A CA 1
ATOM 3186 C C . THR A 1 402 ? -9.390 -4.271 22.615 1.00 82.81 402 THR A C 1
ATOM 3188 O O . THR A 1 402 ? -10.513 -4.275 23.115 1.00 82.81 402 THR A O 1
ATOM 3191 N N . ALA A 1 403 ? -8.568 -3.223 22.723 1.00 73.25 403 ALA A N 1
ATOM 3192 C CA . ALA A 1 403 ? -8.932 -1.990 23.419 1.00 73.25 403 ALA A CA 1
ATOM 3193 C C . ALA A 1 403 ? -10.170 -1.326 22.790 1.00 73.25 403 ALA A C 1
ATOM 3195 O O . ALA A 1 403 ? -11.091 -0.942 23.513 1.00 73.25 403 ALA A O 1
ATOM 3196 N N . GLY A 1 404 ? -10.229 -1.279 21.454 1.00 81.69 404 GLY A N 1
ATOM 3197 C CA . GLY A 1 404 ? -11.384 -0.777 20.710 1.00 81.69 404 GLY A CA 1
ATOM 3198 C C . GLY A 1 404 ? -12.662 -1.579 20.956 1.00 81.69 404 GLY A C 1
ATOM 3199 O O . GLY A 1 404 ? -13.735 -0.995 21.091 1.00 81.69 404 GLY A O 1
ATOM 3200 N N . ILE A 1 405 ? -12.559 -2.907 21.090 1.00 85.31 405 ILE A N 1
ATOM 3201 C CA . ILE A 1 405 ? -13.707 -3.777 21.408 1.00 85.31 405 ILE A CA 1
ATOM 3202 C C . ILE A 1 405 ? -14.290 -3.418 22.779 1.00 85.31 405 ILE A C 1
ATOM 3204 O O . ILE A 1 405 ? -15.490 -3.168 22.899 1.00 85.31 405 ILE A O 1
ATOM 3208 N N . TYR A 1 406 ? -13.450 -3.331 23.814 1.00 82.75 406 TYR A N 1
ATOM 3209 C CA . TYR A 1 406 ? -13.916 -2.971 25.157 1.00 82.75 406 TYR A CA 1
ATOM 3210 C C . TYR A 1 406 ? -14.441 -1.533 25.239 1.00 82.75 406 TYR A C 1
ATOM 3212 O O . TYR A 1 406 ? -15.362 -1.250 26.004 1.00 82.75 406 TYR A O 1
ATOM 3220 N N . GLU A 1 407 ? -13.878 -0.608 24.466 1.00 82.75 407 GLU A N 1
ATOM 3221 C CA . GLU A 1 407 ? -14.400 0.754 24.328 1.00 82.75 407 GLU A CA 1
ATOM 3222 C C . GLU A 1 407 ? -15.800 0.766 23.699 1.00 82.75 407 GLU A C 1
ATOM 3224 O O . GLU A 1 407 ? -16.710 1.398 24.239 1.00 82.75 407 GLU A O 1
ATOM 3229 N N . ALA A 1 408 ? -16.003 0.036 22.601 1.00 85.81 408 ALA A N 1
ATOM 3230 C CA . ALA A 1 408 ? -17.291 -0.044 21.916 1.00 85.81 408 ALA A CA 1
ATOM 3231 C C . ALA A 1 408 ? -18.390 -0.642 22.812 1.00 85.81 408 ALA A C 1
ATOM 3233 O O . ALA A 1 408 ? -19.522 -0.158 22.825 1.00 85.81 408 ALA A O 1
ATOM 3234 N N . LEU A 1 409 ? -18.046 -1.662 23.603 1.00 82.31 409 LEU A N 1
ATOM 3235 C CA . LEU A 1 409 ? -18.974 -2.271 24.556 1.00 82.31 409 LEU A CA 1
ATOM 3236 C C . LEU A 1 409 ? -19.318 -1.320 25.708 1.00 82.31 409 LEU A C 1
ATOM 3238 O O . LEU A 1 409 ? -20.489 -1.178 26.049 1.00 82.31 409 LEU A O 1
ATOM 3242 N N . ARG A 1 410 ? -18.322 -0.630 26.282 1.00 81.31 410 ARG A N 1
ATOM 3243 C CA . ARG A 1 410 ? -18.541 0.304 27.401 1.00 81.31 410 ARG A CA 1
ATOM 3244 C C . ARG A 1 410 ? -19.283 1.572 26.993 1.00 81.31 410 ARG A C 1
ATOM 3246 O O . ARG A 1 410 ? -20.093 2.068 27.765 1.00 81.31 410 ARG A O 1
ATOM 3253 N N . SER A 1 411 ? -19.006 2.102 25.804 1.00 82.50 411 SER A N 1
ATOM 3254 C CA . SER A 1 411 ? -19.643 3.329 25.305 1.00 82.50 411 SER A CA 1
ATOM 3255 C C . SER A 1 411 ? -21.095 3.126 24.868 1.00 82.50 411 SER A C 1
ATOM 3257 O O . SER A 1 411 ? -21.801 4.103 24.637 1.00 82.50 411 SER A O 1
ATOM 3259 N N . GLY A 1 412 ? -21.547 1.875 24.719 1.00 78.81 412 GLY A N 1
ATOM 3260 C CA . GLY A 1 412 ? -22.891 1.565 24.233 1.00 78.81 412 GLY A CA 1
ATOM 3261 C C . GLY A 1 412 ? -23.106 1.900 22.753 1.00 78.81 412 GLY A C 1
ATOM 3262 O O . GLY A 1 412 ? -24.235 1.857 22.265 1.00 78.81 412 GLY A O 1
ATOM 3263 N N . ILE A 1 413 ? -22.044 2.193 21.991 1.00 84.12 413 ILE A N 1
ATOM 3264 C CA . ILE A 1 413 ? -22.159 2.508 20.556 1.00 84.12 413 ILE A CA 1
ATOM 3265 C C . ILE A 1 413 ? -22.723 1.333 19.738 1.00 84.12 413 ILE A C 1
ATOM 3267 O O . ILE A 1 413 ? -23.277 1.529 18.656 1.00 84.12 413 ILE A O 1
ATOM 3271 N N . LEU A 1 414 ? -22.618 0.116 20.281 1.00 85.38 414 LEU A N 1
ATOM 3272 C CA . LEU A 1 414 ? -23.157 -1.115 19.701 1.00 85.38 414 LEU A CA 1
ATOM 3273 C C . LEU A 1 414 ? -24.577 -1.446 20.180 1.00 85.38 414 LEU A C 1
ATOM 3275 O O . LEU A 1 414 ? -25.196 -2.371 19.660 1.00 85.38 414 LEU A O 1
ATOM 3279 N N . THR A 1 415 ? -25.117 -0.719 21.162 1.00 80.56 415 THR A N 1
ATOM 3280 C CA . THR A 1 415 ? -26.383 -1.076 21.816 1.00 80.56 415 THR A CA 1
ATOM 3281 C C . THR A 1 415 ? -27.556 -1.068 20.844 1.00 80.56 415 THR A C 1
ATOM 3283 O O . THR A 1 415 ? -28.390 -1.966 20.897 1.00 80.56 415 THR A O 1
ATOM 3286 N N . SER A 1 416 ? -27.629 -0.097 19.930 1.00 76.06 416 SER A N 1
ATOM 3287 C CA . SER A 1 416 ? -28.702 -0.045 18.929 1.00 76.06 416 SER A CA 1
ATOM 3288 C C . SER A 1 416 ? -28.621 -1.208 17.937 1.00 76.06 416 SER A C 1
ATOM 3290 O O . SER A 1 416 ? -29.648 -1.782 17.585 1.00 76.06 416 SER A O 1
ATOM 3292 N N . THR A 1 417 ? -27.413 -1.600 17.533 1.00 80.19 417 THR A N 1
ATOM 3293 C CA . THR A 1 417 ? -27.167 -2.734 16.635 1.00 80.19 417 THR A CA 1
ATOM 3294 C C . THR A 1 417 ? -27.515 -4.063 17.306 1.00 80.19 417 THR A C 1
ATOM 3296 O O . THR A 1 417 ? -28.234 -4.872 16.727 1.00 80.19 417 THR A O 1
ATOM 3299 N N . ILE A 1 418 ? -27.087 -4.260 18.557 1.00 78.69 418 ILE A N 1
ATOM 3300 C CA . ILE A 1 418 ? -27.390 -5.466 19.344 1.00 78.69 418 ILE A CA 1
ATOM 3301 C C . ILE A 1 418 ? -28.896 -5.570 19.617 1.00 78.69 418 ILE A C 1
ATOM 3303 O O . ILE A 1 418 ? -29.474 -6.643 19.467 1.00 78.69 418 ILE A O 1
ATOM 3307 N N . LYS A 1 419 ? -29.557 -4.453 19.956 1.00 75.94 419 LYS A N 1
ATOM 3308 C CA . LYS A 1 419 ? -31.019 -4.413 20.114 1.00 75.94 419 LYS A CA 1
ATOM 3309 C C . LYS A 1 419 ? -31.736 -4.825 18.831 1.00 75.94 419 LYS A C 1
ATOM 3311 O O . LYS A 1 419 ? -32.653 -5.630 18.904 1.00 75.94 419 LYS A O 1
ATOM 3316 N N . LYS A 1 420 ? -31.309 -4.325 17.664 1.00 76.50 420 LYS A N 1
ATOM 3317 C CA . LYS A 1 420 ? -31.879 -4.744 16.373 1.00 76.50 420 LYS A CA 1
ATOM 3318 C C . LYS A 1 420 ? -31.742 -6.249 16.150 1.00 76.50 420 LYS A C 1
ATOM 3320 O O . LYS A 1 420 ? -32.713 -6.864 15.733 1.00 76.50 420 LYS A O 1
ATOM 3325 N N . ASN A 1 421 ? -30.584 -6.834 16.465 1.00 78.81 421 ASN A N 1
ATOM 3326 C CA . ASN A 1 421 ? -30.391 -8.282 16.352 1.00 78.81 421 ASN A CA 1
ATOM 3327 C C . ASN A 1 421 ? -31.364 -9.058 17.251 1.00 78.81 421 ASN A C 1
ATOM 3329 O O . ASN A 1 421 ? -32.034 -9.976 16.795 1.00 78.81 421 ASN A O 1
ATOM 3333 N N . ARG A 1 422 ? -31.515 -8.623 18.507 1.00 79.25 422 ARG A N 1
ATOM 3334 C CA . ARG A 1 422 ? -32.467 -9.221 19.448 1.00 79.25 422 ARG A CA 1
ATOM 3335 C C . ARG A 1 422 ? -33.916 -9.129 18.951 1.00 79.25 422 ARG A C 1
ATOM 3337 O O . ARG A 1 422 ? -34.632 -10.115 19.017 1.00 79.25 422 ARG A O 1
ATOM 3344 N N . VAL A 1 423 ? -34.339 -7.983 18.412 1.00 81.62 423 VAL A N 1
ATOM 3345 C CA . VAL A 1 423 ? -35.694 -7.821 17.846 1.00 81.62 423 VAL A CA 1
ATOM 3346 C C . VAL A 1 423 ? -35.933 -8.780 16.674 1.00 81.62 423 VAL A C 1
ATOM 3348 O O . VAL A 1 423 ? -37.035 -9.309 16.549 1.00 81.62 423 VAL A O 1
ATOM 3351 N N . ILE A 1 424 ? -34.920 -9.033 15.836 1.00 82.62 424 ILE A N 1
ATOM 3352 C CA . ILE A 1 424 ? -35.009 -10.010 14.738 1.00 82.62 424 ILE A CA 1
ATOM 3353 C C . ILE A 1 424 ? -35.221 -11.420 15.302 1.00 82.62 424 ILE A C 1
ATOM 3355 O O . ILE A 1 424 ? -36.203 -12.063 14.939 1.00 82.62 424 ILE A O 1
ATOM 3359 N N . GLU A 1 425 ? -34.379 -11.859 16.243 1.00 82.38 425 GLU A N 1
ATOM 3360 C CA . GLU A 1 425 ? -34.498 -13.179 16.887 1.00 82.38 425 GLU A CA 1
ATOM 3361 C C . GLU A 1 425 ? -35.860 -13.369 17.577 1.00 82.38 425 GLU A C 1
ATOM 3363 O O . GLU A 1 425 ? -36.509 -14.406 17.431 1.00 82.38 425 GLU A O 1
ATOM 3368 N N . GLU A 1 426 ? -36.323 -12.356 18.314 1.00 87.75 426 GLU A N 1
ATOM 3369 C CA . GLU A 1 426 ? -37.631 -12.369 18.969 1.00 87.75 426 GLU A CA 1
ATOM 3370 C C . GLU A 1 426 ? -38.777 -12.456 17.948 1.00 87.75 426 GLU A C 1
ATOM 3372 O O . GLU A 1 426 ? -39.745 -13.186 18.162 1.00 87.75 426 GLU A O 1
ATOM 3377 N N . THR A 1 427 ? -38.656 -11.762 16.813 1.00 87.56 427 THR A N 1
ATOM 3378 C CA . THR A 1 427 ? -39.655 -11.797 15.735 1.00 87.56 427 THR A CA 1
ATOM 3379 C C . THR A 1 427 ? -39.704 -13.161 15.053 1.00 87.56 427 THR A C 1
ATOM 3381 O O . THR A 1 427 ? -40.796 -13.684 14.853 1.00 87.56 427 THR A O 1
ATOM 3384 N N . GLU A 1 428 ? -38.560 -13.782 14.760 1.00 90.06 428 GLU A N 1
ATOM 3385 C CA . GLU A 1 428 ? -38.503 -15.122 14.154 1.00 90.06 428 GLU A CA 1
ATOM 3386 C C . GLU A 1 428 ? -39.199 -16.181 15.017 1.00 90.06 428 GLU A C 1
ATOM 3388 O O . GLU A 1 428 ? -39.942 -17.018 14.501 1.00 90.06 428 GLU A O 1
ATOM 3393 N N . ILE A 1 429 ? -39.004 -16.125 16.338 1.00 90.69 429 ILE A N 1
ATOM 3394 C CA . ILE A 1 429 ? -39.655 -17.046 17.277 1.00 90.69 429 ILE A CA 1
ATOM 3395 C C . ILE A 1 429 ? -41.183 -16.880 17.239 1.00 90.69 429 ILE A C 1
ATOM 3397 O O . ILE A 1 429 ? -41.908 -17.877 17.220 1.00 90.69 429 ILE A O 1
ATOM 3401 N N . ILE A 1 430 ? -41.680 -15.639 17.228 1.00 93.06 430 ILE A N 1
ATOM 3402 C CA . ILE A 1 430 ? -43.123 -15.356 17.198 1.00 93.06 430 ILE A CA 1
ATOM 3403 C C . ILE A 1 430 ? -43.746 -15.712 15.846 1.00 93.06 430 ILE A C 1
ATOM 3405 O O . ILE A 1 430 ? -44.827 -16.297 15.816 1.00 93.06 430 ILE A O 1
ATOM 3409 N N . GLU A 1 431 ? -43.073 -15.418 14.735 1.00 92.06 431 GLU A N 1
ATOM 3410 C CA . GLU A 1 431 ? -43.541 -15.799 13.398 1.00 92.06 431 GLU A CA 1
ATOM 3411 C C . GLU A 1 431 ? -43.608 -17.325 13.238 1.00 92.06 431 GLU A C 1
ATOM 3413 O O . GLU A 1 431 ? -44.570 -17.840 12.669 1.00 92.06 431 GLU A O 1
ATOM 3418 N N . GLU A 1 432 ? -42.658 -18.076 13.803 1.00 92.75 432 GLU A N 1
ATOM 3419 C CA . GLU A 1 432 ? -42.729 -19.542 13.823 1.00 92.75 432 GLU A CA 1
ATOM 3420 C C . GLU A 1 432 ? -43.927 -20.050 14.647 1.00 92.75 432 GLU A C 1
ATOM 3422 O O . GLU A 1 432 ? -44.647 -20.938 14.186 1.00 92.75 432 GLU A O 1
ATOM 3427 N N . ILE A 1 433 ? -44.206 -19.462 15.820 1.00 92.31 433 ILE A N 1
ATOM 3428 C CA . ILE A 1 433 ? -45.408 -19.784 16.615 1.00 92.31 433 ILE A CA 1
ATOM 3429 C C . ILE A 1 433 ? -46.682 -19.530 15.798 1.00 92.31 433 ILE A C 1
ATOM 3431 O O . ILE A 1 433 ? -47.530 -20.417 15.681 1.00 92.31 433 ILE A O 1
ATOM 3435 N N . LEU A 1 434 ? -46.811 -18.346 15.195 1.00 91.81 434 LEU A N 1
ATOM 3436 C CA . LEU A 1 434 ? -47.987 -17.968 14.406 1.00 91.81 434 LEU A CA 1
ATOM 3437 C C . LEU A 1 434 ? -48.168 -18.851 13.174 1.00 91.81 434 LEU A C 1
ATOM 3439 O O . LEU A 1 434 ? -49.289 -19.228 12.841 1.00 91.81 434 LEU A O 1
ATOM 3443 N N . LYS A 1 435 ? -47.071 -19.228 12.520 1.00 93.50 435 LYS A N 1
ATOM 3444 C CA . LYS A 1 435 ? -47.082 -20.132 11.372 1.00 93.50 435 LYS A CA 1
ATOM 3445 C C . LYS A 1 435 ? -47.596 -21.522 11.742 1.00 93.50 435 LYS A C 1
ATOM 3447 O O . LYS A 1 435 ? -48.409 -22.067 10.996 1.00 93.50 435 LYS A O 1
ATOM 3452 N N . ARG A 1 436 ? -47.158 -22.093 12.871 1.00 93.94 436 ARG A N 1
ATOM 3453 C CA . ARG A 1 436 ? -47.658 -23.395 13.353 1.00 93.94 436 ARG A CA 1
ATOM 3454 C C . ARG A 1 436 ? -49.132 -23.323 13.744 1.00 93.94 436 ARG A C 1
ATOM 3456 O O . ARG A 1 436 ? -49.900 -24.204 13.363 1.00 93.94 436 ARG A O 1
ATOM 3463 N N . LEU A 1 437 ? -49.541 -22.242 14.412 1.00 90.81 437 LEU A N 1
ATOM 3464 C CA . LEU A 1 437 ? -50.943 -22.004 14.771 1.00 90.81 437 LEU A CA 1
ATOM 3465 C C . LEU A 1 437 ? -51.829 -21.866 13.529 1.00 90.81 437 LEU A C 1
ATOM 3467 O O . LEU A 1 437 ? -52.864 -22.519 13.439 1.00 90.81 437 LEU A O 1
ATOM 3471 N N . GLY A 1 438 ? -51.397 -21.082 12.538 1.00 88.25 438 GLY A N 1
ATOM 3472 C CA . GLY A 1 438 ? -52.126 -20.887 11.284 1.00 88.25 438 GLY A CA 1
ATOM 3473 C C . GLY A 1 438 ? -52.278 -22.163 10.451 1.00 88.25 438 GLY A C 1
ATOM 3474 O O . GLY A 1 438 ? -53.223 -22.281 9.676 1.00 88.25 438 GLY A O 1
ATOM 3475 N N . LYS A 1 439 ? -51.378 -23.137 10.629 1.00 90.88 439 LYS A N 1
ATOM 3476 C CA . LYS A 1 439 ? -51.455 -24.469 10.011 1.00 90.88 439 LYS A CA 1
ATOM 3477 C C . LYS A 1 439 ? -52.221 -25.503 10.842 1.00 90.88 439 LYS A C 1
ATOM 3479 O O . LYS A 1 439 ? -52.397 -26.623 10.371 1.00 90.88 439 LYS A O 1
ATOM 3484 N N . GLY A 1 440 ? -52.647 -25.161 12.060 1.00 84.81 440 GLY A N 1
ATOM 3485 C CA . GLY A 1 440 ? -53.275 -26.106 12.985 1.00 84.81 440 GLY A CA 1
ATOM 3486 C C . GLY A 1 440 ? -52.330 -27.210 13.470 1.00 84.81 440 GLY A C 1
ATOM 3487 O O . GLY A 1 440 ? -52.776 -28.316 13.766 1.00 84.81 440 GLY A O 1
ATOM 3488 N N . GLU A 1 441 ? -51.020 -26.950 13.520 1.00 88.62 441 GLU A N 1
ATOM 3489 C CA . GLU A 1 441 ? -50.054 -27.922 14.031 1.00 88.62 441 GLU A CA 1
ATOM 3490 C C . GLU A 1 441 ? -50.226 -28.095 15.549 1.00 88.62 441 GLU A C 1
ATOM 3492 O O . GLU A 1 441 ? -50.262 -27.125 16.299 1.00 88.62 441 GLU A O 1
ATOM 3497 N N . ALA A 1 442 ? -50.268 -29.338 16.033 1.00 87.88 442 ALA A N 1
ATOM 3498 C CA . ALA A 1 442 ? -50.437 -29.630 17.462 1.00 87.88 442 ALA A CA 1
ATOM 3499 C C . ALA A 1 442 ? -49.148 -29.445 18.299 1.00 87.88 442 ALA A C 1
ATOM 3501 O O . ALA A 1 442 ? -49.125 -29.747 19.491 1.00 87.88 442 ALA A O 1
ATOM 3502 N N . THR A 1 443 ? -48.057 -28.973 17.684 1.00 92.62 443 THR A N 1
ATOM 3503 C CA . THR A 1 443 ? -46.734 -28.761 18.305 1.00 92.62 443 THR A CA 1
ATOM 3504 C C . THR A 1 443 ? -46.510 -27.312 18.753 1.00 92.62 443 THR A C 1
ATOM 3506 O O . THR A 1 443 ? -45.372 -26.858 18.901 1.00 92.62 443 THR A O 1
ATOM 3509 N N . VAL A 1 444 ? -47.589 -26.564 18.962 1.00 95.25 444 VAL A N 1
ATOM 3510 C CA . VAL A 1 444 ? -47.570 -25.193 19.469 1.00 95.25 444 VAL A CA 1
ATOM 3511 C C . VAL A 1 444 ? -48.750 -24.989 20.415 1.00 95.25 444 VAL A C 1
ATOM 3513 O O . VAL A 1 444 ? -49.813 -25.575 20.231 1.00 95.25 444 VAL A O 1
ATOM 3516 N N . THR A 1 445 ? -48.558 -24.175 21.445 1.00 93.88 445 THR A N 1
ATOM 3517 C CA . THR A 1 445 ? -49.612 -23.800 22.392 1.00 93.88 445 THR A CA 1
ATOM 3518 C C . THR A 1 445 ? -49.454 -22.344 22.823 1.00 93.88 445 THR A C 1
ATOM 3520 O O . THR A 1 445 ? -48.380 -21.758 22.658 1.00 93.88 445 THR A O 1
ATOM 3523 N N . TYR A 1 446 ? -50.520 -21.740 23.340 1.00 93.94 446 TYR A N 1
ATOM 3524 C CA . TYR A 1 446 ? -50.529 -20.362 23.825 1.00 93.94 446 TYR A CA 1
ATOM 3525 C C . TYR A 1 446 ? -51.489 -20.185 25.002 1.00 93.94 446 TYR A C 1
ATOM 3527 O O . TYR A 1 446 ? -52.397 -20.989 25.214 1.00 93.94 446 TYR A O 1
ATOM 3535 N N . GLY A 1 447 ? -51.269 -19.127 25.781 1.00 91.50 447 GLY A N 1
ATOM 3536 C CA . GLY A 1 447 ? -52.027 -18.842 26.996 1.00 91.50 447 GLY A CA 1
ATOM 3537 C C . GLY A 1 447 ? -51.644 -19.727 28.190 1.00 91.50 447 GLY A C 1
ATOM 3538 O O . GLY A 1 447 ? -51.032 -20.789 28.054 1.00 91.50 447 GLY A O 1
ATOM 3539 N N . PHE A 1 448 ? -52.000 -19.267 29.389 1.00 90.38 448 PHE A N 1
ATOM 3540 C CA . PHE A 1 448 ? -51.582 -19.858 30.666 1.00 90.38 448 PHE A CA 1
ATOM 3541 C C . PHE A 1 448 ? -51.987 -21.323 30.839 1.00 90.38 448 PHE A C 1
ATOM 3543 O O . PHE A 1 448 ? -51.127 -22.166 31.082 1.00 90.38 448 PHE A O 1
ATOM 3550 N N . ALA A 1 449 ? -53.270 -21.644 30.663 1.00 89.81 449 ALA A N 1
ATOM 3551 C CA . ALA A 1 449 ? -53.792 -22.980 30.949 1.00 89.81 449 ALA A CA 1
ATOM 3552 C C . ALA A 1 449 ? -53.181 -24.071 30.051 1.00 89.81 449 ALA A C 1
ATOM 3554 O O . ALA A 1 449 ? -52.729 -25.108 30.539 1.00 89.81 449 ALA A O 1
ATOM 3555 N N . GLU A 1 450 ? -53.136 -23.842 28.737 1.00 90.62 450 GLU A N 1
ATOM 3556 C CA . GLU A 1 450 ? -52.622 -24.837 27.790 1.00 90.62 450 GLU A CA 1
ATOM 3557 C C . GLU A 1 450 ? -51.095 -24.967 27.862 1.00 90.62 450 GLU A C 1
ATOM 3559 O O . GLU A 1 450 ? -50.553 -26.069 27.738 1.00 90.62 450 GLU A O 1
ATOM 3564 N N . THR A 1 451 ? -50.391 -23.870 28.154 1.00 92.50 451 THR A N 1
ATOM 3565 C CA . THR A 1 451 ? -48.938 -23.900 28.367 1.00 92.50 451 THR A CA 1
ATOM 3566 C C . THR A 1 451 ? -48.571 -24.611 29.670 1.00 92.50 451 THR A C 1
ATOM 3568 O O . THR A 1 451 ? -47.603 -25.371 29.691 1.00 92.50 451 THR A O 1
ATOM 3571 N N . GLU A 1 452 ? -49.349 -24.440 30.744 1.00 93.38 452 GLU A N 1
ATOM 3572 C CA . GLU A 1 452 ? -49.134 -25.159 32.006 1.00 93.38 452 GLU A CA 1
ATOM 3573 C C . GLU A 1 452 ? -49.296 -26.676 31.819 1.00 93.38 452 GLU A C 1
ATOM 3575 O O . GLU A 1 452 ? -48.457 -27.457 32.269 1.00 93.38 452 GLU A O 1
ATOM 3580 N N . LYS A 1 453 ? -50.332 -27.117 31.092 1.00 92.19 453 LYS A N 1
ATOM 3581 C CA . LYS A 1 453 ? -50.509 -28.539 30.747 1.00 92.19 453 LYS A CA 1
ATOM 3582 C C . LYS A 1 453 ? -49.311 -29.075 29.961 1.00 92.19 453 LYS A C 1
ATOM 3584 O O . LYS A 1 453 ? -48.783 -30.142 30.283 1.00 92.19 453 LYS A O 1
ATOM 3589 N N . ALA A 1 454 ? -48.845 -28.321 28.965 1.00 93.31 454 ALA A N 1
ATOM 3590 C CA . ALA A 1 454 ? -47.681 -28.695 28.169 1.00 93.31 454 ALA A CA 1
ATOM 3591 C C . ALA A 1 454 ? -46.395 -28.785 29.009 1.00 93.31 454 ALA A C 1
ATOM 3593 O O . ALA A 1 454 ? -45.593 -29.707 28.826 1.00 93.31 454 ALA A O 1
ATOM 3594 N N . ALA A 1 455 ? -46.209 -27.857 29.951 1.00 92.94 455 ALA A N 1
ATOM 3595 C CA . ALA A 1 455 ? -45.094 -27.845 30.895 1.00 92.94 455 ALA A CA 1
ATOM 3596 C C . ALA A 1 455 ? -45.114 -29.080 31.809 1.00 92.94 455 ALA A C 1
ATOM 3598 O O . ALA A 1 455 ? -44.104 -29.787 31.923 1.00 92.94 455 ALA A O 1
ATOM 3599 N N . LYS A 1 456 ? -46.283 -29.426 32.365 1.00 93.00 456 LYS A N 1
ATOM 3600 C CA . LYS A 1 456 ? -46.489 -30.617 33.209 1.00 93.00 456 LYS A CA 1
ATOM 3601 C C . LYS A 1 456 ? -46.193 -31.920 32.475 1.00 93.00 456 LYS A C 1
ATOM 3603 O O . LYS A 1 456 ? -45.592 -32.824 33.055 1.00 93.00 456 LYS A O 1
ATOM 3608 N N . LEU A 1 457 ? -46.498 -31.997 31.185 1.00 92.00 457 LEU A N 1
ATOM 3609 C CA . LEU A 1 457 ? -46.164 -33.158 30.356 1.00 92.00 457 LEU A CA 1
ATOM 3610 C C . LEU A 1 457 ? -44.698 -33.156 29.884 1.00 92.00 457 LEU A C 1
ATOM 3612 O O . LEU A 1 457 ? -44.171 -34.187 29.481 1.00 92.00 457 LEU A O 1
ATOM 3616 N N . GLY A 1 458 ? -43.989 -32.029 29.988 1.00 92.25 458 GLY A N 1
ATOM 3617 C CA . GLY A 1 458 ? -42.622 -31.899 29.470 1.00 92.25 458 GLY A CA 1
ATOM 3618 C C . GLY A 1 458 ? -42.564 -31.776 27.951 1.00 92.25 458 GLY A C 1
ATOM 3619 O O . GLY A 1 458 ? -41.530 -32.055 27.347 1.00 92.25 458 GLY A O 1
ATOM 3620 N N . ALA A 1 459 ? -43.674 -31.374 27.332 1.00 93.69 459 ALA A N 1
ATOM 3621 C CA . ALA A 1 459 ? -43.762 -31.174 25.896 1.00 93.69 459 ALA A CA 1
ATOM 3622 C C . ALA A 1 459 ? -43.055 -29.890 25.449 1.00 93.69 459 ALA A C 1
ATOM 3624 O O . ALA A 1 459 ? -42.697 -29.781 24.285 1.00 93.69 459 ALA A O 1
ATOM 3625 N N . VAL A 1 460 ? -42.825 -28.921 26.340 1.00 96.12 460 VAL A N 1
ATOM 3626 C CA . VAL A 1 460 ? -42.272 -27.611 25.967 1.00 96.12 460 VAL A CA 1
ATOM 3627 C C . VAL A 1 460 ? -40.793 -27.704 25.568 1.00 96.12 460 VAL A C 1
ATOM 3629 O O . VAL A 1 460 ? -39.922 -28.101 26.344 1.00 96.12 460 VAL A O 1
ATOM 3632 N N . GLU A 1 461 ? -40.495 -27.295 24.337 1.00 95.44 461 GLU A N 1
ATOM 3633 C CA . GLU A 1 461 ? -39.135 -27.059 23.851 1.00 95.44 461 GLU A CA 1
ATOM 3634 C C . GLU A 1 461 ? -38.677 -25.641 24.191 1.00 95.44 461 GLU A C 1
ATOM 3636 O O . GLU A 1 461 ? -37.599 -25.447 24.759 1.00 95.44 461 GLU A O 1
ATOM 3641 N N . LYS A 1 462 ? -39.509 -24.652 23.851 1.00 96.50 462 LYS A N 1
ATOM 3642 C CA . LYS A 1 462 ? -39.219 -23.233 24.040 1.00 96.50 462 LYS A CA 1
ATOM 3643 C C . LYS A 1 462 ? -40.479 -22.500 24.493 1.00 96.50 462 LYS A C 1
ATOM 3645 O O . LYS A 1 462 ? -41.443 -22.430 23.736 1.00 96.50 462 LYS A O 1
ATOM 3650 N N . LEU A 1 463 ? -40.447 -21.953 25.704 1.00 96.38 463 LEU A N 1
ATOM 3651 C CA . LEU A 1 463 ? -41.431 -21.015 26.233 1.00 96.38 463 LEU A CA 1
ATOM 3652 C C . LEU A 1 463 ? -41.063 -19.593 25.823 1.00 96.38 463 LEU A C 1
ATOM 3654 O O . LEU A 1 463 ? -39.895 -19.205 25.860 1.00 96.38 463 LEU A O 1
ATOM 3658 N N . VAL A 1 464 ? -42.076 -18.810 25.495 1.00 95.81 464 VAL A N 1
ATOM 3659 C CA . VAL A 1 464 ? -41.966 -17.420 25.088 1.00 95.81 464 VAL A CA 1
ATOM 3660 C C . VAL A 1 464 ? -42.926 -16.596 25.940 1.00 95.81 464 VAL A C 1
ATOM 3662 O O . VAL A 1 464 ? -44.119 -16.886 25.979 1.00 95.81 464 VAL A O 1
ATOM 3665 N N . VAL A 1 465 ? -42.407 -15.594 26.648 1.00 94.44 465 VAL A N 1
ATOM 3666 C CA . VAL A 1 465 ? -43.163 -14.797 27.628 1.00 94.44 465 VAL A CA 1
ATOM 3667 C C . VAL A 1 465 ? -43.006 -13.318 27.309 1.00 94.44 465 VAL A C 1
ATOM 3669 O O . VAL A 1 465 ? -41.884 -12.837 27.162 1.00 94.44 465 VAL A O 1
ATOM 3672 N N . ALA A 1 466 ? -44.108 -12.577 27.227 1.00 93.31 466 ALA A N 1
ATOM 3673 C CA . ALA A 1 466 ? -44.045 -11.130 27.067 1.00 93.31 466 ALA A CA 1
ATOM 3674 C C . ALA A 1 466 ? -43.516 -10.471 28.353 1.00 93.31 466 ALA A C 1
ATOM 3676 O O . ALA A 1 466 ? -43.954 -10.782 29.463 1.00 93.31 466 ALA A O 1
ATOM 3677 N N . ASP A 1 467 ? -42.601 -9.513 28.221 1.00 89.88 467 ASP A N 1
ATOM 3678 C CA . ASP A 1 467 ? -42.027 -8.793 29.363 1.00 89.88 467 ASP A CA 1
ATOM 3679 C C . ASP A 1 467 ? -43.088 -8.076 30.216 1.00 89.88 467 ASP A C 1
ATOM 3681 O O . ASP A 1 467 ? -42.983 -8.033 31.443 1.00 89.88 467 ASP A O 1
ATOM 3685 N N . SER A 1 468 ? -44.144 -7.558 29.585 1.00 87.88 468 SER A N 1
ATOM 3686 C CA . SER A 1 468 ? -45.268 -6.941 30.284 1.00 87.88 468 SER A CA 1
ATOM 3687 C C . SER A 1 468 ? -46.066 -7.953 31.107 1.00 87.88 468 SER A C 1
ATOM 3689 O O . SER A 1 468 ? -46.502 -7.599 32.197 1.00 87.88 468 SER A O 1
ATOM 3691 N N . THR A 1 469 ? -46.182 -9.205 30.652 1.00 87.56 469 THR A N 1
ATOM 3692 C CA . THR A 1 469 ? -46.846 -10.291 31.386 1.00 87.56 469 THR A CA 1
ATOM 3693 C C . THR A 1 469 ? -46.066 -10.648 32.648 1.00 87.56 469 THR A C 1
ATOM 3695 O O . THR A 1 469 ? -46.667 -10.861 33.688 1.00 87.56 469 THR A O 1
ATOM 3698 N N . LEU A 1 470 ? -44.731 -10.592 32.616 1.00 83.06 470 LEU A N 1
ATOM 3699 C CA . LEU A 1 470 ? -43.905 -10.752 33.823 1.00 83.06 470 LEU A CA 1
ATOM 3700 C C . LEU A 1 470 ? -44.025 -9.574 34.798 1.00 83.06 470 LEU A C 1
ATOM 3702 O O . LEU A 1 470 ? -43.966 -9.759 36.010 1.00 83.06 470 LEU A O 1
ATOM 3706 N N . ARG A 1 471 ? -44.130 -8.345 34.278 1.00 82.00 471 ARG A N 1
ATOM 3707 C CA . ARG A 1 471 ? -44.101 -7.121 35.100 1.00 82.00 471 ARG A CA 1
ATOM 3708 C C . ARG A 1 471 ? -45.461 -6.701 35.652 1.00 82.00 471 ARG A C 1
ATOM 3710 O O . ARG A 1 471 ? -45.485 -5.987 36.648 1.00 82.00 471 ARG A O 1
ATOM 3717 N N . LYS A 1 472 ? -46.552 -7.056 34.971 1.00 80.06 472 LYS A N 1
ATOM 3718 C CA . LYS A 1 472 ? -47.920 -6.597 35.266 1.00 80.06 472 LYS A CA 1
ATOM 3719 C C . LYS A 1 472 ? -48.861 -7.719 35.717 1.00 80.06 472 LYS A C 1
ATOM 3721 O O . LYS A 1 472 ? -50.037 -7.432 35.904 1.00 80.06 472 LYS A O 1
ATOM 3726 N N . ALA A 1 473 ? -48.375 -8.955 35.849 1.00 77.94 473 ALA A N 1
ATOM 3727 C CA . ALA A 1 473 ? -49.154 -10.039 36.441 1.00 77.94 473 ALA A CA 1
ATOM 3728 C C . ALA A 1 473 ? -49.555 -9.685 37.879 1.00 77.94 473 ALA A C 1
ATOM 3730 O O . ALA A 1 473 ? -48.760 -9.087 38.613 1.00 77.94 473 ALA A O 1
ATOM 3731 N N . ASP A 1 474 ? -50.777 -10.052 38.260 1.00 83.62 474 ASP A N 1
ATOM 3732 C CA . ASP A 1 474 ? -51.183 -10.056 39.661 1.00 83.62 474 ASP A CA 1
ATOM 3733 C C . ASP A 1 474 ? -50.440 -11.163 40.436 1.00 83.62 474 ASP A C 1
ATOM 3735 O O . ASP A 1 474 ? -49.669 -11.944 39.869 1.00 83.62 474 ASP A O 1
ATOM 3739 N N . ASP A 1 475 ? -50.607 -11.196 41.758 1.00 79.50 475 ASP A N 1
ATOM 3740 C CA . ASP A 1 475 ? -49.856 -12.128 42.605 1.00 79.50 475 ASP A CA 1
ATOM 3741 C C . ASP A 1 475 ? -50.155 -13.602 42.262 1.00 79.50 475 ASP A C 1
ATOM 3743 O O . ASP A 1 475 ? -49.263 -14.449 42.370 1.00 79.50 475 ASP A O 1
ATOM 3747 N N . GLU A 1 476 ? -51.369 -13.920 41.799 1.00 81.19 476 GLU A N 1
ATOM 3748 C CA . GLU A 1 476 ? -51.758 -15.280 41.409 1.00 81.19 476 GLU A CA 1
ATOM 3749 C C . GLU A 1 476 ? -51.132 -15.692 40.068 1.00 81.19 476 GLU A C 1
ATOM 3751 O O . GLU A 1 476 ? -50.458 -16.729 39.997 1.00 81.19 476 GLU A O 1
ATOM 3756 N N . ASP A 1 477 ? -51.270 -14.864 39.029 1.00 81.25 477 ASP A N 1
ATOM 3757 C CA . ASP A 1 477 ? -50.699 -15.107 37.701 1.00 81.25 477 ASP A CA 1
ATOM 3758 C C . ASP A 1 477 ? -49.172 -15.145 37.748 1.00 81.25 477 ASP A C 1
ATOM 3760 O O . ASP A 1 477 ? -48.534 -15.940 37.048 1.00 81.25 477 ASP A O 1
ATOM 3764 N N . ARG A 1 478 ? -48.556 -14.332 38.611 1.00 84.56 478 ARG A N 1
ATOM 3765 C CA . ARG A 1 478 ? -47.107 -14.336 38.810 1.00 84.56 478 ARG A CA 1
ATOM 3766 C C . ARG A 1 478 ? -46.626 -15.659 39.402 1.00 84.56 478 ARG A C 1
ATOM 3768 O O . ARG A 1 478 ? -45.670 -16.240 38.886 1.00 84.56 478 ARG A O 1
ATOM 3775 N N . LEU A 1 479 ? -47.284 -16.154 40.452 1.00 85.88 479 LEU A N 1
ATOM 3776 C CA . LEU A 1 479 ? -46.952 -17.442 41.074 1.00 85.88 479 LEU A CA 1
ATOM 3777 C C . LEU A 1 479 ? -47.165 -18.614 40.108 1.00 85.88 479 LEU A C 1
ATOM 3779 O O . LEU A 1 479 ? -46.392 -19.580 40.117 1.00 85.88 479 LEU A O 1
ATOM 3783 N N . LEU A 1 480 ? -48.199 -18.538 39.268 1.00 86.75 480 LEU A N 1
ATOM 3784 C CA . LEU A 1 480 ? -48.451 -19.519 38.219 1.00 86.75 480 LEU A CA 1
ATOM 3785 C C . LEU A 1 480 ? -47.343 -19.496 37.157 1.00 86.75 480 LEU A C 1
ATOM 3787 O O . LEU A 1 480 ? -46.799 -20.546 36.812 1.00 86.75 480 LEU A O 1
ATOM 3791 N N . LEU A 1 481 ? -46.962 -18.312 36.677 1.00 90.12 481 LEU A N 1
ATOM 3792 C CA . LEU A 1 481 ? -45.911 -18.143 35.676 1.00 90.12 481 LEU A CA 1
ATOM 3793 C C . LEU A 1 481 ? -44.552 -18.637 36.187 1.00 90.12 481 LEU A C 1
ATOM 3795 O O . LEU A 1 481 ? -43.867 -19.378 35.482 1.00 90.12 481 LEU A O 1
ATOM 3799 N N . GLU A 1 482 ? -44.188 -18.296 37.426 1.00 89.88 482 GLU A N 1
ATOM 3800 C CA . GLU A 1 482 ? -42.963 -18.778 38.075 1.00 89.88 482 GLU A CA 1
ATOM 3801 C C . GLU A 1 482 ? -42.941 -20.313 38.168 1.00 89.88 482 GLU A C 1
ATOM 3803 O O . GLU A 1 482 ? -41.909 -20.942 37.913 1.00 89.88 482 GLU A O 1
ATOM 3808 N N . ARG A 1 483 ? -44.088 -20.941 38.460 1.00 91.38 483 ARG A N 1
ATOM 3809 C CA . ARG A 1 483 ? -44.223 -22.405 38.480 1.00 91.38 483 ARG A CA 1
ATOM 3810 C C . ARG A 1 483 ? -44.024 -23.017 37.095 1.00 91.38 483 ARG A C 1
ATOM 3812 O O . ARG A 1 483 ? -43.245 -23.960 36.967 1.00 91.38 483 ARG A O 1
ATOM 3819 N N . ILE A 1 484 ? -44.678 -22.465 36.072 1.00 93.38 484 ILE A N 1
ATOM 3820 C CA . ILE A 1 484 ? -44.558 -22.915 34.676 1.00 93.38 484 ILE A CA 1
ATOM 3821 C C . ILE A 1 484 ? -43.100 -22.824 34.211 1.00 93.38 484 ILE A C 1
ATOM 3823 O O . ILE A 1 484 ? -42.555 -23.799 33.695 1.00 93.38 484 ILE A O 1
ATOM 3827 N N . MET A 1 485 ? -42.447 -21.680 34.434 1.00 93.62 485 MET A N 1
ATOM 3828 C CA . MET A 1 485 ? -41.044 -21.466 34.070 1.00 93.62 485 MET A CA 1
ATOM 3829 C C . MET A 1 485 ? -40.130 -22.498 34.743 1.00 93.62 485 MET A C 1
ATOM 3831 O O . MET A 1 485 ? -39.322 -23.140 34.070 1.00 93.62 485 MET A O 1
ATOM 3835 N N . LYS A 1 486 ? -40.314 -22.730 36.048 1.00 93.88 486 LYS A N 1
ATOM 3836 C CA . LYS A 1 486 ? -39.517 -23.695 36.813 1.00 93.88 486 LYS A CA 1
ATOM 3837 C C . LYS A 1 486 ? -39.699 -25.133 36.323 1.00 93.88 486 LYS A C 1
ATOM 3839 O O . LYS A 1 486 ? -38.717 -25.862 36.206 1.00 93.88 486 LYS A O 1
ATOM 3844 N N . GLU A 1 487 ? -40.928 -25.551 36.020 1.00 93.75 487 GLU A N 1
ATOM 3845 C CA . GLU A 1 487 ? -41.196 -26.889 35.473 1.00 93.75 487 GLU A CA 1
ATOM 3846 C C . GLU A 1 487 ? -40.544 -27.096 34.100 1.00 93.75 487 GLU A C 1
ATOM 3848 O O . GLU A 1 487 ? -40.028 -28.178 33.808 1.00 93.75 487 GLU A O 1
ATOM 3853 N N . ILE A 1 488 ? -40.546 -26.061 33.260 1.00 94.69 488 ILE A N 1
ATOM 3854 C CA . ILE A 1 488 ? -39.958 -26.106 31.919 1.00 94.69 488 ILE A CA 1
ATOM 3855 C C . ILE A 1 488 ? -38.434 -26.182 32.004 1.00 94.69 488 ILE A C 1
ATOM 3857 O O . ILE A 1 488 ? -37.842 -27.036 31.343 1.00 94.69 488 ILE A O 1
ATOM 3861 N N . GLU A 1 489 ? -37.800 -25.370 32.852 1.00 92.75 489 GLU A N 1
ATOM 3862 C CA . GLU A 1 489 ? -36.351 -25.437 33.087 1.00 92.75 489 GLU A CA 1
ATOM 3863 C C . GLU A 1 489 ? -35.924 -26.808 33.624 1.00 92.75 489 GLU A C 1
ATOM 3865 O O . GLU A 1 489 ? -34.977 -27.402 33.108 1.00 92.75 489 GLU A O 1
ATOM 3870 N N . GLN A 1 490 ? -36.665 -27.368 34.589 1.00 93.62 490 GLN A N 1
ATOM 3871 C CA . GLN A 1 490 ? -36.402 -28.710 35.130 1.00 93.62 490 GLN A CA 1
ATOM 3872 C C . GLN A 1 490 ? -36.473 -29.813 34.064 1.00 93.62 490 GLN A C 1
ATOM 3874 O O . GLN A 1 490 ? -35.817 -30.845 34.200 1.00 93.62 490 GLN A O 1
ATOM 3879 N N . LYS A 1 491 ? -37.241 -29.600 32.992 1.00 94.62 491 LYS A N 1
ATOM 3880 C CA . LYS A 1 491 ? -37.381 -30.529 31.860 1.00 94.62 491 LYS A CA 1
ATOM 3881 C C . LYS A 1 491 ? -36.536 -30.119 30.645 1.00 94.62 491 LYS A C 1
ATOM 3883 O O . LYS A 1 491 ? -36.766 -30.604 29.531 1.00 94.62 491 LYS A O 1
ATOM 3888 N N . ASN A 1 492 ? -35.521 -29.274 30.847 1.00 91.56 492 ASN A N 1
ATOM 3889 C CA . ASN A 1 492 ? -34.591 -28.769 29.827 1.00 91.56 492 ASN A CA 1
ATOM 3890 C C . ASN A 1 492 ? -35.255 -27.965 28.692 1.00 91.56 492 ASN A C 1
ATOM 3892 O O . ASN A 1 492 ? -34.761 -27.953 27.564 1.00 91.56 492 ASN A O 1
ATOM 3896 N N . GLY A 1 493 ? -36.405 -27.340 28.937 1.00 91.62 493 GLY A N 1
ATOM 3897 C CA . GLY A 1 493 ? -36.987 -26.370 28.013 1.00 91.62 493 GLY A CA 1
ATOM 3898 C C . GLY A 1 493 ? -36.289 -25.012 28.118 1.00 91.62 493 GLY A C 1
ATOM 3899 O O . GLY A 1 493 ? -35.770 -24.641 29.169 1.00 91.62 493 GLY A O 1
ATOM 3900 N N . LYS A 1 494 ? -36.256 -24.266 27.012 1.00 94.44 494 LYS A N 1
ATOM 3901 C CA . LYS A 1 494 ? -35.679 -22.913 26.956 1.00 94.44 494 LYS A CA 1
ATOM 3902 C C . LYS A 1 494 ? -36.755 -21.870 27.232 1.00 94.44 494 LYS A C 1
ATOM 3904 O O . LYS A 1 494 ? -37.890 -22.049 26.807 1.00 94.44 494 LYS A O 1
ATOM 3909 N N . ILE A 1 495 ? -36.393 -20.759 27.865 1.00 94.69 495 ILE A N 1
ATOM 3910 C CA . ILE A 1 495 ? -37.308 -19.635 28.096 1.00 94.69 495 ILE A CA 1
ATOM 3911 C C . ILE A 1 495 ? -36.764 -18.391 27.393 1.00 94.69 495 ILE A C 1
ATOM 3913 O O . ILE A 1 495 ? -35.590 -18.055 27.537 1.00 94.69 495 ILE A O 1
ATOM 3917 N N . ALA A 1 496 ? -37.619 -17.715 26.628 1.00 92.12 496 ALA A N 1
ATOM 3918 C CA . ALA A 1 496 ? -37.330 -16.453 25.961 1.00 92.12 496 ALA A CA 1
ATOM 3919 C C . ALA A 1 496 ? -38.305 -15.371 26.442 1.00 92.12 496 ALA A C 1
ATOM 3921 O O . ALA A 1 496 ? -39.519 -15.569 26.421 1.00 92.12 496 ALA A O 1
ATOM 3922 N N . ILE A 1 497 ? -37.773 -14.222 26.859 1.00 92.38 497 ILE A N 1
ATOM 3923 C CA . ILE A 1 497 ? -38.578 -13.059 27.248 1.00 92.38 497 ILE A CA 1
ATOM 3924 C C . ILE A 1 497 ? -38.606 -12.083 26.075 1.00 92.38 497 ILE A C 1
ATOM 3926 O O . ILE A 1 497 ? -37.553 -11.590 25.669 1.00 92.38 497 ILE A O 1
ATOM 3930 N N . ILE A 1 498 ? -39.802 -11.797 25.569 1.00 91.75 498 ILE A N 1
ATOM 3931 C CA . ILE A 1 498 ? -40.036 -10.953 24.394 1.00 91.75 498 ILE A CA 1
ATOM 3932 C C . ILE A 1 498 ? -40.421 -9.551 24.831 1.00 91.75 498 ILE A C 1
ATOM 3934 O O . ILE A 1 498 ? -41.297 -9.377 25.684 1.00 91.75 498 ILE A O 1
ATOM 3938 N N . SER A 1 499 ? -39.777 -8.547 24.246 1.00 88.81 499 SER A N 1
ATOM 3939 C CA . SER A 1 499 ? -40.107 -7.159 24.531 1.00 88.81 499 SER A CA 1
ATOM 3940 C C . SER A 1 499 ? -41.425 -6.763 23.877 1.00 88.81 499 SER A C 1
ATOM 3942 O O . SER A 1 499 ? -41.665 -7.009 22.697 1.00 88.81 499 SER A O 1
ATOM 3944 N N . THR A 1 500 ? -42.278 -6.082 24.635 1.00 87.81 500 THR A N 1
ATOM 3945 C CA . THR A 1 500 ? -43.551 -5.544 24.129 1.00 87.81 500 THR A CA 1
ATOM 3946 C C . THR A 1 500 ? -43.405 -4.207 23.401 1.00 87.81 500 THR A C 1
ATOM 3948 O O . THR A 1 500 ? -44.394 -3.643 22.944 1.00 87.81 500 THR A O 1
ATOM 3951 N N . GLU A 1 501 ? -42.172 -3.719 23.225 1.00 85.00 501 GLU A N 1
ATOM 3952 C CA . GLU A 1 501 ? -41.854 -2.475 22.511 1.00 85.00 501 GLU A CA 1
ATOM 3953 C C . GLU A 1 501 ? -41.851 -2.621 20.973 1.00 85.00 501 GLU A C 1
ATOM 3955 O O . GLU A 1 501 ? -41.645 -1.635 20.265 1.00 85.00 501 GLU A O 1
ATOM 3960 N N . HIS A 1 502 ? -42.075 -3.824 20.431 1.00 84.69 502 HIS A N 1
ATOM 3961 C CA . HIS A 1 502 ? -42.183 -4.072 18.987 1.00 84.69 502 HIS A CA 1
ATOM 3962 C C . HIS A 1 502 ? -43.324 -5.037 18.628 1.00 84.69 502 HIS A C 1
ATOM 3964 O O . HIS A 1 502 ? -43.940 -5.665 19.489 1.00 84.69 502 HIS A O 1
ATOM 3970 N N . GLU A 1 503 ? -43.604 -5.157 17.325 1.00 87.31 503 GLU A N 1
ATOM 3971 C CA . GLU A 1 503 ? -44.760 -5.882 16.775 1.00 87.31 503 GLU A CA 1
ATOM 3972 C C . GLU A 1 503 ? -44.863 -7.334 17.267 1.00 87.31 503 GLU A C 1
ATOM 3974 O O . GLU A 1 503 ? -45.947 -7.784 17.630 1.00 87.31 503 GLU A O 1
ATOM 3979 N N . ALA A 1 504 ? -43.743 -8.060 17.338 1.00 87.56 504 ALA A N 1
ATOM 3980 C CA . ALA A 1 504 ? -43.726 -9.443 17.818 1.00 87.56 504 ALA A CA 1
ATOM 3981 C C . ALA A 1 504 ? -44.224 -9.573 19.272 1.00 87.56 504 ALA A C 1
ATOM 3983 O O . ALA A 1 504 ? -45.004 -10.473 19.580 1.00 87.56 504 ALA A O 1
ATOM 3984 N N . GLY A 1 505 ? -43.852 -8.640 20.154 1.00 88.00 505 GLY A N 1
ATOM 3985 C CA . GLY A 1 505 ? -44.374 -8.602 21.519 1.00 88.00 505 GLY A CA 1
ATOM 3986 C C . GLY A 1 505 ? -45.860 -8.250 21.580 1.00 88.00 505 GLY A C 1
ATOM 3987 O O . GLY A 1 505 ? -46.597 -8.854 22.357 1.00 88.00 505 GLY A O 1
ATOM 3988 N N . ALA A 1 506 ? -46.334 -7.339 20.722 1.00 88.88 506 ALA A N 1
ATOM 3989 C CA . ALA A 1 506 ? -47.762 -7.020 20.618 1.00 88.88 506 ALA A CA 1
ATOM 3990 C C . ALA A 1 506 ? -48.592 -8.232 20.150 1.00 88.88 506 ALA A C 1
ATOM 3992 O O . ALA A 1 506 ? -49.646 -8.520 20.721 1.00 88.88 506 ALA A O 1
ATOM 3993 N N . LYS A 1 507 ? -48.084 -8.990 19.168 1.00 91.69 507 LYS A N 1
ATOM 3994 C CA . LYS A 1 507 ? -48.673 -10.261 18.714 1.00 91.69 507 LYS A CA 1
ATOM 3995 C C . LYS A 1 507 ? -48.722 -11.293 19.844 1.00 91.69 507 LYS A C 1
ATOM 3997 O O . LYS A 1 507 ? -49.750 -11.934 20.032 1.00 91.69 507 LYS A O 1
ATOM 4002 N N . LEU A 1 508 ? -47.655 -11.419 20.635 1.00 93.25 508 LEU A N 1
ATOM 4003 C CA . LEU A 1 508 ? -47.624 -12.334 21.779 1.00 93.25 508 LEU A CA 1
ATOM 4004 C C . LEU A 1 508 ? -48.633 -11.948 22.873 1.00 93.25 508 LEU A C 1
ATOM 4006 O O . LEU A 1 508 ? -49.287 -12.828 23.429 1.00 93.25 508 LEU A O 1
ATOM 4010 N N . ILE A 1 509 ? -48.814 -10.652 23.160 1.00 92.31 509 ILE A N 1
ATOM 4011 C CA . ILE A 1 509 ? -49.879 -10.193 24.072 1.00 92.31 509 ILE A CA 1
ATOM 4012 C C . ILE A 1 509 ? -51.256 -10.611 23.551 1.00 92.31 509 ILE A C 1
ATOM 4014 O O . ILE A 1 509 ? -52.068 -11.105 24.332 1.00 92.31 509 ILE A O 1
ATOM 4018 N N . ALA A 1 510 ? -51.516 -10.464 22.249 1.00 90.56 510 ALA A N 1
ATOM 4019 C CA . ALA A 1 510 ? -52.787 -10.875 21.650 1.00 90.56 510 ALA A CA 1
ATOM 4020 C C . ALA A 1 510 ? -53.050 -12.391 21.772 1.00 90.56 510 ALA A C 1
ATOM 4022 O O . ALA A 1 510 ? -54.204 -12.809 21.793 1.00 90.56 510 ALA A O 1
ATOM 4023 N N . LEU A 1 511 ? -51.997 -13.203 21.918 1.00 89.88 511 LEU A N 1
ATOM 4024 C CA . LEU A 1 511 ? -52.064 -14.642 22.203 1.00 89.88 511 LEU A CA 1
ATOM 4025 C C . LEU A 1 511 ? -52.149 -14.968 23.710 1.00 89.88 511 LEU A C 1
ATOM 4027 O O . LEU A 1 511 ? -51.938 -16.109 24.110 1.00 89.88 511 LEU A O 1
ATOM 4031 N N . GLY A 1 512 ? -52.441 -13.991 24.571 1.00 87.94 512 GLY A N 1
ATOM 4032 C CA . GLY A 1 512 ? -52.549 -14.202 26.018 1.00 87.94 512 GLY A CA 1
ATOM 4033 C C . GLY A 1 512 ? -51.225 -14.065 26.774 1.00 87.94 512 GLY A C 1
ATOM 4034 O O . GLY A 1 512 ? -51.096 -14.574 27.884 1.00 87.94 512 GLY A O 1
ATOM 4035 N N . GLY A 1 513 ? -50.231 -13.392 26.188 1.00 90.00 513 GLY A N 1
ATOM 4036 C CA . GLY A 1 513 ? -48.991 -12.994 26.863 1.00 90.00 513 GLY A CA 1
ATOM 4037 C C . GLY A 1 513 ? -47.924 -14.083 26.988 1.00 90.00 513 GLY A C 1
ATOM 4038 O O . GLY A 1 513 ? -46.764 -13.757 27.248 1.00 90.00 513 GLY A O 1
ATOM 4039 N N . ILE A 1 514 ? -48.275 -15.351 26.753 1.00 94.69 514 ILE A N 1
ATOM 4040 C CA . ILE A 1 514 ? -47.330 -16.470 26.685 1.00 94.69 514 ILE A CA 1
ATOM 4041 C C . ILE A 1 514 ? -47.644 -17.412 25.520 1.00 94.69 514 ILE A C 1
ATOM 4043 O O . ILE A 1 514 ? -48.801 -17.602 25.144 1.00 94.69 514 ILE A O 1
ATOM 4047 N N . GLY A 1 515 ? -46.603 -18.046 24.986 1.00 95.12 515 GLY A N 1
ATOM 4048 C CA . GLY A 1 515 ? -46.691 -19.077 23.956 1.00 95.12 515 GLY A CA 1
ATOM 4049 C C . GLY A 1 515 ? -45.556 -20.084 24.081 1.00 95.12 515 GLY A C 1
ATOM 4050 O O . GLY A 1 515 ? -44.514 -19.781 24.658 1.00 95.12 515 GLY A O 1
ATOM 4051 N N . ALA A 1 516 ? -45.737 -21.290 23.552 1.00 96.25 516 ALA A N 1
ATOM 4052 C CA . ALA A 1 516 ? -44.713 -22.321 23.605 1.00 96.25 516 ALA A CA 1
ATOM 4053 C C . ALA A 1 516 ? -44.660 -23.169 22.332 1.00 96.25 516 ALA A C 1
ATOM 4055 O O . ALA A 1 516 ? -45.681 -23.620 21.814 1.00 96.25 516 ALA A O 1
ATOM 4056 N N . LEU A 1 517 ? -43.436 -23.428 21.870 1.00 96.31 517 LEU A N 1
ATOM 4057 C CA . LEU A 1 517 ? -43.136 -24.454 20.876 1.00 96.31 517 LEU A CA 1
ATOM 4058 C C . LEU A 1 517 ? -42.915 -25.782 21.597 1.00 96.31 517 LEU A C 1
ATOM 4060 O O . LEU A 1 517 ? -42.176 -25.845 22.588 1.00 96.31 517 LEU A O 1
ATOM 4064 N N . LEU A 1 518 ? -43.560 -26.833 21.104 1.00 95.75 518 LEU A N 1
ATOM 4065 C CA . LEU A 1 518 ? -43.558 -28.153 21.718 1.00 95.75 518 LEU A CA 1
ATOM 4066 C C . LEU A 1 518 ? -42.683 -29.131 20.926 1.00 95.75 518 LEU A C 1
ATOM 4068 O O . LEU A 1 518 ? -42.661 -29.112 19.696 1.00 95.75 518 LEU A O 1
ATOM 4072 N N . ARG A 1 519 ? -42.008 -30.031 21.647 1.00 93.00 519 ARG A N 1
ATOM 4073 C CA . ARG A 1 519 ? -41.214 -31.148 21.112 1.00 93.00 519 ARG A CA 1
ATOM 4074 C C . ARG A 1 519 ? -42.093 -32.222 20.474 1.00 93.00 519 ARG A C 1
ATOM 4076 O O . ARG A 1 519 ? -41.654 -32.917 19.565 1.00 93.00 519 ARG A O 1
ATOM 4083 N N . TYR A 1 520 ? -43.308 -32.387 20.988 1.00 91.81 520 TYR A N 1
ATOM 4084 C CA . TYR A 1 520 ? -44.298 -33.355 20.527 1.00 91.81 520 TYR A CA 1
ATOM 4085 C C . TYR A 1 520 ? -45.713 -32.819 20.783 1.00 91.81 520 TYR A C 1
ATOM 4087 O O . TYR A 1 520 ? -45.909 -31.933 21.616 1.00 91.81 520 TYR A O 1
ATOM 4095 N N . ALA A 1 521 ? -46.689 -33.338 20.041 1.00 89.44 521 ALA A N 1
ATOM 4096 C CA . ALA A 1 521 ? -48.084 -32.927 20.150 1.00 89.44 521 ALA A CA 1
ATOM 4097 C C . ALA A 1 521 ? -48.726 -33.402 21.461 1.00 89.44 521 ALA A C 1
ATOM 4099 O O . ALA A 1 521 ? -48.470 -34.520 21.913 1.00 89.44 521 ALA A O 1
ATOM 4100 N N . LEU A 1 522 ? -49.592 -32.577 22.054 1.00 84.56 522 LEU A N 1
ATOM 4101 C CA . LEU A 1 522 ? -50.349 -32.981 23.238 1.00 84.56 522 LEU A CA 1
ATOM 4102 C C . LEU A 1 522 ? -51.469 -33.966 22.856 1.00 84.56 522 LEU A C 1
ATOM 4104 O O . LEU A 1 522 ? -52.100 -33.787 21.812 1.00 84.56 522 LEU A O 1
ATOM 4108 N N . PRO A 1 523 ? -51.758 -34.984 23.687 1.00 70.00 523 PRO A N 1
ATOM 4109 C CA . PRO A 1 523 ? -52.897 -35.861 23.457 1.00 70.00 523 PRO A CA 1
ATOM 4110 C C . PRO A 1 523 ? -54.198 -35.056 23.568 1.00 70.00 523 PRO A C 1
ATOM 4112 O O . PRO A 1 523 ? -54.504 -34.493 24.618 1.00 70.00 523 PRO A O 1
ATOM 4115 N N . THR A 1 524 ? -54.977 -34.997 22.490 1.00 58.78 524 THR A N 1
ATOM 4116 C CA . THR A 1 524 ? -56.316 -34.402 22.514 1.00 58.78 524 THR A CA 1
ATOM 4117 C C . THR A 1 524 ? -57.267 -35.341 23.250 1.00 58.78 524 THR A C 1
ATOM 4119 O O . THR A 1 524 ? -57.502 -36.458 22.787 1.00 58.78 524 THR A O 1
ATOM 4122 N N . HIS A 1 525 ? -57.857 -34.904 24.365 1.00 44.69 525 HIS A N 1
ATOM 4123 C CA . HIS A 1 525 ? -59.025 -35.582 24.929 1.00 44.69 525 HIS A CA 1
ATOM 4124 C C . HIS A 1 525 ? -60.226 -35.350 24.003 1.00 44.69 525 HIS A C 1
ATOM 4126 O O . HIS A 1 525 ? -60.980 -34.402 24.176 1.00 44.69 525 HIS A O 1
ATOM 4132 N N . ASN A 1 526 ? -60.387 -36.227 23.014 1.00 40.94 526 ASN A N 1
ATOM 4133 C CA . ASN A 1 526 ? -61.666 -36.500 22.369 1.00 40.94 526 ASN A CA 1
ATOM 4134 C C . ASN A 1 526 ? -61.890 -38.015 22.410 1.00 40.94 526 ASN A C 1
ATOM 4136 O O . ASN A 1 526 ? -61.654 -38.740 21.450 1.00 40.94 526 ASN A O 1
ATOM 4140 N N . SER A 1 527 ? -62.318 -38.486 23.577 1.00 33.00 527 SER A N 1
ATOM 4141 C CA . SER A 1 527 ? -63.121 -39.696 23.705 1.00 33.00 527 SER A CA 1
ATOM 4142 C C . SER A 1 527 ? -64.326 -39.301 24.548 1.00 33.00 527 SER A C 1
ATOM 4144 O O . SER A 1 527 ? -64.277 -39.319 25.779 1.00 33.00 527 SER A O 1
ATOM 4146 N N . SER A 1 528 ? -65.368 -38.841 23.863 1.00 35.31 528 SER A N 1
ATOM 4147 C CA . SER A 1 528 ? -66.724 -38.837 24.389 1.00 35.31 528 SER A CA 1
ATOM 4148 C C . SER A 1 528 ? -67.031 -40.237 24.913 1.00 35.31 528 SER A C 1
ATOM 4150 O O . SER A 1 528 ? -66.978 -41.213 24.169 1.00 35.31 528 SER A O 1
ATOM 4152 N N . LEU A 1 529 ? -67.293 -40.308 26.214 1.00 38.97 529 LEU A N 1
ATOM 4153 C CA . LEU A 1 529 ? -68.140 -41.333 26.798 1.00 38.97 529 LEU A CA 1
ATOM 4154 C C . LEU A 1 529 ? -69.517 -41.180 26.150 1.00 38.97 529 LEU A C 1
ATOM 4156 O O . LEU A 1 529 ? -70.193 -40.199 26.436 1.00 38.97 529 LEU A O 1
ATOM 4160 N N . GLU A 1 530 ? -69.885 -42.103 25.274 1.00 40.59 530 GLU A N 1
ATOM 4161 C CA . GLU A 1 530 ? -71.264 -42.48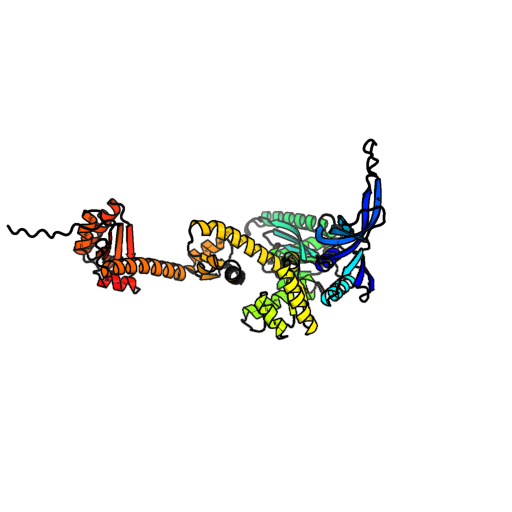2 24.962 1.00 40.59 530 GLU A CA 1
ATOM 4162 C C . GLU A 1 530 ? -71.205 -43.937 24.456 1.00 40.59 530 GLU A C 1
ATOM 4164 O O . GLU A 1 530 ? -70.355 -44.258 23.626 1.00 40.59 530 GLU A O 1
ATOM 4169 N N . ASP A 1 531 ? -72.029 -44.769 25.100 1.00 37.47 531 ASP A N 1
ATOM 4170 C CA . ASP A 1 531 ? -72.213 -46.237 25.080 1.00 37.47 531 ASP A CA 1
ATOM 4171 C C . ASP A 1 531 ? -71.658 -47.096 23.924 1.00 37.47 531 ASP A C 1
ATOM 4173 O O . ASP A 1 531 ? -71.898 -46.791 22.731 1.00 37.47 531 ASP A O 1
#

Sequence (531 aa):
MKILETNLKNGYVKVVPETLDDFWHLYNVIYKGDEVYAYTTRELKLDEKYARPKRGERISVFLGVKVENVVWDKLLGKLRIHGRICSAPENIPTGVYHTLSIALHTPMTIVKKSWSKHHLERLEAASKASEKQIIILSIDDEGYALATTAQYGVDIKQEERVKLPGKLETEKRAGAMNEFFRKTLTSLRQVWDCMHHPIIIIGVGFVKNDFAKFLRNEATDIAKSVMDVKSVNNGGTAGIYEALRSGILTSTIKKNRVIEETEIIEEILKRLGKGEATVTYGFAETEKAAKLGAVEKLVVADSTLRKADDEDRLLLERIMKEIEQKNGKIAIISTEHEAGAIIEFFRKTLTSLRQVWDCMHHPIIIIGVGFVKNDFAKFLRNEATDIAKSVMDVKSVNNGGTAGIYEALRSGILTSTIKKNRVIEETEIIEEILKRLGKGEATVTYGFAETEKAAKLGAVEKLVVADSTLRKADDEDRLLLERIMKEIEQKNGKIAIISTEHEAGAKLIALGGIGALLRYALPTHNSSLED

pLDDT: mean 85.83, std 10.29, range [33.0, 97.62]

Foldseek 3Di:
DDWPDDDQVQQKTKDAAADLLVLVLVVLLDDQQWKKKFKDWDFDFDPDDPDDGDGTDIDIWIWIFRFPAWDQDPVVSWIWGKHWTPDTPPSDDGRDIDIDTHHGRTMMMIGDPHDDPQSVVSNVCSNPDPAFKEWEWFDDQQWIWIWIADLQAIHTPDTDGDDADDPVPVVSNVVVLVVRLVVVVVSVCVVCVVRVTAYEYEYADCSSVVSLVVCVVPPVSNNVSHQYYYYAPDTTPVRVLRCLLVCVCCVVRPDRNLSVLSVVVNVQVVCVVVVHPLHDDDLPVLQVCLVVLSAQEAEAESCQCRVDDPVSNVSVVVSSRSNVVSVHHYHHHYLNRVVVVLVVVLVVVVVVVCVVCVVPVAADEFEEADCSSVVSLVVCVVPPVPNNVSHQYYYYAPDDDPVRVVRCVVVCVCVVVVVVVVLVVLQVVLVVLVVCVVVVNLQKDFALPGLQVCLVVLFFQEKEFEPCQCVVPDPVSNVSVVVSVVSNVVSVHHYHYHYCPDDSSVSNVVRHGMMTGTPDGDDDPDDDPDD

Secondary structure (DSSP, 8-state):
-EEEEEETTTTEEEEE--SHHHHHHHHHH--TT-EEEEEEEEEE----TTS--PPPEEEEEEEEEEEEEEEEETTTTEEEEEEEEEE--TTS-TTSEEEEEEPTT--EEEE-S---HHHHHHHHHHHH------EEEEE-SSEEEEEEEETTEEEEEEEEE--PPPTT-HHHHHHHHHHHHHHHHHHHHHHHTTT---EEEEESTTHHHHHHHHHHHH-HHHHTTEEEEEE-SS-HHHHHHHHHHTTTTTTTS-S-HHHHHHHHHHHHHHHHHTT-TT---SHHHHHHHHHHT--SEEEEEHHHHHH--HHHHHHHHHHHHHHHHTT-EEEEEPTTSHHHHHHHHHHHHHHHHHHHHTTT---EEEEESTTHHHHHHHHHHHH-HHHHTTEEEEEE-SS-HHHHHHHHHHHTTTHHHHHHHHHHHHHHHHHHHHHHHHTT-TTEEESHHHHHHHHHHT-EEEEEEEHHHHHH--HHHHHHHHHHHHHHHHTT-EEEEEPTTSHHHHHHHHTTSEEEEESSPPPP-------

Radius of gyration: 34.83 Å; chains: 1; bounding box: 107×68×77 Å